Protein AF-A0A5C6AAR4-F1 (afdb_monomer_lite)

Foldseek 3Di:
DVVVVVVVLLVVVQCVVVVPVLVPVLPDDDSSVLLVVLLCLLCVLCVVSHDDDDPDFDFAAQPDDDPPDHHRDGDDDADPDDDGFPCVPDDGSVVSVVCQVLDPPPLCPLLLVLQVLVCVQQVHGLDPPSVDPPPDDGLHDPVVSVVSSVVCVVVVVPSVVSNVVVCPDPLAVDDADADDDPPPHRDHSNHRHDAADALLVVLLLLLVQLDPVLPCVVVPPPDDVSNLLSVQLSVVVVVCPDPVVSSVLSVVSSVLLVVLVVVLVVLVVVVVVCLVDLDLPVLVVSLVVLVVVLLVSLQSNCVSSRNHRQSLSSLVSPRVSNVSSLVVVVVSCVSVVVCCVVCVCSNDCPRCCVVVVVVVVVVVVVVLVVVLVVVVVVVPPVVNVLSVLLVVSCVVCVPRHRPVPADVVHPCPDSSNQCFRDNPPDPPRGDRDADPVLVCCLQPNPSLVSSLRCSGNNNVVLVVDDDLQVSLQSLCCSLVVHGDDPVRSVVLVVQPPPDSSSSNSVSNSCSSPDCSSPNDD

Sequence (521 aa):
MFSAARRRLRLAVKRFLENTEIKYACGSGLAARKRYRSFGRFIKAFRNSATAETDYPLRLPHDYQYSDADPKSVVQPATPFGDSVDLTVGPSRSAAYAAWMTSDSNPRFAKVIANRLWKRAMGIGLIEPVDDLDSGDAVGDKRLLQYLTQLMRDVNYDLIKFQKILYRTELFQRRAVNFEIGDGQRFLYPGPRHRRMSAEQIWDSMGILIRADFDGTIAKKRETLGSRYKKNTYNTLRQLNDGEAILQRTEAVAELVASATEKTYEYRREFDKLAASKDDAAASRWLDKLLAENDRDLSKFSELTGNGDDPGPAKMAQTGFHNQRQALVRIATTKFPKLKDRYIKHFFHDTPGKIAAQARNDKKNAAIQNELKRLKATGDAAAVKRFQRALAHQEKTAGIKRASELGNPSPETHLLREMGQSDRELINNSRRESSIPLHLEFRNGSIVSQLNDPETQLWSHLRELDSNTAIIRSLYQQMLTRPPRPEELELLRPEFQSTTNDGIETTVWILLNTAEFVFLP

Secondary structure (DSSP, 8-state):
-HHHHHHHHHHHHHHHHHHSTHHHHT-SSHHHHHHHHHHHHHTGGGTTT------SPPB--TT---TTS-TT-B-----SSSSPP-TTSSSSHHHHHHHHHT-TT-HHHHHHHHHHHHHHHHSS-SBSSTT-SSS--BSS-HHHHHHHHHHHHHTTT-HHHHHHHHHTSHHHHSPPB-PPPPTT-----SSPBP-PPPHHHHHHHHHHHH-TTSSHHHHHS---HHHHHHHHHHHHHHH--SHHHHHHHHHHHHHHHHHHHHHHHHHHHHHHHHTTS--HHHHHHHHHHHHHHHHHHHHHHHHHTT-TT--HHHHHTT-HHHHHHHHHHHHHHHHSGGGHHHHHHHHTT--HHHHHHHHHHHHHHHHHHHHHHHHHHTT-HHHHHHHHHHHHHHHHTTT---GGGS-SSPPTTSHHHHTT---SSSTT----S--HHHHHHHHHSHHHHHHT-TTSHHHHHHTT-S-HHHHHHHHHHHHTSSPPPHHHHHHHGGGGSS-HHHHHHHHHHHHHHSGGGT---

Organism: NCBI:txid2714738

Radius of gyration: 31.17 Å; chains: 1; bounding box: 62×84×67 Å

Structure (mmCIF, N/CA/C/O backbone):
data_AF-A0A5C6AAR4-F1
#
_entry.id   AF-A0A5C6AAR4-F1
#
loop_
_atom_site.group_PDB
_atom_site.id
_atom_site.type_symbol
_atom_site.label_atom_id
_atom_site.label_alt_id
_atom_site.label_comp_id
_atom_site.label_asym_id
_atom_site.label_entity_id
_atom_site.label_seq_id
_atom_site.pdbx_PDB_ins_code
_atom_site.Cartn_x
_atom_site.Cartn_y
_atom_site.Cartn_z
_atom_site.occupancy
_atom_site.B_iso_or_equiv
_atom_site.auth_seq_id
_atom_site.auth_comp_id
_atom_site.auth_asym_id
_atom_site.auth_atom_id
_atom_site.pdbx_PDB_model_num
ATOM 1 N N . MET A 1 1 ? -9.753 1.150 -11.831 1.00 30.84 1 MET A N 1
ATOM 2 C CA . MET A 1 1 ? -10.973 1.994 -11.933 1.00 30.84 1 MET A CA 1
ATOM 3 C C . MET A 1 1 ? -10.850 3.385 -11.290 1.00 30.84 1 MET A C 1
ATOM 5 O O . MET A 1 1 ? -11.072 4.359 -11.996 1.00 30.84 1 MET A O 1
ATOM 9 N N . PHE A 1 2 ? -10.455 3.551 -10.017 1.00 30.27 2 PHE A N 1
ATOM 10 C CA . PHE A 1 2 ? -10.405 4.889 -9.380 1.00 30.27 2 PHE A CA 1
ATOM 11 C C . PHE A 1 2 ? -9.270 5.820 -9.852 1.00 30.27 2 PHE A C 1
ATOM 13 O O . PHE A 1 2 ? -9.451 7.035 -9.823 1.00 30.27 2 PHE A O 1
ATOM 20 N N . SER A 1 3 ? -8.132 5.304 -10.344 1.00 34.62 3 SER A N 1
ATOM 21 C CA . SER A 1 3 ? -7.111 6.158 -10.984 1.00 34.62 3 SER A CA 1
ATOM 22 C C . SER A 1 3 ? -7.639 6.772 -12.282 1.00 34.62 3 SER A C 1
ATOM 24 O O . SER A 1 3 ? -7.401 7.947 -12.530 1.00 34.62 3 SER A O 1
ATOM 26 N N . ALA A 1 4 ? -8.444 6.026 -13.047 1.00 33.53 4 ALA A N 1
ATOM 27 C CA . ALA A 1 4 ? -9.126 6.519 -14.237 1.00 33.53 4 ALA A CA 1
ATOM 28 C C . ALA A 1 4 ? -10.203 7.552 -13.880 1.00 33.53 4 ALA A C 1
ATOM 30 O O . ALA A 1 4 ? -10.266 8.591 -14.524 1.00 33.53 4 ALA A O 1
ATOM 31 N N . ALA A 1 5 ? -10.981 7.332 -12.813 1.00 34.00 5 ALA A N 1
ATOM 32 C CA . ALA A 1 5 ? -11.948 8.315 -12.320 1.00 34.00 5 ALA A CA 1
ATOM 33 C C . ALA A 1 5 ? -11.261 9.602 -11.834 1.00 34.00 5 ALA A C 1
ATOM 35 O O . ALA A 1 5 ? -11.671 10.679 -12.235 1.00 34.00 5 ALA A O 1
ATOM 36 N N . ARG A 1 6 ? -10.169 9.506 -11.059 1.00 38.94 6 ARG A N 1
ATOM 37 C CA . ARG A 1 6 ? -9.356 10.645 -10.585 1.00 38.94 6 ARG A CA 1
ATOM 38 C C . ARG A 1 6 ? -8.622 11.361 -11.726 1.00 38.94 6 ARG A C 1
ATOM 40 O O . ARG A 1 6 ? -8.452 12.574 -11.671 1.00 38.94 6 ARG A O 1
ATOM 47 N N . ARG A 1 7 ? -8.200 10.632 -12.764 1.00 41.72 7 ARG A N 1
ATOM 48 C CA . ARG A 1 7 ? -7.579 11.180 -13.982 1.00 41.72 7 ARG A CA 1
ATOM 49 C C . ARG A 1 7 ? -8.617 11.885 -14.858 1.00 41.72 7 ARG A C 1
ATOM 51 O O . ARG A 1 7 ? -8.352 12.999 -15.283 1.00 41.72 7 ARG A O 1
ATOM 58 N N . ARG A 1 8 ? -9.814 11.310 -15.026 1.00 40.62 8 ARG A N 1
ATOM 59 C CA . ARG A 1 8 ? -10.980 11.953 -15.664 1.00 40.62 8 ARG A CA 1
ATOM 60 C C . ARG A 1 8 ? -11.450 13.182 -14.877 1.00 40.62 8 ARG A C 1
ATOM 62 O O . ARG A 1 8 ? -11.748 14.193 -15.490 1.00 40.62 8 ARG A O 1
ATOM 69 N N . LEU A 1 9 ? -11.414 13.126 -13.540 1.00 41.59 9 LEU A N 1
ATOM 70 C CA . LEU A 1 9 ? -11.646 14.247 -12.616 1.00 41.59 9 LEU A CA 1
ATOM 71 C C . LEU A 1 9 ? -10.714 15.415 -12.919 1.00 41.59 9 LEU A C 1
ATOM 73 O O . LEU A 1 9 ? -11.150 16.536 -13.141 1.00 41.59 9 LEU A O 1
ATOM 77 N N . ARG A 1 10 ? -9.409 15.117 -12.923 1.00 44.72 10 ARG A N 1
ATOM 78 C CA . ARG A 1 10 ? -8.342 16.085 -13.151 1.00 44.72 10 ARG A CA 1
ATOM 79 C C . ARG A 1 10 ? -8.421 16.663 -14.554 1.00 44.72 10 ARG A C 1
ATOM 81 O O . ARG A 1 10 ? -8.298 17.868 -14.685 1.00 44.72 10 ARG A O 1
ATOM 88 N N . LEU A 1 11 ? -8.667 15.833 -15.571 1.00 44.06 11 LEU A N 1
ATOM 89 C CA . LEU A 1 11 ? -8.855 16.298 -16.946 1.00 44.06 11 LEU A CA 1
ATOM 90 C C . LEU A 1 11 ? -10.107 17.164 -17.101 1.00 44.06 11 LEU A C 1
ATOM 92 O O . LEU A 1 11 ? -10.048 18.155 -17.811 1.00 44.06 11 LEU A O 1
ATOM 96 N N . ALA A 1 12 ? -11.218 16.815 -16.451 1.00 45.75 12 ALA A N 1
ATOM 97 C CA . ALA A 1 12 ? -12.450 17.595 -16.512 1.00 45.75 12 ALA A CA 1
ATOM 98 C C . ALA A 1 12 ? -12.304 18.945 -15.794 1.00 45.75 12 ALA A C 1
ATOM 100 O O . ALA A 1 12 ? -12.707 19.957 -16.344 1.00 45.75 12 ALA A O 1
ATOM 101 N N . VAL A 1 13 ? -11.658 18.980 -14.621 1.00 45.66 13 VAL A N 1
ATOM 102 C CA . VAL A 1 13 ? -11.331 20.233 -13.915 1.00 45.66 13 VAL A CA 1
ATOM 103 C C . VAL A 1 13 ? -10.323 21.064 -14.711 1.00 45.66 13 VAL A C 1
ATOM 105 O O . VAL A 1 13 ? -10.489 22.269 -14.806 1.00 45.66 13 VAL A O 1
ATOM 108 N N . LYS A 1 14 ? -9.304 20.441 -15.316 1.00 48.16 14 LYS A N 1
ATOM 109 C CA . LYS A 1 14 ? -8.329 21.125 -16.178 1.00 48.16 14 LYS A CA 1
ATOM 110 C C . LYS A 1 14 ? -9.013 21.737 -17.407 1.00 48.16 14 LYS A C 1
ATOM 112 O O . LYS A 1 14 ? -8.894 22.935 -17.601 1.00 48.16 14 LYS A O 1
ATOM 117 N N . ARG A 1 15 ? -9.821 20.959 -18.138 1.00 47.91 15 ARG A N 1
ATOM 118 C CA . ARG A 1 15 ? -10.628 21.451 -19.270 1.00 47.91 15 ARG A CA 1
ATOM 119 C C . ARG A 1 15 ? -11.611 22.538 -18.856 1.00 47.91 15 ARG A C 1
ATOM 121 O O . ARG A 1 15 ? -11.797 23.476 -19.607 1.00 47.91 15 ARG A O 1
ATOM 128 N N . PHE A 1 16 ? -12.216 22.431 -17.675 1.00 47.50 16 PHE A N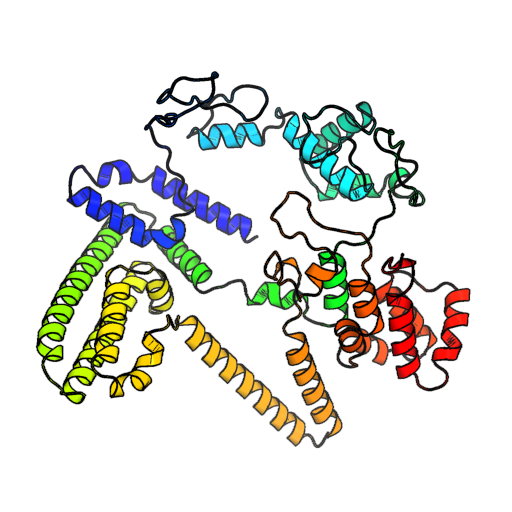 1
ATOM 129 C CA . PHE A 1 16 ? -13.079 23.476 -17.135 1.00 47.50 16 PHE A CA 1
ATOM 130 C C . PHE A 1 16 ? -12.293 24.775 -16.896 1.00 47.50 16 PHE A C 1
ATOM 132 O O . PHE A 1 16 ? -12.686 25.814 -17.402 1.00 47.50 16 PHE A O 1
ATOM 139 N N . LEU A 1 17 ? -11.146 24.704 -16.211 1.00 47.25 17 LEU A N 1
ATOM 140 C CA . LEU A 1 17 ? -10.270 25.853 -15.941 1.00 47.25 17 LEU A CA 1
ATOM 141 C C . LEU A 1 17 ? -9.657 26.478 -17.203 1.00 47.25 17 LEU A C 1
ATOM 143 O O . LEU A 1 17 ? -9.362 27.668 -17.190 1.00 47.25 17 LEU A O 1
ATOM 147 N N . GLU A 1 18 ? -9.432 25.678 -18.247 1.00 47.84 18 GLU A N 1
ATOM 148 C CA . GLU A 1 18 ? -8.905 26.112 -19.547 1.00 47.84 18 GLU A CA 1
ATOM 149 C C . GLU A 1 18 ? -9.999 26.691 -20.461 1.00 47.84 18 GLU A C 1
ATOM 151 O O . GLU A 1 18 ? -9.732 27.664 -21.155 1.00 47.84 18 GLU A O 1
ATOM 156 N N . ASN A 1 19 ? -11.220 26.134 -20.442 1.00 44.56 19 ASN A N 1
ATOM 157 C CA . ASN A 1 19 ? -12.352 26.606 -21.257 1.00 44.56 19 ASN A CA 1
ATOM 158 C C . ASN A 1 19 ? -13.077 27.801 -20.651 1.00 44.56 19 ASN A C 1
ATOM 160 O O . ASN A 1 19 ? -13.645 28.605 -21.383 1.00 44.56 19 ASN A O 1
ATOM 164 N N . THR A 1 20 ? -13.114 27.923 -19.326 1.00 42.97 20 THR A N 1
ATOM 165 C CA . THR A 1 20 ? -13.562 29.177 -18.745 1.00 42.97 20 THR A CA 1
ATOM 166 C C . THR A 1 20 ? -12.438 30.180 -18.899 1.00 42.97 20 THR A C 1
ATOM 168 O O . THR A 1 20 ? -11.353 29.994 -18.348 1.00 42.97 20 THR A O 1
ATOM 171 N N . GLU A 1 21 ? -12.722 31.288 -19.562 1.00 43.06 21 GLU A N 1
ATOM 172 C CA . GLU A 1 21 ? -11.932 32.510 -19.541 1.00 43.06 21 GLU A CA 1
ATOM 173 C C . GLU A 1 21 ? -11.776 33.089 -18.110 1.00 43.06 21 GLU A C 1
ATOM 175 O O . GLU A 1 21 ? -11.761 34.293 -17.936 1.00 43.06 21 GLU A O 1
ATOM 180 N N . ILE A 1 22 ? -11.646 32.307 -17.028 1.00 44.00 22 ILE A N 1
ATOM 181 C CA . ILE A 1 22 ? -11.472 32.806 -15.649 1.00 44.00 22 ILE A CA 1
ATOM 182 C C . ILE A 1 22 ? -10.158 33.589 -15.497 1.00 44.00 22 ILE A C 1
ATOM 184 O O . ILE A 1 22 ? -10.085 34.494 -14.660 1.00 44.00 22 ILE A O 1
ATOM 188 N N . LYS A 1 23 ? -9.146 33.319 -16.341 1.00 39.22 23 LYS A N 1
ATOM 189 C CA . LYS A 1 23 ? -7.960 34.190 -16.471 1.00 39.22 23 LYS A CA 1
ATOM 190 C C . LYS A 1 23 ? -8.339 35.619 -16.912 1.00 39.22 23 LYS A C 1
ATOM 192 O O . LYS A 1 23 ? -7.650 36.549 -16.507 1.00 39.22 23 LYS A O 1
ATOM 197 N N . TYR A 1 24 ? -9.441 35.795 -17.650 1.00 38.97 24 TYR A N 1
ATOM 198 C CA . TYR A 1 24 ? -9.935 37.077 -18.173 1.00 38.97 24 TYR A CA 1
ATOM 199 C C . TYR A 1 24 ? -11.176 37.622 -17.424 1.00 38.97 24 TYR A C 1
ATOM 201 O O . TYR A 1 24 ? -11.290 38.831 -17.239 1.00 38.97 24 TYR A O 1
ATOM 209 N N . ALA A 1 25 ? -12.042 36.770 -16.864 1.00 38.78 25 ALA A N 1
ATOM 210 C CA . ALA A 1 25 ? -13.272 37.145 -16.153 1.00 38.78 25 ALA A CA 1
ATOM 211 C C . ALA A 1 25 ? -13.029 37.717 -14.743 1.00 38.78 25 ALA A C 1
ATOM 213 O O . ALA A 1 25 ? -13.898 38.363 -14.154 1.00 38.78 25 ALA A O 1
ATOM 214 N N . CYS A 1 26 ? -11.836 37.513 -14.171 1.00 38.28 26 CYS A N 1
ATOM 215 C CA . CYS A 1 26 ? -11.479 38.171 -12.916 1.00 38.28 26 CYS A CA 1
ATOM 216 C C . CYS A 1 26 ? -11.146 39.662 -13.103 1.00 38.28 26 CYS A C 1
ATOM 218 O O . CYS A 1 26 ? -11.209 40.389 -12.116 1.00 38.28 26 CYS A O 1
ATOM 220 N N . GLY A 1 27 ? -10.856 40.139 -14.321 1.00 42.81 27 GLY A N 1
ATOM 221 C CA . GLY A 1 27 ? -10.425 41.519 -14.572 1.00 42.81 27 GLY A CA 1
ATOM 222 C C . GLY A 1 27 ? -9.052 41.850 -13.965 1.00 42.81 27 GLY A C 1
ATOM 223 O O . GLY A 1 27 ? -8.317 40.968 -13.517 1.00 42.81 27 GLY A O 1
ATOM 224 N N . SER A 1 28 ? -8.691 43.134 -13.926 1.00 41.47 28 SER A N 1
ATOM 225 C CA . SER A 1 28 ? -7.477 43.646 -13.271 1.00 41.47 28 SER A CA 1
ATOM 226 C C . SER A 1 28 ? -7.817 44.361 -11.948 1.00 41.47 28 SER A C 1
ATOM 228 O O . SER A 1 28 ? -8.936 44.820 -11.732 1.00 41.47 28 SER A O 1
ATOM 230 N N . GLY A 1 29 ? -6.868 44.420 -11.004 1.00 46.50 29 GLY A N 1
ATOM 231 C CA . GLY A 1 29 ? -7.032 45.150 -9.733 1.00 46.50 29 GLY A CA 1
ATOM 232 C C . GLY A 1 29 ? -7.401 44.308 -8.497 1.00 46.50 29 GLY A C 1
ATOM 233 O O . GLY A 1 29 ? -7.239 43.085 -8.452 1.00 46.50 29 GLY A O 1
ATOM 234 N N . LEU A 1 30 ? -7.827 44.978 -7.419 1.00 47.44 30 LEU A N 1
ATOM 235 C CA . LEU A 1 30 ? -8.008 44.364 -6.092 1.00 47.44 30 LEU A CA 1
ATOM 236 C C . LEU A 1 30 ? -9.185 43.368 -6.045 1.00 47.44 30 LEU A C 1
ATOM 238 O O . LEU A 1 30 ? -9.089 42.329 -5.383 1.00 47.44 30 LEU A O 1
ATOM 242 N N . ALA A 1 31 ? -10.266 43.662 -6.777 1.00 51.78 31 ALA A N 1
ATOM 243 C CA . ALA A 1 31 ? -11.457 42.818 -6.891 1.00 51.78 31 ALA A CA 1
ATOM 244 C C . ALA A 1 31 ? -11.148 41.487 -7.599 1.00 51.78 31 ALA A C 1
ATOM 246 O O . ALA A 1 31 ? -11.502 40.421 -7.091 1.00 51.78 31 ALA A O 1
ATOM 247 N N . ALA A 1 32 ? -10.358 41.535 -8.676 1.00 54.09 32 ALA A N 1
ATOM 248 C CA . ALA A 1 32 ? -9.836 40.369 -9.386 1.00 54.09 32 ALA A CA 1
ATOM 249 C C . ALA A 1 32 ? -9.052 39.428 -8.468 1.00 54.09 32 ALA A C 1
ATOM 251 O O . ALA A 1 32 ? -9.296 38.223 -8.396 1.00 54.09 32 ALA A O 1
ATOM 252 N N . ARG A 1 33 ? -8.139 40.003 -7.674 1.00 56.34 33 ARG A N 1
ATOM 253 C CA . ARG A 1 33 ? -7.335 39.260 -6.693 1.00 56.34 33 ARG A CA 1
ATOM 254 C C . ARG A 1 33 ? -8.185 38.663 -5.573 1.00 56.34 33 ARG A C 1
ATOM 256 O O . ARG A 1 33 ? -7.770 37.672 -4.967 1.00 56.34 33 ARG A O 1
ATOM 263 N N . LYS A 1 34 ? -9.327 39.271 -5.234 1.00 58.38 34 LYS A N 1
ATOM 264 C CA . LYS A 1 34 ? -10.274 38.743 -4.240 1.00 58.38 34 LYS A CA 1
ATOM 265 C C . LYS A 1 34 ? -11.052 37.562 -4.828 1.00 58.38 34 LYS A C 1
ATOM 267 O O . LYS A 1 34 ? -11.044 36.502 -4.206 1.00 58.38 34 LYS A O 1
ATOM 272 N N . ARG A 1 35 ? -11.596 37.693 -6.046 1.00 57.22 35 ARG A N 1
ATOM 273 C CA . ARG A 1 35 ? -12.264 36.604 -6.786 1.00 57.22 35 ARG A CA 1
ATOM 274 C C . ARG A 1 35 ? -11.342 35.408 -7.016 1.00 57.22 35 ARG A C 1
ATOM 276 O O . ARG A 1 35 ? -11.699 34.301 -6.637 1.00 57.22 35 ARG A O 1
ATOM 283 N N . TYR A 1 36 ? -10.115 35.627 -7.489 1.00 58.81 36 TYR A N 1
ATOM 284 C CA . TYR A 1 36 ? -9.128 34.560 -7.698 1.00 58.81 36 TYR A CA 1
ATOM 285 C C . TYR A 1 36 ? -8.756 33.825 -6.400 1.00 58.81 36 TYR A C 1
ATOM 287 O O . TYR A 1 36 ? -8.672 32.596 -6.361 1.00 58.81 36 TYR A O 1
ATOM 295 N N . ARG A 1 37 ? -8.573 34.559 -5.291 1.00 62.62 37 ARG A N 1
ATOM 296 C CA . ARG A 1 37 ? -8.317 33.949 -3.974 1.00 62.62 37 ARG A CA 1
ATOM 297 C C . ARG A 1 37 ? -9.515 33.148 -3.467 1.00 62.62 37 ARG A C 1
ATOM 299 O O . ARG A 1 37 ? -9.315 32.084 -2.884 1.00 62.62 37 ARG A O 1
ATOM 306 N N . SER A 1 38 ? -10.736 33.635 -3.672 1.00 63.53 38 SER A N 1
ATOM 307 C CA . SER A 1 38 ? -11.963 32.919 -3.305 1.00 63.53 38 SER A CA 1
ATOM 308 C C . SER A 1 38 ? -12.181 31.684 -4.169 1.00 63.53 38 SER A C 1
ATOM 310 O O . SER A 1 38 ? -12.476 30.619 -3.631 1.00 63.53 38 SER A O 1
ATOM 312 N N . PHE A 1 39 ? -11.895 31.779 -5.466 1.00 64.25 39 PHE A N 1
ATOM 313 C CA . PHE A 1 39 ? -11.896 30.648 -6.380 1.00 64.25 39 PHE A CA 1
ATOM 314 C C . PHE A 1 39 ? -10.889 29.588 -5.929 1.00 64.25 39 PHE A C 1
ATOM 316 O O . PHE A 1 39 ? -11.256 28.442 -5.697 1.00 64.25 39 PHE A O 1
ATOM 323 N N . GLY A 1 40 ? -9.643 29.979 -5.646 1.00 63.72 40 GLY A N 1
ATOM 324 C CA . GLY A 1 40 ? -8.619 29.085 -5.097 1.00 63.72 40 GLY A CA 1
ATOM 325 C C . GLY A 1 40 ? -8.995 28.435 -3.756 1.00 63.72 40 GLY A C 1
ATOM 326 O O . GLY A 1 40 ? -8.508 27.346 -3.450 1.00 63.72 40 GLY A O 1
ATOM 327 N N . ARG A 1 41 ? -9.869 29.063 -2.954 1.00 66.06 41 ARG A N 1
ATOM 328 C CA . ARG A 1 41 ? -10.446 28.475 -1.729 1.00 66.06 41 ARG A CA 1
ATOM 329 C C . ARG A 1 41 ? -11.560 27.477 -2.047 1.00 66.06 41 ARG A C 1
ATOM 331 O O . ARG A 1 41 ? -11.572 26.409 -1.443 1.00 66.06 41 ARG A O 1
ATOM 338 N N . PHE A 1 42 ? -12.428 27.791 -3.006 1.00 64.81 42 PHE A N 1
ATOM 339 C CA . PHE A 1 42 ? -13.464 26.893 -3.523 1.00 64.81 42 PHE A CA 1
ATOM 340 C C . PHE A 1 42 ? -12.851 25.618 -4.125 1.00 64.81 42 PHE A C 1
ATOM 342 O O . PHE A 1 42 ? -13.259 24.509 -3.786 1.00 64.81 42 PHE A O 1
ATOM 349 N N . ILE A 1 43 ? -11.773 25.754 -4.903 1.00 62.44 43 ILE A N 1
ATOM 350 C CA . ILE A 1 43 ? -11.041 24.626 -5.496 1.00 62.44 43 ILE A CA 1
ATOM 351 C C . ILE A 1 43 ? -9.836 24.164 -4.661 1.00 62.44 43 ILE A C 1
ATOM 353 O O . ILE A 1 43 ? -8.991 23.425 -5.170 1.00 62.44 43 ILE A O 1
ATOM 357 N N . LYS A 1 44 ? -9.722 24.544 -3.376 1.00 63.81 44 LYS A N 1
ATOM 358 C CA . LYS A 1 44 ? -8.544 24.232 -2.531 1.00 63.81 44 LYS A CA 1
ATOM 359 C C . LYS A 1 44 ? -8.249 22.732 -2.472 1.00 63.81 44 LYS A C 1
ATOM 361 O O . LYS A 1 44 ? -7.085 22.330 -2.461 1.00 63.81 44 LYS A O 1
ATOM 366 N N . ALA A 1 45 ? -9.293 21.901 -2.522 1.00 55.78 45 ALA A N 1
ATOM 367 C CA . ALA A 1 45 ? -9.201 20.442 -2.623 1.00 55.78 45 ALA A CA 1
ATOM 368 C C . ALA A 1 45 ? -8.367 19.962 -3.833 1.00 55.78 45 ALA A C 1
ATOM 370 O O . ALA A 1 45 ? -7.726 18.906 -3.781 1.00 55.78 45 ALA A O 1
ATOM 371 N N . PHE A 1 46 ? -8.366 20.752 -4.907 1.00 55.09 46 PHE A N 1
ATOM 372 C CA . PHE A 1 46 ? -7.724 20.501 -6.195 1.00 55.09 46 PHE A CA 1
ATOM 373 C C . PHE A 1 46 ? -6.510 21.387 -6.458 1.00 55.09 46 PHE A C 1
ATOM 375 O O . PHE A 1 46 ? -5.928 21.279 -7.533 1.00 55.09 46 PHE A O 1
ATOM 382 N N . ARG A 1 47 ? -6.076 22.214 -5.497 1.00 55.81 47 ARG A N 1
ATOM 383 C CA . ARG A 1 47 ? -4.928 23.119 -5.674 1.00 55.81 47 ARG A CA 1
ATOM 384 C C . ARG A 1 47 ? -3.683 22.396 -6.201 1.00 55.81 47 ARG A C 1
ATOM 386 O O . ARG A 1 47 ? -3.009 22.903 -7.080 1.00 55.81 47 ARG A O 1
ATOM 393 N N . ASN A 1 48 ? -3.436 21.170 -5.736 1.00 52.91 48 ASN A N 1
ATOM 394 C CA . ASN A 1 48 ? -2.306 20.334 -6.173 1.00 52.91 48 ASN A CA 1
ATOM 395 C C . ASN A 1 48 ? -2.652 19.460 -7.401 1.00 52.91 48 ASN A C 1
ATOM 397 O O . ASN A 1 48 ? -2.145 18.351 -7.568 1.00 52.91 48 ASN A O 1
ATOM 401 N N . SER A 1 49 ? -3.668 19.832 -8.167 1.00 50.34 49 SER A N 1
ATOM 402 C CA . SER A 1 49 ? -4.165 19.099 -9.338 1.00 50.34 49 SER A CA 1
ATOM 403 C C . SER A 1 49 ? -4.507 20.020 -10.505 1.00 50.34 49 SER A C 1
ATOM 405 O O . SER A 1 49 ? -4.729 19.512 -11.599 1.00 50.34 49 SER A O 1
ATOM 407 N N . ALA A 1 50 ? -4.507 21.334 -10.280 1.00 50.06 50 ALA A N 1
ATOM 408 C CA . ALA A 1 50 ? -4.431 22.329 -11.329 1.00 50.06 50 ALA A CA 1
ATOM 409 C C . ALA A 1 50 ? -2.955 22.564 -11.671 1.00 50.06 50 ALA A C 1
ATOM 411 O O . ALA A 1 50 ? -2.140 22.845 -10.794 1.00 50.06 50 ALA A O 1
ATOM 412 N N . THR A 1 51 ? -2.620 22.422 -12.946 1.00 53.72 51 THR A N 1
ATOM 413 C CA . THR A 1 51 ? -1.344 22.853 -13.517 1.00 53.72 51 THR A CA 1
ATOM 414 C C . THR A 1 51 ? -1.635 24.098 -14.333 1.00 53.72 51 THR A C 1
ATOM 416 O O . THR A 1 51 ? -2.469 24.031 -15.233 1.00 53.72 51 THR A O 1
ATOM 419 N N . ALA A 1 52 ? -0.992 25.214 -14.011 1.00 60.22 52 ALA A N 1
ATOM 420 C CA . ALA A 1 52 ? -1.075 26.426 -14.811 1.00 60.22 52 ALA A CA 1
ATOM 421 C C . ALA A 1 52 ? 0.228 26.583 -15.589 1.00 60.22 52 ALA A C 1
ATOM 423 O O . ALA A 1 52 ? 1.306 26.489 -15.003 1.00 60.22 52 ALA A O 1
ATOM 424 N N . GLU A 1 53 ? 0.125 26.825 -16.891 1.00 65.19 53 GLU A N 1
ATOM 425 C CA . GLU A 1 53 ? 1.267 27.292 -17.667 1.00 65.19 53 GLU A CA 1
ATOM 426 C C . GLU A 1 53 ? 1.422 28.800 -17.436 1.00 65.19 53 GLU A C 1
ATOM 428 O O . GLU A 1 53 ? 0.444 29.562 -17.452 1.00 65.19 53 GLU A O 1
ATOM 433 N N . THR A 1 54 ? 2.653 29.210 -17.141 1.00 66.56 54 THR A N 1
ATOM 434 C CA . THR A 1 54 ? 3.024 30.608 -16.936 1.00 66.56 54 THR A CA 1
ATOM 435 C C . THR A 1 54 ? 3.864 31.088 -18.107 1.00 66.56 54 THR A C 1
ATOM 437 O O . THR A 1 54 ? 4.764 30.375 -18.559 1.00 66.56 54 THR A O 1
ATOM 440 N N . ASP A 1 55 ? 3.618 32.323 -18.530 1.00 70.12 55 ASP A N 1
ATOM 441 C CA . ASP A 1 55 ? 4.429 33.002 -19.550 1.00 70.12 55 ASP A CA 1
ATOM 442 C C . ASP A 1 55 ? 5.654 33.691 -18.928 1.00 70.12 55 ASP A C 1
ATOM 444 O O . ASP A 1 55 ? 6.518 34.211 -19.625 1.00 70.12 55 ASP A O 1
ATOM 448 N N . TYR A 1 56 ? 5.752 33.666 -17.593 1.00 77.88 56 TYR A N 1
ATOM 449 C CA . TYR A 1 56 ? 6.930 34.122 -16.871 1.00 77.88 56 TYR A CA 1
ATOM 450 C C . TYR A 1 56 ? 8.113 33.187 -17.153 1.00 77.88 56 TYR A C 1
ATOM 452 O O . TYR A 1 56 ? 8.018 31.994 -16.842 1.00 77.88 56 TYR A O 1
ATOM 460 N N . PRO A 1 57 ? 9.224 33.703 -17.707 1.00 81.62 57 PRO A N 1
ATOM 461 C CA . PRO A 1 57 ? 10.406 32.896 -17.958 1.00 81.62 57 PRO A CA 1
ATOM 462 C C . PRO A 1 57 ? 11.024 32.449 -16.633 1.00 81.62 57 PRO A C 1
ATOM 464 O O . PRO A 1 57 ? 11.190 33.256 -15.712 1.00 81.62 57 PRO A O 1
ATOM 467 N N . LEU A 1 58 ? 11.395 31.170 -16.549 1.00 85.50 58 LEU A N 1
ATOM 468 C CA . LEU A 1 58 ? 12.214 30.678 -15.450 1.00 85.50 58 LEU A CA 1
ATOM 469 C C . LEU A 1 58 ? 13.618 31.262 -15.614 1.00 85.50 58 LEU A C 1
ATOM 471 O O . LEU A 1 58 ? 14.216 31.143 -16.682 1.00 85.50 58 LEU A O 1
ATOM 475 N N . ARG A 1 59 ? 14.126 31.917 -14.573 1.00 92.00 59 ARG A N 1
ATOM 476 C CA . ARG A 1 59 ? 15.465 32.507 -14.563 1.00 92.00 59 ARG A CA 1
ATOM 477 C C . ARG A 1 59 ? 16.323 31.826 -13.517 1.00 92.00 59 ARG A C 1
ATOM 479 O O . ARG A 1 59 ? 15.809 31.477 -12.453 1.00 92.00 59 ARG A O 1
ATOM 486 N N . LEU A 1 60 ? 17.609 31.674 -13.810 1.00 92.38 60 LEU A N 1
ATOM 487 C CA . LEU A 1 60 ? 18.566 31.193 -12.825 1.00 92.38 60 LEU A CA 1
ATOM 488 C C . LEU A 1 60 ? 18.652 32.156 -11.630 1.00 92.38 60 LEU A C 1
ATOM 490 O O . LEU A 1 60 ? 18.391 33.358 -11.783 1.00 92.38 60 LEU A O 1
ATOM 494 N N . PRO A 1 61 ? 19.008 31.653 -10.436 1.00 93.94 61 PRO A N 1
ATOM 495 C CA . PRO A 1 61 ? 19.263 32.495 -9.280 1.00 93.94 61 PRO A CA 1
ATOM 496 C C . PRO A 1 61 ? 20.296 33.591 -9.576 1.00 93.94 61 PRO A C 1
ATOM 498 O O . PRO A 1 61 ? 21.112 33.496 -10.493 1.00 93.94 61 PRO A O 1
ATOM 501 N N . HIS A 1 62 ? 20.244 34.662 -8.790 1.00 93.88 62 HIS A N 1
ATOM 502 C CA . HIS A 1 62 ? 21.199 35.768 -8.875 1.00 93.88 62 HIS A CA 1
ATOM 503 C C . HIS A 1 62 ? 22.618 35.376 -8.424 1.00 93.88 62 HIS A C 1
ATOM 505 O O . HIS A 1 62 ? 23.560 36.097 -8.725 1.00 93.88 62 HIS A O 1
ATOM 511 N N . ASP A 1 63 ? 22.740 34.248 -7.729 1.00 93.25 63 ASP A N 1
ATOM 512 C CA . ASP A 1 63 ? 23.939 33.659 -7.140 1.00 93.25 63 ASP A CA 1
ATOM 513 C C . ASP A 1 63 ? 24.319 32.316 -7.796 1.00 93.25 63 ASP A C 1
ATOM 515 O O . ASP A 1 63 ? 24.992 31.497 -7.180 1.00 93.25 63 ASP A O 1
ATOM 519 N N . TYR A 1 64 ? 23.876 32.061 -9.033 1.00 94.00 64 TYR A N 1
ATOM 520 C CA . TYR A 1 64 ? 24.225 30.842 -9.771 1.00 94.00 64 TYR A CA 1
ATOM 521 C C . TYR A 1 64 ? 25.752 30.725 -9.962 1.00 94.00 64 TYR A C 1
ATOM 523 O O . TYR A 1 64 ? 26.382 31.659 -10.450 1.00 94.00 64 TYR A O 1
ATOM 531 N N . GLN A 1 65 ? 26.342 29.597 -9.543 1.00 92.56 65 GLN A N 1
ATOM 532 C CA . GLN A 1 65 ? 27.801 29.443 -9.372 1.00 92.56 65 GLN A CA 1
ATOM 533 C C . GLN A 1 65 ? 28.493 28.624 -10.473 1.00 92.56 65 GLN A C 1
ATOM 535 O O . GLN A 1 65 ? 29.714 28.478 -10.446 1.00 92.56 65 GLN A O 1
ATOM 540 N N . TYR A 1 66 ? 27.737 28.046 -11.407 1.00 91.81 66 TYR A N 1
ATOM 541 C CA . TYR A 1 66 ? 28.280 27.153 -12.430 1.00 91.81 66 TYR A CA 1
ATOM 542 C C . TYR A 1 66 ? 28.623 27.921 -13.709 1.00 91.81 66 TYR A C 1
ATOM 544 O O . TYR A 1 66 ? 27.973 28.904 -14.051 1.00 91.81 66 TYR A O 1
ATOM 552 N N . SER A 1 67 ? 29.654 27.466 -14.422 1.00 90.56 67 SER A N 1
ATOM 553 C CA . SER A 1 67 ? 30.178 28.132 -15.622 1.00 90.56 67 SER A CA 1
ATOM 554 C C . SER A 1 67 ? 29.351 27.895 -16.890 1.00 90.56 67 SER A C 1
ATOM 556 O O . SER A 1 67 ? 29.709 28.401 -17.950 1.00 90.56 67 SER A O 1
ATOM 558 N N . ASP A 1 68 ? 28.278 27.108 -16.811 1.00 89.44 68 ASP A N 1
ATOM 559 C CA . ASP A 1 68 ? 27.424 26.750 -17.945 1.00 89.44 68 ASP A CA 1
ATOM 560 C C . ASP A 1 68 ? 26.354 27.807 -18.266 1.00 89.44 68 ASP A C 1
ATOM 562 O O . ASP A 1 68 ? 25.756 27.756 -19.342 1.00 89.44 68 ASP A O 1
ATOM 566 N N . ALA A 1 69 ? 26.124 28.777 -17.374 1.00 90.50 69 ALA A N 1
ATOM 567 C CA . ALA A 1 69 ? 25.199 29.882 -17.602 1.00 90.50 69 ALA A CA 1
ATOM 568 C C . ALA A 1 69 ? 25.443 31.072 -16.656 1.00 90.50 69 ALA A C 1
ATOM 570 O O . ALA A 1 69 ? 25.853 30.906 -15.511 1.00 90.50 69 ALA A O 1
ATOM 571 N N . ASP A 1 70 ? 25.093 32.282 -17.101 1.00 93.56 70 ASP A N 1
ATOM 572 C CA . ASP A 1 70 ? 25.153 33.482 -16.258 1.00 93.56 70 ASP A CA 1
ATOM 573 C C . ASP A 1 70 ? 23.987 33.548 -15.246 1.00 93.56 70 ASP A C 1
ATOM 575 O O . ASP A 1 70 ? 22.864 33.113 -15.554 1.00 93.56 70 ASP A O 1
ATOM 579 N N . PRO A 1 71 ? 24.172 34.178 -14.067 1.00 93.88 71 PRO A N 1
ATOM 580 C CA . PRO A 1 71 ? 23.077 34.478 -13.148 1.00 93.88 71 PRO A CA 1
ATOM 581 C C . PRO A 1 71 ? 21.923 35.237 -13.820 1.00 93.88 71 PRO A C 1
ATOM 583 O O . PRO A 1 71 ? 22.131 36.138 -14.632 1.00 93.88 71 PRO A O 1
ATOM 586 N N . LYS A 1 72 ? 20.674 34.916 -13.450 1.00 93.25 72 LYS A N 1
ATOM 587 C CA . LYS A 1 72 ? 19.427 35.472 -14.037 1.00 93.25 72 LYS A CA 1
ATOM 588 C C . LYS A 1 72 ? 19.173 35.158 -15.519 1.00 93.25 72 LYS A C 1
ATOM 590 O O . LYS A 1 72 ? 18.164 35.643 -16.064 1.00 93.25 72 LYS A O 1
ATOM 595 N N . SER A 1 73 ? 20.025 34.361 -16.162 1.00 93.50 73 SER A N 1
ATOM 596 C CA . SER A 1 73 ? 19.772 33.859 -17.514 1.00 93.50 73 SER A CA 1
ATOM 597 C C . SER A 1 73 ? 18.458 33.073 -17.567 1.00 93.50 73 SER A C 1
ATOM 599 O O . SER A 1 73 ? 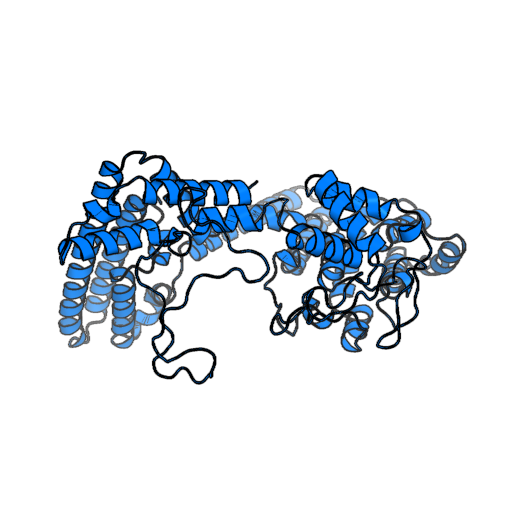17.994 32.515 -16.568 1.00 93.50 73 SER A O 1
ATOM 601 N N . VAL A 1 74 ? 17.796 33.112 -18.725 1.00 90.56 74 VAL A N 1
ATOM 602 C CA . VAL A 1 74 ? 16.520 32.419 -18.937 1.00 90.56 74 VAL A CA 1
ATOM 603 C C . VAL A 1 74 ? 16.796 30.950 -19.227 1.00 90.56 74 VAL A C 1
ATOM 605 O O . VAL A 1 74 ? 17.506 30.629 -20.176 1.00 90.56 74 VAL A O 1
ATOM 608 N N . VAL A 1 75 ? 16.183 30.068 -18.444 1.00 87.75 75 VAL A N 1
ATOM 609 C CA . VAL A 1 75 ? 16.269 28.620 -18.636 1.00 87.75 75 VAL A CA 1
ATOM 610 C C . VAL A 1 75 ? 15.334 28.221 -19.771 1.00 87.75 75 VAL A C 1
ATOM 612 O O . VAL A 1 75 ? 14.113 28.367 -19.661 1.00 87.75 75 VAL A O 1
ATOM 615 N N . GLN A 1 76 ? 15.907 27.713 -20.862 1.00 82.81 76 GLN A N 1
ATOM 616 C CA . GLN A 1 76 ? 15.129 27.179 -21.975 1.00 82.81 76 GLN A CA 1
ATOM 617 C C . GLN A 1 76 ? 14.617 25.771 -21.646 1.00 82.81 76 GLN A C 1
ATOM 619 O O . GLN A 1 76 ? 15.326 24.992 -21.005 1.00 82.81 76 GLN A O 1
ATOM 624 N N . PRO A 1 77 ? 13.385 25.420 -22.053 1.00 77.88 77 PRO A N 1
ATOM 625 C CA . PRO A 1 77 ? 12.872 24.075 -21.853 1.00 77.88 77 PRO A CA 1
ATOM 626 C C . PRO A 1 77 ? 13.672 23.076 -22.696 1.00 77.88 77 PRO A C 1
ATOM 628 O O . PRO A 1 77 ? 13.819 23.251 -23.903 1.00 77.88 77 PRO A O 1
ATOM 631 N N . ALA A 1 78 ? 14.135 22.003 -22.062 1.00 78.06 78 ALA A N 1
ATOM 632 C CA . ALA A 1 78 ? 14.821 20.895 -22.713 1.00 78.06 78 ALA A CA 1
ATOM 633 C C . ALA A 1 78 ? 14.234 19.557 -22.247 1.00 78.06 78 ALA A C 1
ATOM 635 O O . ALA A 1 78 ? 13.630 19.460 -21.172 1.00 78.06 78 ALA A O 1
ATOM 636 N N . THR A 1 79 ? 14.393 18.519 -23.063 1.00 78.38 79 THR A N 1
ATOM 637 C CA . THR A 1 79 ? 14.097 17.147 -22.651 1.00 78.38 79 THR A CA 1
ATOM 638 C C . THR A 1 79 ? 15.213 16.639 -21.736 1.00 78.38 79 THR A C 1
ATOM 640 O O . THR A 1 79 ? 16.372 17.002 -21.926 1.00 78.38 79 THR A O 1
ATOM 643 N N . PRO A 1 80 ? 14.915 15.772 -20.750 1.00 70.75 80 PRO A N 1
ATOM 644 C CA . PRO A 1 80 ? 15.963 15.164 -19.926 1.00 70.75 80 PRO A CA 1
ATOM 645 C C . PRO A 1 80 ? 16.917 14.263 -20.726 1.00 70.75 80 PRO A C 1
ATOM 647 O O . PRO A 1 80 ? 17.962 13.873 -20.219 1.00 70.75 80 PRO A O 1
ATOM 650 N N . PHE A 1 81 ? 16.520 13.872 -21.942 1.00 70.62 81 PHE A N 1
ATOM 651 C CA . PHE A 1 81 ? 17.283 13.032 -22.852 1.00 70.62 81 PHE A CA 1
ATOM 652 C C . PHE A 1 81 ? 16.708 13.085 -24.273 1.00 70.62 81 PHE A C 1
ATOM 654 O O . PHE A 1 81 ? 15.489 13.103 -24.448 1.00 70.62 81 PHE A O 1
ATOM 661 N N . GLY A 1 82 ? 17.585 12.974 -25.273 1.00 65.62 82 GLY A N 1
ATOM 662 C CA . GLY A 1 82 ? 17.204 12.802 -26.677 1.00 65.62 82 GLY A CA 1
ATOM 663 C C . GLY A 1 82 ? 16.720 14.081 -27.360 1.00 65.62 82 GLY A C 1
ATOM 664 O O . GLY A 1 82 ? 17.074 15.185 -26.954 1.00 65.62 82 GLY A O 1
ATOM 665 N N . ASP A 1 83 ? 15.929 13.900 -28.416 1.00 68.19 83 ASP A N 1
ATOM 666 C CA . ASP A 1 83 ? 15.504 14.973 -29.318 1.00 68.19 83 ASP A CA 1
ATOM 667 C C . ASP A 1 83 ? 14.598 16.005 -28.631 1.00 68.19 83 ASP A C 1
ATOM 669 O O . ASP A 1 83 ? 13.909 15.714 -27.645 1.00 68.19 83 ASP A O 1
ATOM 673 N N . SER A 1 84 ? 14.585 17.223 -29.174 1.00 75.75 84 SER A N 1
ATOM 674 C CA . SER A 1 84 ? 13.691 18.287 -28.730 1.00 75.75 84 SER A CA 1
ATOM 675 C C . SER A 1 84 ? 12.224 17.904 -28.957 1.00 75.75 84 SER A C 1
ATOM 677 O O . SER A 1 84 ? 11.862 17.249 -29.935 1.00 75.75 84 SER A O 1
ATOM 679 N N . VAL A 1 85 ? 11.351 18.312 -28.032 1.00 79.44 85 VAL A N 1
ATOM 680 C CA . VAL A 1 85 ? 9.901 18.162 -28.216 1.00 79.44 85 VAL A CA 1
ATOM 681 C C . VAL A 1 85 ? 9.393 19.320 -29.056 1.00 79.44 85 VAL A C 1
ATOM 683 O O . VAL A 1 85 ? 9.588 20.478 -28.686 1.00 79.44 85 VAL A O 1
ATOM 686 N N . ASP A 1 86 ? 8.668 19.012 -30.128 1.00 80.56 86 ASP A N 1
ATOM 687 C CA . ASP A 1 86 ? 7.865 20.011 -30.821 1.00 80.56 86 ASP A CA 1
ATOM 688 C C . ASP A 1 86 ? 6.699 20.455 -29.924 1.00 80.56 86 ASP A C 1
ATOM 690 O O . ASP A 1 86 ? 5.713 19.742 -29.722 1.00 8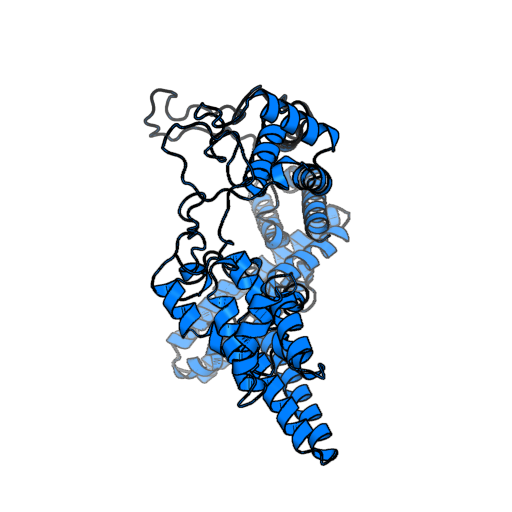0.56 86 ASP A O 1
ATOM 694 N N . LEU A 1 87 ? 6.835 21.652 -29.352 1.00 78.12 87 LEU A N 1
ATOM 695 C CA . LEU A 1 87 ? 5.856 22.235 -28.438 1.00 78.12 87 LEU A CA 1
ATOM 696 C C . LEU A 1 87 ? 4.588 22.735 -29.145 1.00 78.12 87 LEU A C 1
ATOM 698 O O . LEU A 1 87 ? 3.650 23.136 -28.456 1.00 78.12 87 LEU A O 1
ATOM 702 N N . THR A 1 88 ? 4.540 22.710 -30.481 1.00 76.81 88 THR A N 1
ATOM 703 C CA . THR A 1 88 ? 3.342 23.069 -31.256 1.00 76.81 88 THR A CA 1
ATOM 704 C C . THR A 1 88 ? 2.316 21.933 -31.312 1.00 76.81 88 THR A C 1
ATOM 706 O O . THR A 1 88 ? 1.145 22.160 -31.624 1.00 76.81 88 THR A O 1
ATOM 709 N N . VAL A 1 89 ? 2.718 20.708 -30.956 1.00 70.75 89 VAL A N 1
ATOM 710 C CA . VAL A 1 89 ? 1.846 19.533 -30.983 1.00 70.75 89 VAL A CA 1
ATOM 711 C C . VAL A 1 89 ? 0.954 19.491 -29.741 1.00 70.75 89 VAL A C 1
ATOM 713 O O . VAL A 1 89 ? 1.347 19.058 -28.658 1.00 70.75 89 VAL A O 1
ATOM 716 N N . GLY A 1 90 ? -0.307 19.881 -29.916 1.00 72.00 90 GLY A N 1
ATOM 717 C CA . GLY A 1 90 ? -1.345 19.798 -28.889 1.00 72.00 90 GLY A CA 1
ATOM 718 C C . GLY A 1 90 ? -1.650 21.137 -28.208 1.00 72.00 90 GLY A C 1
ATOM 719 O O . GLY A 1 90 ? -1.067 22.164 -28.531 1.00 72.00 90 GLY A O 1
ATOM 720 N N . PRO A 1 91 ? -2.601 21.158 -27.259 1.00 72.19 91 PRO A N 1
ATOM 721 C CA . PRO A 1 91 ? -3.164 22.405 -26.735 1.00 72.19 91 PRO A CA 1
ATOM 722 C C . PRO A 1 91 ? -2.254 23.147 -25.742 1.00 72.19 91 PRO A C 1
ATOM 724 O O . PRO A 1 91 ? -2.632 24.208 -25.254 1.00 72.19 91 PRO A O 1
ATOM 727 N N . SER A 1 92 ? -1.118 22.565 -25.342 1.00 76.69 92 SER A N 1
ATOM 728 C CA . SER A 1 92 ? -0.267 23.113 -24.281 1.00 76.69 92 SER A CA 1
ATOM 729 C C . SER A 1 92 ? 1.132 22.487 -24.302 1.00 76.69 92 SER A C 1
ATOM 731 O O . SER A 1 92 ? 1.289 21.339 -24.731 1.00 76.69 92 SER A O 1
ATOM 733 N N . ARG A 1 93 ? 2.143 23.179 -23.753 1.00 78.19 93 ARG A N 1
ATOM 734 C CA . ARG A 1 93 ? 3.523 22.652 -23.663 1.00 78.19 93 ARG A CA 1
ATOM 735 C C . ARG A 1 93 ? 3.583 21.354 -22.857 1.00 78.19 93 ARG A C 1
ATOM 737 O O . ARG A 1 93 ? 4.281 20.409 -23.219 1.00 78.19 93 ARG A O 1
ATOM 744 N N . SER A 1 94 ? 2.804 21.278 -21.776 1.00 78.38 94 SER A N 1
ATOM 745 C CA . SER A 1 94 ? 2.658 20.055 -20.979 1.00 78.38 94 SER A CA 1
ATOM 746 C C . SER A 1 94 ? 2.040 18.902 -21.774 1.00 78.38 94 SER A C 1
ATOM 748 O O . SER A 1 94 ? 2.405 17.751 -21.529 1.00 78.38 94 SER A O 1
ATOM 750 N N . ALA A 1 95 ? 1.083 19.180 -22.664 1.00 80.81 95 ALA A N 1
ATOM 751 C CA . ALA A 1 95 ? 0.447 18.158 -23.487 1.00 80.81 95 ALA A CA 1
ATOM 752 C C . ALA A 1 95 ? 1.413 17.627 -24.556 1.00 80.81 95 ALA A C 1
ATOM 754 O O . ALA A 1 95 ? 1.529 16.409 -24.689 1.00 80.81 95 ALA A O 1
ATOM 755 N N . ALA A 1 96 ? 2.154 18.521 -25.218 1.00 84.50 96 ALA A N 1
ATOM 756 C CA . ALA A 1 96 ? 3.198 18.174 -26.180 1.00 84.50 96 ALA A CA 1
ATOM 757 C C . ALA A 1 96 ? 4.262 17.261 -25.551 1.00 84.50 96 ALA A C 1
ATOM 759 O O . ALA A 1 96 ? 4.535 16.165 -26.043 1.00 84.50 96 ALA A O 1
ATOM 760 N N . TYR A 1 97 ? 4.792 17.653 -24.387 1.00 84.19 97 TYR A N 1
ATOM 761 C CA . TYR A 1 97 ? 5.785 16.855 -23.666 1.00 84.19 97 TYR A CA 1
ATOM 762 C C . TYR A 1 97 ? 5.245 15.494 -23.216 1.00 84.19 97 TYR A C 1
ATOM 764 O O . TYR A 1 97 ? 5.935 14.483 -23.333 1.00 84.19 97 TYR A O 1
ATOM 772 N N . ALA A 1 98 ? 4.004 15.440 -22.720 1.00 83.19 98 ALA A N 1
ATOM 773 C CA . ALA A 1 98 ? 3.383 14.179 -22.326 1.00 83.19 98 ALA A CA 1
ATOM 774 C C . ALA A 1 98 ? 3.201 13.231 -23.521 1.00 83.19 98 ALA A C 1
ATOM 776 O O . ALA A 1 98 ? 3.456 12.039 -23.374 1.00 83.19 98 ALA A O 1
ATOM 777 N N . ALA A 1 99 ? 2.798 13.757 -24.683 1.00 82.94 99 ALA A N 1
ATOM 778 C CA . ALA A 1 99 ? 2.666 12.981 -25.912 1.00 82.94 99 ALA A CA 1
ATOM 779 C C . ALA A 1 99 ? 4.021 12.425 -26.371 1.00 82.94 99 ALA A C 1
ATOM 781 O O . ALA A 1 99 ? 4.127 11.227 -26.620 1.00 82.94 99 ALA A O 1
ATOM 782 N N . TRP A 1 100 ? 5.066 13.258 -26.385 1.00 84.56 100 TRP A N 1
ATOM 783 C CA . TRP A 1 100 ? 6.431 12.836 -26.711 1.00 84.56 100 TRP A CA 1
ATOM 784 C C . TRP A 1 100 ? 6.974 11.779 -25.737 1.00 84.56 100 TRP A C 1
ATOM 786 O O . TRP A 1 100 ? 7.529 10.765 -26.157 1.00 84.56 100 TRP A O 1
ATOM 796 N N . MET A 1 101 ? 6.774 11.968 -24.429 1.00 81.88 101 MET A N 1
ATOM 797 C CA . MET A 1 101 ? 7.264 11.045 -23.397 1.00 81.88 101 MET A CA 1
ATOM 798 C C . MET A 1 101 ? 6.669 9.639 -23.536 1.00 81.88 101 MET A C 1
ATOM 800 O O . MET A 1 101 ? 7.333 8.657 -23.207 1.00 81.88 101 MET A O 1
ATOM 804 N N . THR A 1 102 ? 5.420 9.541 -23.997 1.00 79.44 102 THR A N 1
ATOM 805 C CA . THR A 1 102 ? 4.717 8.265 -24.200 1.00 79.44 102 THR A CA 1
ATOM 806 C C . THR A 1 102 ? 4.682 7.812 -25.658 1.00 79.44 102 THR A C 1
ATOM 808 O O . THR A 1 102 ? 3.969 6.863 -25.964 1.00 79.44 102 THR A O 1
ATOM 811 N N . SER A 1 103 ? 5.388 8.504 -26.555 1.00 79.75 103 SER A N 1
ATOM 812 C CA . SER A 1 103 ? 5.433 8.165 -27.977 1.00 79.75 103 SER A CA 1
ATOM 813 C C . SER A 1 103 ? 6.194 6.862 -28.206 1.00 79.75 103 SER A C 1
ATOM 815 O O . SER A 1 103 ? 7.213 6.613 -27.561 1.00 79.75 103 SER A O 1
ATOM 817 N N . ASP A 1 104 ? 5.770 6.076 -29.195 1.00 74.94 104 ASP A N 1
ATOM 818 C CA . ASP A 1 104 ? 6.495 4.882 -29.648 1.00 74.94 104 ASP A CA 1
ATOM 819 C C . ASP A 1 104 ? 7.860 5.204 -30.259 1.00 74.94 104 ASP A C 1
ATOM 821 O O . ASP A 1 104 ? 8.762 4.360 -30.254 1.00 74.94 104 ASP A O 1
ATOM 825 N N . SER A 1 105 ? 8.035 6.442 -30.733 1.00 75.69 105 SER A N 1
ATOM 826 C CA . SER A 1 105 ? 9.326 6.955 -31.189 1.00 75.69 105 SER A CA 1
ATOM 827 C C . SER A 1 105 ? 10.298 7.236 -30.042 1.00 75.69 105 SER A C 1
ATOM 829 O O . SER A 1 105 ? 11.483 7.405 -30.304 1.00 75.69 105 SER A O 1
ATOM 831 N N . ASN A 1 106 ? 9.845 7.261 -28.779 1.00 78.94 106 ASN A N 1
ATOM 832 C CA . ASN A 1 106 ? 10.724 7.465 -27.634 1.00 78.94 106 ASN A CA 1
ATOM 833 C C . ASN A 1 106 ? 11.505 6.169 -27.333 1.00 78.94 106 ASN A C 1
ATOM 835 O O . ASN A 1 106 ? 10.940 5.209 -26.793 1.00 78.94 106 ASN A O 1
ATOM 839 N N . PRO A 1 107 ? 12.822 6.112 -27.611 1.00 69.56 107 PRO A N 1
ATOM 840 C CA . PRO A 1 107 ? 13.580 4.870 -27.496 1.00 69.56 107 PRO A CA 1
ATOM 841 C C . PRO A 1 107 ? 13.804 4.452 -26.038 1.00 69.56 107 PRO A C 1
ATOM 843 O O . PRO A 1 107 ? 14.159 3.301 -25.770 1.00 69.56 107 PRO A O 1
ATOM 846 N N . ARG A 1 108 ? 13.616 5.366 -25.076 1.00 81.38 108 ARG A N 1
ATOM 847 C CA . ARG A 1 108 ? 13.894 5.096 -23.665 1.00 81.38 108 ARG A CA 1
ATOM 848 C C . ARG A 1 108 ? 12.743 4.397 -22.978 1.00 81.38 108 ARG A C 1
ATOM 850 O O . ARG A 1 108 ? 12.998 3.456 -22.237 1.00 81.38 108 ARG A O 1
ATOM 857 N N . PHE A 1 109 ? 11.501 4.818 -23.205 1.00 84.44 109 PHE A N 1
ATOM 858 C CA . PHE A 1 109 ? 10.374 4.323 -22.412 1.00 84.44 109 PHE A CA 1
ATOM 859 C C . PHE A 1 109 ? 10.242 2.792 -22.477 1.00 84.44 109 PHE A C 1
ATOM 861 O O . PHE A 1 109 ? 10.281 2.129 -21.437 1.00 84.44 109 PHE A O 1
ATOM 868 N N . ALA A 1 110 ? 10.195 2.229 -23.690 1.00 88.50 110 ALA A N 1
ATOM 869 C CA . ALA A 1 110 ? 10.141 0.784 -23.910 1.00 88.50 110 ALA A CA 1
ATOM 870 C C . ALA A 1 110 ? 11.374 0.057 -23.337 1.00 88.50 110 ALA A C 1
ATOM 872 O O . ALA A 1 110 ? 11.230 -0.957 -22.651 1.00 88.50 110 ALA A O 1
ATOM 873 N N . LYS A 1 111 ? 12.579 0.609 -23.544 1.00 89.00 111 LYS A N 1
ATOM 874 C CA . LYS A 1 111 ? 13.847 0.043 -23.053 1.00 89.00 111 LYS A CA 1
ATOM 875 C C . LYS A 1 111 ? 13.893 -0.013 -21.521 1.00 89.00 111 LYS A C 1
ATOM 877 O O . LYS A 1 111 ? 14.245 -1.046 -20.953 1.00 89.00 111 LYS A O 1
ATOM 882 N N . VAL A 1 112 ? 13.491 1.071 -20.848 1.00 89.31 112 VAL A N 1
ATOM 883 C CA . VAL A 1 112 ? 13.435 1.185 -19.380 1.00 89.31 112 VAL A CA 1
ATOM 884 C C . VAL A 1 112 ? 12.519 0.111 -18.805 1.00 89.31 112 VAL A C 1
ATOM 886 O O . VAL A 1 112 ? 12.918 -0.637 -17.910 1.00 89.31 112 VAL A O 1
ATOM 889 N N . ILE A 1 113 ? 11.273 0.040 -19.286 1.00 91.19 113 ILE A N 1
ATOM 890 C CA . ILE A 1 113 ? 10.286 -0.873 -18.708 1.00 91.19 113 ILE A CA 1
ATOM 891 C C . ILE A 1 113 ? 10.623 -2.333 -19.021 1.00 91.19 113 ILE A C 1
ATOM 893 O O . ILE A 1 113 ? 10.502 -3.175 -18.131 1.00 91.19 113 ILE A O 1
ATOM 897 N N . ALA A 1 114 ? 11.129 -2.628 -20.224 1.00 93.19 114 ALA A N 1
ATOM 898 C CA . ALA A 1 114 ? 11.603 -3.959 -20.585 1.00 93.19 114 ALA A CA 1
ATOM 899 C C . ALA A 1 114 ? 12.756 -4.408 -19.672 1.00 93.19 114 ALA A C 1
ATOM 901 O O . ALA A 1 114 ? 12.672 -5.486 -19.085 1.00 93.19 114 ALA A O 1
ATOM 902 N N . ASN A 1 115 ? 13.775 -3.563 -19.460 1.00 93.12 115 ASN A N 1
ATOM 903 C CA . ASN A 1 115 ? 14.903 -3.876 -18.574 1.00 93.12 115 ASN A CA 1
ATOM 904 C C . ASN A 1 115 ? 14.459 -4.076 -17.111 1.00 93.12 115 ASN A C 1
ATOM 906 O O . ASN A 1 115 ? 14.899 -5.009 -16.442 1.00 93.12 115 ASN A O 1
ATOM 910 N N . ARG A 1 116 ? 13.527 -3.250 -16.612 1.00 92.75 116 ARG A N 1
ATOM 911 C CA . ARG A 1 116 ? 12.980 -3.383 -15.248 1.00 92.75 116 ARG A CA 1
ATOM 912 C C . ARG A 1 116 ? 12.184 -4.670 -15.055 1.00 92.75 116 ARG A C 1
ATOM 914 O O . ARG A 1 116 ? 12.328 -5.325 -14.023 1.00 92.75 116 ARG A O 1
ATOM 921 N N . LEU A 1 117 ? 11.345 -5.042 -16.023 1.00 94.62 117 LEU A N 1
ATOM 922 C CA . LEU A 1 117 ? 10.594 -6.299 -15.968 1.00 94.62 117 LEU A CA 1
ATOM 923 C C . LEU A 1 117 ? 11.508 -7.512 -16.136 1.00 94.62 117 LEU A C 1
ATOM 925 O O . LEU A 1 117 ? 11.309 -8.508 -15.446 1.00 94.62 117 LEU A O 1
ATOM 929 N N . TRP A 1 118 ? 12.541 -7.407 -16.972 1.00 93.56 118 TRP A N 1
ATOM 930 C CA . TRP A 1 118 ? 13.579 -8.422 -17.091 1.00 93.56 118 TRP A CA 1
ATOM 931 C C . TRP A 1 118 ? 14.314 -8.635 -15.767 1.00 93.56 118 TRP A C 1
ATOM 933 O O . TRP A 1 118 ? 14.312 -9.751 -15.259 1.00 93.56 118 TRP A O 1
ATOM 943 N N . LYS A 1 119 ? 14.836 -7.572 -15.135 1.00 90.31 119 LYS A N 1
ATOM 944 C CA . LYS A 1 119 ? 15.436 -7.654 -13.791 1.00 90.31 119 LYS A CA 1
ATOM 945 C C . LYS A 1 119 ? 14.464 -8.254 -12.781 1.00 90.31 119 LYS A C 1
ATOM 947 O O . LYS A 1 119 ? 14.840 -9.065 -11.939 1.00 90.31 119 LYS A O 1
ATOM 952 N N . ARG A 1 120 ? 13.182 -7.888 -12.862 1.00 89.12 120 ARG A N 1
ATOM 953 C CA . ARG A 1 120 ? 12.150 -8.467 -11.998 1.00 89.12 120 ARG A CA 1
ATOM 954 C C . ARG A 1 120 ? 11.924 -9.956 -12.267 1.00 89.12 120 ARG A C 1
ATOM 956 O O . ARG A 1 120 ? 11.572 -10.645 -11.318 1.00 89.12 120 ARG A O 1
ATOM 963 N N . ALA A 1 121 ? 12.112 -10.466 -13.476 1.00 90.62 121 ALA A N 1
ATOM 964 C CA . ALA A 1 121 ? 11.974 -11.890 -13.772 1.00 90.62 121 ALA A CA 1
ATOM 965 C C . ALA A 1 121 ? 13.263 -12.668 -13.459 1.00 90.62 121 ALA A C 1
ATOM 967 O O . ALA A 1 121 ? 13.232 -13.611 -12.677 1.00 90.62 121 ALA A O 1
ATOM 968 N N . MET A 1 122 ? 14.393 -12.226 -14.012 1.00 89.81 122 MET A N 1
ATOM 969 C CA . MET A 1 122 ? 15.677 -12.934 -13.987 1.00 89.81 122 MET A CA 1
ATOM 970 C C . MET A 1 122 ? 16.561 -12.576 -12.788 1.00 89.81 122 MET A C 1
ATOM 972 O O . MET A 1 122 ? 17.571 -13.227 -12.554 1.00 89.81 122 MET A O 1
ATOM 976 N N . GLY A 1 123 ? 16.209 -11.541 -12.024 1.00 85.00 123 GLY A N 1
ATOM 977 C CA . GLY A 1 123 ? 16.926 -11.080 -10.832 1.00 85.00 123 GLY A CA 1
ATOM 978 C C . GLY A 1 123 ? 18.012 -10.032 -11.094 1.00 85.00 123 GLY A C 1
ATOM 979 O O . GLY A 1 123 ? 18.310 -9.261 -10.185 1.00 85.00 123 GLY A O 1
ATOM 980 N N . ILE A 1 124 ? 18.542 -9.952 -12.318 1.00 86.25 124 ILE A N 1
ATOM 981 C CA . ILE A 1 124 ? 19.556 -8.975 -12.754 1.00 86.25 124 ILE A CA 1
ATOM 982 C C . ILE A 1 124 ? 19.100 -8.326 -14.064 1.00 86.25 124 ILE A C 1
ATOM 984 O O . ILE A 1 124 ? 18.501 -8.993 -14.911 1.00 86.25 124 ILE A O 1
ATOM 988 N N . GLY A 1 125 ? 19.317 -7.018 -14.199 1.00 88.56 125 GLY A N 1
ATOM 989 C CA . GLY A 1 125 ? 19.034 -6.256 -15.413 1.00 88.56 125 GLY A CA 1
ATOM 990 C C . GLY A 1 125 ? 20.033 -6.532 -16.538 1.00 88.56 125 GLY A C 1
ATOM 991 O O . GLY A 1 125 ? 21.189 -6.866 -16.307 1.00 88.56 125 GLY A O 1
ATOM 992 N N . LEU A 1 126 ? 19.601 -6.341 -17.786 1.00 88.12 126 LEU A N 1
ATOM 993 C CA . LEU A 1 126 ? 20.514 -6.321 -18.939 1.00 88.12 126 LEU A CA 1
ATOM 994 C C . LEU A 1 126 ? 21.394 -5.065 -18.935 1.00 88.12 126 LEU A C 1
ATOM 996 O O . LEU A 1 126 ? 22.490 -5.077 -19.491 1.00 88.12 126 LEU A O 1
ATOM 1000 N N . ILE A 1 127 ? 20.903 -4.001 -18.298 1.00 86.81 127 ILE A N 1
ATOM 1001 C CA . ILE A 1 127 ? 21.660 -2.815 -17.899 1.00 86.81 127 ILE A CA 1
ATOM 1002 C C . ILE A 1 127 ? 21.479 -2.655 -16.390 1.00 86.81 127 ILE A C 1
ATOM 1004 O O . ILE A 1 127 ? 20.340 -2.700 -15.908 1.00 86.81 127 ILE A O 1
ATOM 1008 N N . GLU A 1 128 ? 22.583 -2.468 -15.676 1.00 82.62 128 GLU A N 1
ATOM 1009 C CA . GLU A 1 128 ? 22.613 -2.130 -14.255 1.00 82.62 128 GLU A CA 1
ATOM 1010 C C . GLU A 1 128 ? 23.498 -0.890 -14.054 1.00 82.62 128 GLU A C 1
ATOM 1012 O O . GLU A 1 128 ? 24.527 -0.796 -14.720 1.00 82.62 128 GLU A O 1
ATOM 1017 N N . PRO A 1 129 ? 23.119 0.023 -13.145 1.00 81.25 129 PRO A N 1
ATOM 1018 C CA . PRO A 1 129 ? 21.892 -0.000 -12.349 1.00 81.25 129 PRO A CA 1
ATOM 1019 C C . PRO A 1 129 ? 20.642 0.365 -13.185 1.00 81.25 129 PRO A C 1
ATOM 1021 O O . PRO A 1 129 ? 20.694 1.125 -14.145 1.00 81.25 129 PRO A O 1
ATOM 1024 N N . VAL A 1 130 ? 19.470 -0.193 -12.853 1.00 81.88 130 VAL A N 1
ATOM 1025 C CA . VAL A 1 130 ? 18.214 0.030 -13.623 1.00 81.88 130 VAL A CA 1
ATOM 1026 C C . VAL A 1 130 ? 17.672 1.466 -13.602 1.00 81.88 130 VAL A C 1
ATOM 1028 O O . VAL A 1 130 ? 16.698 1.774 -14.304 1.00 81.88 130 VAL A O 1
ATOM 1031 N N . ASP A 1 131 ? 18.219 2.310 -12.739 1.00 78.31 131 ASP A N 1
ATOM 1032 C CA . ASP A 1 131 ? 17.928 3.734 -12.602 1.00 78.31 131 ASP A CA 1
ATOM 1033 C C . ASP A 1 131 ? 18.853 4.627 -13.436 1.00 78.31 131 ASP A C 1
ATOM 1035 O O . ASP A 1 131 ? 18.417 5.718 -13.801 1.00 78.31 131 ASP A O 1
ATOM 1039 N N . ASP A 1 132 ? 20.024 4.136 -13.849 1.00 78.06 132 ASP A N 1
ATOM 1040 C CA . ASP A 1 132 ? 20.943 4.859 -14.725 1.00 78.06 132 ASP A CA 1
ATOM 1041 C C . ASP A 1 132 ? 21.208 4.079 -16.021 1.00 78.06 132 ASP A C 1
ATOM 1043 O O . ASP A 1 132 ? 22.087 3.226 -16.117 1.00 78.06 132 ASP A O 1
ATOM 1047 N N . LEU A 1 133 ? 20.430 4.394 -17.057 1.00 75.69 133 LEU A N 1
ATOM 1048 C CA . LEU A 1 133 ? 20.591 3.782 -18.380 1.00 75.69 133 LEU A CA 1
ATOM 1049 C C . LEU A 1 133 ? 21.742 4.378 -19.200 1.00 75.69 133 LEU A C 1
ATOM 1051 O O . LEU A 1 133 ? 22.042 3.821 -20.262 1.00 75.69 133 LEU A O 1
ATOM 1055 N N . ASP A 1 134 ? 22.321 5.489 -18.738 1.00 69.31 134 ASP A N 1
ATOM 1056 C CA . ASP A 1 134 ? 23.338 6.274 -19.440 1.00 69.31 134 ASP A CA 1
ATOM 1057 C C . ASP A 1 134 ? 24.749 6.016 -18.897 1.00 69.31 134 ASP A C 1
ATOM 1059 O O . ASP A 1 134 ? 25.709 6.209 -19.638 1.00 69.31 134 ASP A O 1
ATOM 1063 N N . SER A 1 135 ? 24.869 5.487 -17.671 1.00 60.41 135 SER A N 1
ATOM 1064 C CA . SER A 1 135 ? 26.129 5.101 -17.004 1.00 60.41 135 SER A CA 1
ATOM 1065 C C . SER A 1 135 ? 27.028 4.131 -17.776 1.00 60.41 135 SER A C 1
ATOM 1067 O O . SER A 1 135 ? 28.185 3.968 -17.408 1.00 60.41 135 SER A O 1
ATOM 1069 N N . GLY A 1 136 ? 26.540 3.532 -18.866 1.00 53.84 136 GLY A N 1
ATOM 1070 C CA . GLY A 1 136 ? 27.395 2.885 -19.854 1.00 53.84 136 GLY A CA 1
ATOM 1071 C C . GLY A 1 136 ? 28.075 1.607 -19.365 1.00 53.84 136 GLY A C 1
ATOM 1072 O O . GLY A 1 136 ? 29.262 1.600 -19.103 1.00 53.84 136 GLY A O 1
ATOM 1073 N N . ASP A 1 137 ? 27.339 0.497 -19.338 1.00 57.47 137 ASP A N 1
ATOM 1074 C CA . ASP A 1 137 ? 27.664 -0.716 -20.098 1.00 57.47 137 ASP A CA 1
ATOM 1075 C C . ASP A 1 137 ? 26.547 -1.752 -19.919 1.00 57.47 137 ASP A C 1
ATOM 1077 O O . ASP A 1 137 ? 25.947 -1.902 -18.855 1.00 57.47 137 ASP A O 1
ATOM 1081 N N . ALA A 1 138 ? 26.204 -2.467 -20.992 1.00 60.56 138 ALA A N 1
ATOM 1082 C CA . ALA A 1 138 ? 25.251 -3.564 -20.874 1.00 60.56 138 ALA A CA 1
ATOM 1083 C C . ALA A 1 138 ? 25.937 -4.727 -20.143 1.00 60.56 138 ALA A C 1
ATOM 1085 O O . ALA A 1 138 ? 26.849 -5.349 -20.687 1.00 60.56 138 ALA A O 1
ATOM 1086 N N . VAL A 1 139 ? 25.472 -5.040 -18.932 1.00 62.97 139 VAL A N 1
ATOM 1087 C CA . VAL A 1 139 ? 25.890 -6.239 -18.184 1.00 62.97 139 VAL A CA 1
ATOM 1088 C C . VAL A 1 139 ? 25.441 -7.516 -18.914 1.00 62.97 139 VAL A C 1
ATOM 1090 O O . VAL A 1 139 ? 26.050 -8.576 -18.762 1.00 62.97 139 VAL A O 1
ATOM 1093 N N . GLY A 1 140 ? 24.388 -7.410 -19.737 1.00 70.31 140 GLY A N 1
ATOM 1094 C CA . GLY A 1 140 ? 23.865 -8.477 -20.592 1.00 70.31 140 GLY A CA 1
ATOM 1095 C C . GLY A 1 140 ? 23.991 -8.222 -22.102 1.00 70.31 140 GLY A C 1
ATOM 1096 O O . GLY A 1 140 ? 24.662 -7.302 -22.567 1.00 70.31 140 GLY A O 1
ATOM 1097 N N . ASP A 1 141 ? 23.315 -9.057 -22.895 1.00 82.94 141 ASP A N 1
ATOM 1098 C CA . ASP A 1 141 ? 23.346 -8.991 -24.361 1.00 82.94 141 ASP A CA 1
ATOM 1099 C C . ASP A 1 141 ? 22.521 -7.807 -24.916 1.00 82.94 141 ASP A C 1
ATOM 1101 O O . ASP A 1 141 ? 21.314 -7.679 -24.680 1.00 82.94 141 ASP A O 1
ATOM 1105 N N . LYS A 1 142 ? 23.173 -6.950 -25.716 1.00 85.12 142 LYS A N 1
ATOM 1106 C CA . LYS A 1 142 ? 22.557 -5.794 -26.387 1.00 85.12 142 LYS A CA 1
ATOM 1107 C C . LYS A 1 142 ? 21.480 -6.204 -27.403 1.00 85.12 142 LYS A C 1
ATOM 1109 O O . LYS A 1 142 ? 20.476 -5.501 -27.515 1.00 85.12 142 LYS A O 1
ATOM 1114 N N . ARG A 1 143 ? 21.650 -7.328 -28.113 1.00 89.12 143 ARG A N 1
ATOM 1115 C CA . ARG A 1 143 ? 20.664 -7.848 -29.083 1.00 89.12 143 ARG A CA 1
ATOM 1116 C C . ARG A 1 143 ? 19.394 -8.297 -28.377 1.00 89.12 143 ARG A C 1
ATOM 1118 O O . ARG A 1 143 ? 18.293 -7.970 -28.812 1.00 89.12 143 ARG A O 1
ATOM 1125 N N . LEU A 1 144 ? 19.547 -8.976 -27.243 1.00 91.38 144 LEU A N 1
ATOM 1126 C CA . LEU A 1 144 ? 18.421 -9.368 -26.403 1.00 91.38 144 LEU A CA 1
ATOM 1127 C C . LEU A 1 144 ? 17.664 -8.142 -25.881 1.00 91.38 144 LEU A C 1
ATOM 1129 O O . LEU A 1 144 ? 16.439 -8.103 -25.947 1.00 91.38 144 LEU A O 1
ATOM 1133 N N . LEU A 1 145 ? 18.372 -7.108 -25.419 1.00 90.19 145 LEU A N 1
ATOM 1134 C CA . LEU A 1 145 ? 17.721 -5.877 -24.971 1.00 90.19 145 LEU A CA 1
ATOM 1135 C C . LEU A 1 145 ? 16.932 -5.194 -26.099 1.00 90.19 145 LEU A C 1
ATOM 1137 O O . LEU A 1 145 ? 15.814 -4.730 -25.864 1.00 90.19 145 LEU A O 1
ATOM 1141 N N . GLN A 1 146 ? 17.484 -5.143 -27.314 1.00 90.81 146 GLN A N 1
ATOM 1142 C CA . GLN A 1 146 ? 16.780 -4.624 -28.491 1.00 90.81 146 GLN A CA 1
ATOM 1143 C C . GLN A 1 146 ? 15.519 -5.442 -28.790 1.00 90.81 146 GLN A C 1
ATOM 1145 O O . GLN A 1 146 ? 14.448 -4.858 -28.958 1.00 90.81 146 GLN A O 1
ATOM 1150 N N . TYR A 1 147 ? 15.616 -6.775 -28.763 1.00 94.06 147 TYR A N 1
ATOM 1151 C CA . TYR A 1 147 ? 14.473 -7.667 -28.957 1.00 94.06 147 TYR A CA 1
ATOM 1152 C C . TYR A 1 147 ? 13.383 -7.444 -27.903 1.00 94.06 147 TYR A C 1
ATOM 1154 O O . TYR A 1 147 ? 12.224 -7.251 -28.250 1.00 94.06 147 TYR A O 1
ATOM 1162 N N . LEU A 1 148 ? 13.738 -7.390 -26.616 1.00 94.31 148 LEU A N 1
ATOM 1163 C CA . LEU A 1 148 ? 12.775 -7.147 -25.536 1.00 94.31 148 LEU A CA 1
ATOM 1164 C C . LEU A 1 148 ? 12.144 -5.752 -25.613 1.00 94.31 148 LEU A C 1
ATOM 1166 O O . LEU A 1 148 ? 10.975 -5.581 -25.272 1.00 94.31 148 LEU A O 1
ATOM 1170 N N . THR A 1 149 ? 12.906 -4.757 -26.071 1.00 92.31 149 THR A N 1
ATOM 1171 C CA . THR A 1 149 ? 12.400 -3.400 -26.310 1.00 92.31 149 THR A CA 1
ATOM 1172 C C . THR A 1 149 ? 11.367 -3.401 -27.435 1.00 92.31 149 THR A C 1
ATOM 1174 O O . THR A 1 149 ? 10.308 -2.795 -27.282 1.00 92.31 149 THR A O 1
ATOM 1177 N N . GLN A 1 150 ? 11.640 -4.109 -28.536 1.00 93.00 150 GLN A N 1
ATOM 1178 C CA . GLN A 1 150 ? 10.683 -4.269 -29.628 1.00 93.00 150 GLN A CA 1
ATOM 1179 C C . GLN A 1 150 ? 9.453 -5.059 -29.176 1.00 93.00 150 GLN A C 1
ATOM 1181 O O . GLN A 1 150 ? 8.339 -4.585 -29.355 1.00 93.00 150 GLN A O 1
ATOM 1186 N N . LEU A 1 151 ? 9.645 -6.176 -28.472 1.00 95.31 151 LEU A N 1
ATOM 1187 C CA . LEU A 1 151 ? 8.560 -6.994 -27.939 1.00 95.31 151 LEU A CA 1
ATOM 1188 C C . LEU A 1 151 ? 7.613 -6.186 -27.041 1.00 95.31 151 LEU A C 1
ATOM 1190 O O . LEU A 1 151 ? 6.402 -6.369 -27.104 1.00 95.31 151 LEU A O 1
ATOM 1194 N N . MET A 1 152 ? 8.144 -5.282 -26.210 1.00 93.62 152 MET A N 1
ATOM 1195 C CA . MET A 1 152 ? 7.330 -4.389 -25.378 1.00 93.62 152 MET A CA 1
ATOM 1196 C C . MET A 1 152 ? 6.422 -3.475 -26.219 1.00 93.62 152 MET A C 1
ATOM 1198 O O . MET A 1 152 ? 5.269 -3.251 -25.841 1.00 93.62 152 MET A O 1
ATOM 1202 N N . ARG A 1 153 ? 6.922 -2.976 -27.357 1.00 91.62 153 ARG A N 1
ATOM 1203 C CA . ARG A 1 153 ? 6.127 -2.201 -28.323 1.00 91.62 153 ARG A CA 1
ATOM 1204 C C . ARG A 1 153 ? 5.102 -3.079 -29.036 1.00 91.62 153 ARG A C 1
ATOM 1206 O O . ARG A 1 153 ? 3.941 -2.698 -29.109 1.00 91.62 153 ARG A O 1
ATOM 1213 N N . ASP A 1 154 ? 5.495 -4.275 -29.469 1.00 94.06 154 ASP A N 1
ATOM 1214 C CA . ASP A 1 154 ? 4.621 -5.211 -30.192 1.00 94.06 154 ASP A CA 1
ATOM 1215 C C . ASP A 1 154 ? 3.417 -5.650 -29.345 1.00 94.06 154 ASP A C 1
ATOM 1217 O O . ASP A 1 154 ? 2.301 -5.786 -29.847 1.00 94.06 154 ASP A O 1
ATOM 1221 N N . VAL A 1 155 ? 3.604 -5.820 -28.028 1.00 95.19 155 VAL A N 1
ATOM 1222 C CA . VAL A 1 155 ? 2.496 -6.095 -27.092 1.00 95.19 155 VAL A CA 1
ATOM 1223 C C . VAL A 1 155 ? 1.753 -4.833 -26.636 1.00 95.19 155 VAL A C 1
ATOM 1225 O O . VAL A 1 155 ? 0.905 -4.922 -25.745 1.00 95.19 155 VAL A O 1
ATOM 1228 N N . ASN A 1 156 ? 2.053 -3.672 -27.225 1.00 91.88 156 ASN A N 1
ATOM 1229 C CA . ASN A 1 156 ? 1.475 -2.364 -26.915 1.00 91.88 156 ASN A CA 1
ATOM 1230 C C . ASN A 1 156 ? 1.527 -2.026 -25.413 1.00 91.88 156 ASN A C 1
ATOM 1232 O O . ASN A 1 156 ? 0.521 -1.678 -24.790 1.00 91.88 156 ASN A O 1
ATOM 1236 N N . TYR A 1 157 ? 2.702 -2.206 -24.803 1.00 90.56 157 TYR A N 1
ATOM 1237 C CA . TYR A 1 157 ? 2.964 -1.952 -23.380 1.00 90.56 157 TYR A CA 1
ATOM 1238 C C . TYR A 1 157 ? 2.067 -2.730 -22.397 1.00 90.56 157 TYR A C 1
ATOM 1240 O O . TYR A 1 157 ? 1.955 -2.369 -21.219 1.00 90.56 157 TYR A O 1
ATOM 1248 N N . ASP A 1 158 ? 1.446 -3.830 -22.840 1.00 94.75 158 ASP A N 1
ATOM 1249 C CA . ASP A 1 158 ? 0.716 -4.750 -21.971 1.00 94.75 158 ASP A CA 1
ATOM 1250 C C . ASP A 1 158 ? 1.701 -5.552 -21.106 1.00 94.75 158 ASP A C 1
ATOM 1252 O O . ASP A 1 158 ? 2.253 -6.586 -21.499 1.00 94.75 158 ASP A O 1
ATOM 1256 N N . LEU A 1 159 ? 1.901 -5.066 -19.878 1.00 95.44 159 LEU A N 1
ATOM 1257 C CA . LEU A 1 159 ? 2.817 -5.668 -18.910 1.00 95.44 159 LEU A CA 1
ATOM 1258 C C . LEU A 1 159 ? 2.451 -7.121 -18.577 1.00 95.44 159 LEU A C 1
ATOM 1260 O O . LEU A 1 159 ? 3.333 -7.890 -18.195 1.00 95.44 159 LEU A O 1
ATOM 1264 N N . ILE A 1 160 ? 1.172 -7.504 -18.674 1.00 96.31 160 ILE A N 1
ATOM 1265 C CA . ILE A 1 160 ? 0.721 -8.868 -18.377 1.00 96.31 160 ILE A CA 1
ATOM 1266 C C . ILE A 1 160 ? 1.140 -9.791 -19.518 1.00 96.31 160 ILE A C 1
ATOM 1268 O O . ILE A 1 160 ? 1.710 -10.850 -19.256 1.00 96.31 160 ILE A O 1
ATOM 1272 N N . LYS A 1 161 ? 0.897 -9.398 -20.775 1.00 97.69 161 LYS A N 1
ATOM 1273 C CA . LYS A 1 161 ? 1.336 -10.176 -21.945 1.00 97.69 161 LYS A CA 1
ATOM 1274 C C . LYS A 1 161 ? 2.853 -10.327 -21.975 1.00 97.69 161 LYS A C 1
ATOM 1276 O O . LYS A 1 161 ? 3.333 -11.450 -22.091 1.00 97.69 161 LYS A O 1
ATOM 1281 N N . PHE A 1 162 ? 3.593 -9.236 -21.779 1.00 97.12 162 PHE A N 1
ATOM 1282 C CA . PHE A 1 162 ? 5.056 -9.268 -21.754 1.00 97.12 162 PHE A CA 1
ATOM 1283 C C . PHE A 1 162 ? 5.597 -10.233 -20.688 1.00 97.12 162 PHE A C 1
ATOM 1285 O O . PHE A 1 162 ? 6.414 -11.101 -20.984 1.00 97.12 162 PHE A O 1
ATOM 1292 N N . GLN A 1 163 ? 5.098 -10.139 -19.450 1.00 96.62 163 GLN A N 1
ATOM 1293 C CA . GLN A 1 163 ? 5.513 -11.033 -18.365 1.00 96.62 163 GLN A CA 1
ATOM 1294 C C . GLN A 1 163 ? 5.114 -12.491 -18.615 1.00 96.62 163 GLN A C 1
ATOM 1296 O O . GLN A 1 163 ? 5.905 -13.383 -18.332 1.00 96.62 163 GLN A O 1
ATOM 1301 N N . LYS A 1 164 ? 3.925 -12.755 -19.177 1.00 96.88 164 LYS A N 1
ATOM 1302 C CA . LYS A 1 164 ? 3.520 -14.118 -19.565 1.00 96.88 164 LYS A CA 1
ATOM 1303 C C . LYS A 1 164 ? 4.496 -14.734 -20.564 1.00 96.88 164 LYS A C 1
ATOM 1305 O O . LYS A 1 164 ? 4.791 -15.916 -20.440 1.00 96.88 164 LYS A O 1
ATOM 1310 N N . ILE A 1 165 ? 4.980 -13.948 -21.527 1.00 97.19 165 ILE A N 1
ATOM 1311 C CA . ILE A 1 165 ? 5.998 -14.398 -22.482 1.00 97.19 165 ILE A CA 1
ATOM 1312 C C . ILE A 1 165 ? 7.303 -14.689 -21.738 1.00 97.19 165 ILE A C 1
ATOM 1314 O O . ILE A 1 165 ? 7.796 -15.809 -21.823 1.00 97.19 165 ILE A O 1
ATOM 1318 N N . LEU A 1 166 ? 7.809 -13.739 -20.939 1.00 95.50 166 LEU A N 1
ATOM 1319 C CA . LEU A 1 166 ? 9.048 -13.918 -20.172 1.00 95.50 166 LEU A CA 1
ATOM 1320 C C . LEU A 1 166 ? 9.025 -15.174 -19.290 1.00 95.50 166 LEU A C 1
ATOM 1322 O O . LEU A 1 166 ? 9.959 -15.972 -19.339 1.00 95.50 166 LEU A O 1
ATOM 1326 N N . TYR A 1 167 ? 7.955 -15.383 -18.523 1.00 94.75 167 TYR A N 1
ATOM 1327 C CA . TYR A 1 167 ? 7.841 -16.520 -17.607 1.00 94.75 167 TYR A CA 1
ATOM 1328 C C . TYR A 1 167 ? 7.620 -17.862 -18.310 1.00 94.75 167 TYR A C 1
ATOM 1330 O O . TYR A 1 167 ? 7.729 -18.901 -17.672 1.00 94.75 167 TYR A O 1
ATOM 1338 N N . ARG A 1 168 ? 7.319 -17.869 -19.611 1.00 96.19 168 ARG A N 1
ATOM 1339 C CA . ARG A 1 168 ? 7.213 -19.091 -20.423 1.00 96.19 168 ARG A CA 1
ATOM 1340 C C . ARG A 1 168 ? 8.478 -19.391 -21.223 1.00 96.19 168 ARG A C 1
ATOM 1342 O O . ARG A 1 168 ? 8.509 -20.387 -21.934 1.00 96.19 168 ARG A O 1
ATOM 1349 N N . THR A 1 169 ? 9.505 -18.547 -21.128 1.00 95.75 169 THR A N 1
ATOM 1350 C CA . THR A 1 169 ? 10.796 -18.836 -21.759 1.00 95.75 169 THR A CA 1
ATOM 1351 C C . THR A 1 169 ? 11.463 -20.030 -21.087 1.00 95.75 169 THR A C 1
ATOM 1353 O O . THR A 1 169 ? 11.405 -20.168 -19.864 1.00 95.75 169 THR A O 1
ATOM 1356 N N . GLU A 1 170 ? 12.159 -20.853 -21.875 1.00 95.69 170 GLU A N 1
ATOM 1357 C CA . GLU A 1 170 ? 13.003 -21.924 -21.331 1.00 95.69 170 GLU A CA 1
ATOM 1358 C C . GLU A 1 170 ? 13.997 -21.368 -20.313 1.00 95.69 170 GLU A C 1
ATOM 1360 O O . GLU A 1 170 ? 14.184 -21.953 -19.255 1.00 95.69 170 GLU A O 1
ATOM 1365 N N . LEU A 1 171 ? 14.574 -20.194 -20.594 1.00 92.25 171 LEU A N 1
ATOM 1366 C CA . LEU A 1 171 ? 15.511 -19.523 -19.701 1.00 92.25 171 LEU A CA 1
ATOM 1367 C C . LEU A 1 171 ? 14.935 -19.304 -18.295 1.00 92.25 171 LEU A C 1
ATOM 1369 O O . LEU A 1 171 ? 15.608 -19.618 -17.318 1.00 92.25 171 LEU A O 1
ATOM 1373 N N . PHE A 1 172 ? 13.711 -18.780 -18.177 1.00 92.00 172 PHE A N 1
ATOM 1374 C CA . PHE A 1 172 ? 13.088 -18.564 -16.868 1.00 92.00 172 PHE A CA 1
ATOM 1375 C C . PHE A 1 172 ? 12.746 -19.882 -16.160 1.00 92.00 172 PHE A C 1
ATOM 1377 O O . PHE A 1 172 ? 12.805 -19.950 -14.938 1.00 92.00 172 PHE A O 1
ATOM 1384 N N . GLN A 1 173 ? 12.400 -20.923 -16.920 1.00 91.38 173 GLN A N 1
ATOM 1385 C CA . GLN A 1 173 ? 12.031 -22.242 -16.394 1.00 91.38 173 GLN A CA 1
ATOM 1386 C C . GLN A 1 173 ? 13.243 -23.110 -16.010 1.00 91.38 173 GLN A C 1
ATOM 1388 O O . GLN A 1 173 ? 13.077 -24.185 -15.435 1.00 91.38 173 GLN A O 1
ATOM 1393 N N . ARG A 1 174 ? 14.473 -22.667 -16.306 1.00 92.12 174 ARG A N 1
ATOM 1394 C CA . ARG A 1 174 ? 15.696 -23.334 -15.841 1.00 92.12 174 ARG A CA 1
ATOM 1395 C C . ARG A 1 174 ? 15.859 -23.210 -14.328 1.00 92.12 174 ARG A C 1
ATOM 1397 O O . ARG A 1 174 ? 15.315 -22.317 -13.682 1.00 92.12 174 ARG A O 1
ATOM 1404 N N . ARG A 1 175 ? 16.684 -24.101 -13.768 1.00 86.06 175 ARG A N 1
ATOM 1405 C CA . ARG A 1 175 ? 17.072 -24.065 -12.354 1.00 86.06 175 ARG A CA 1
ATOM 1406 C C . ARG A 1 175 ? 17.663 -22.697 -12.004 1.00 86.06 175 ARG A C 1
ATOM 1408 O O . ARG A 1 175 ? 18.529 -22.189 -12.717 1.00 86.06 175 ARG A O 1
ATOM 1415 N N . ALA A 1 176 ? 17.206 -22.135 -10.889 1.00 85.06 176 ALA A N 1
ATOM 1416 C CA . ALA A 1 176 ? 17.739 -20.879 -10.394 1.00 85.06 176 ALA A CA 1
ATOM 1417 C C . ALA A 1 176 ? 19.209 -21.027 -9.969 1.00 85.06 176 ALA A C 1
ATOM 1419 O O . ALA A 1 176 ? 19.611 -22.071 -9.448 1.00 85.06 176 ALA A O 1
ATOM 1420 N N . VAL A 1 177 ? 20.001 -19.979 -10.192 1.00 83.81 177 VAL A N 1
ATOM 1421 C CA . VAL A 1 177 ? 21.423 -19.952 -9.824 1.00 83.81 177 VAL A CA 1
ATOM 1422 C C . VAL A 1 177 ? 21.666 -19.197 -8.522 1.00 83.81 177 VAL A C 1
ATOM 1424 O O . VAL A 1 177 ? 21.058 -18.150 -8.288 1.00 83.81 177 VAL A O 1
ATOM 1427 N N . ASN A 1 178 ? 22.579 -19.731 -7.702 1.00 76.12 178 ASN A N 1
ATOM 1428 C CA . ASN A 1 178 ? 22.849 -19.275 -6.331 1.00 76.12 178 ASN A CA 1
ATOM 1429 C C . ASN A 1 178 ? 24.255 -18.673 -6.132 1.00 76.12 178 ASN A C 1
ATOM 1431 O O . ASN A 1 178 ? 24.654 -18.471 -4.993 1.00 76.12 178 ASN A O 1
ATOM 1435 N N . PHE A 1 179 ? 25.021 -18.402 -7.193 1.00 71.94 179 PHE A N 1
ATOM 1436 C CA . PHE A 1 179 ? 26.353 -17.797 -7.062 1.00 71.94 179 PHE A CA 1
ATOM 1437 C C . PHE A 1 179 ? 26.310 -16.269 -7.198 1.00 71.94 179 PHE A C 1
ATOM 1439 O O . PHE A 1 179 ? 25.437 -15.711 -7.872 1.00 71.94 179 PHE A O 1
ATOM 1446 N N . GLU A 1 180 ? 27.267 -15.600 -6.558 1.00 66.56 180 GLU A N 1
ATOM 1447 C CA . GLU A 1 180 ? 27.491 -14.162 -6.700 1.00 66.56 180 GLU A CA 1
ATOM 1448 C C . GLU A 1 180 ? 28.282 -13.856 -7.972 1.00 66.56 180 GLU A C 1
ATOM 1450 O O . GLU A 1 180 ? 29.129 -14.635 -8.405 1.00 66.56 180 GLU A O 1
ATOM 1455 N N . ILE A 1 181 ? 27.984 -12.717 -8.588 1.00 66.75 181 ILE A N 1
ATOM 1456 C CA . ILE A 1 181 ? 28.700 -12.237 -9.768 1.00 66.75 181 ILE A CA 1
ATOM 1457 C C . ILE A 1 181 ? 29.747 -11.263 -9.260 1.00 66.75 181 ILE A C 1
ATOM 1459 O O . ILE A 1 181 ? 29.391 -10.330 -8.543 1.00 66.75 181 ILE A O 1
ATOM 1463 N N . GLY A 1 182 ? 31.010 -11.481 -9.623 1.00 65.81 182 GLY A N 1
ATOM 1464 C CA . GLY A 1 182 ? 32.070 -10.532 -9.297 1.00 65.81 182 GLY A CA 1
ATOM 1465 C C . GLY A 1 182 ? 31.857 -9.192 -10.003 1.00 65.81 182 GLY A C 1
ATOM 1466 O O . GLY A 1 182 ? 31.275 -9.140 -11.091 1.00 65.81 182 GLY A O 1
ATOM 1467 N N . ASP A 1 183 ? 32.352 -8.112 -9.405 1.00 63.16 183 ASP A N 1
ATOM 1468 C CA . ASP A 1 183 ? 32.246 -6.768 -9.976 1.00 63.16 183 ASP A CA 1
ATOM 1469 C C . ASP A 1 183 ? 32.781 -6.723 -11.418 1.00 63.16 183 ASP A C 1
ATOM 1471 O O . ASP A 1 183 ? 33.849 -7.252 -11.734 1.00 63.16 183 ASP A O 1
ATOM 1475 N N . GLY A 1 184 ? 32.003 -6.122 -12.323 1.00 64.56 184 GLY A N 1
ATOM 1476 C CA . GLY A 1 184 ? 32.352 -5.989 -13.742 1.00 64.56 184 GLY A CA 1
ATOM 1477 C C . GLY A 1 184 ? 32.203 -7.261 -14.591 1.00 64.56 184 GLY A C 1
ATOM 1478 O O . GLY A 1 184 ? 32.449 -7.214 -15.798 1.00 64.56 184 GLY A O 1
ATOM 1479 N N . GLN A 1 185 ? 31.779 -8.396 -14.023 1.00 70.81 185 GLN A N 1
ATOM 1480 C CA . GLN A 1 185 ? 31.553 -9.618 -14.800 1.00 70.81 185 GLN A CA 1
ATOM 1481 C C . GLN A 1 185 ? 30.194 -9.615 -15.512 1.00 70.81 185 GLN A C 1
ATOM 1483 O O . GLN A 1 185 ? 29.168 -9.190 -14.978 1.00 70.81 185 GLN A O 1
ATOM 1488 N N . ARG A 1 186 ? 30.167 -10.153 -16.739 1.00 72.31 186 ARG A N 1
ATOM 1489 C CA . ARG A 1 186 ? 28.920 -10.339 -17.494 1.00 72.31 186 ARG A CA 1
ATOM 1490 C C . ARG A 1 186 ? 28.104 -11.485 -16.916 1.00 72.31 186 ARG A C 1
ATOM 1492 O O . ARG A 1 186 ? 28.606 -12.597 -16.761 1.00 72.31 186 ARG A O 1
ATOM 1499 N N . PHE A 1 187 ? 26.812 -11.251 -16.710 1.00 78.81 187 PHE A N 1
ATOM 1500 C CA . PHE A 1 187 ? 25.885 -12.325 -16.377 1.00 78.81 187 PHE A CA 1
ATOM 1501 C C . PHE A 1 187 ? 25.365 -12.982 -17.654 1.00 78.81 187 PHE A C 1
ATOM 1503 O O . PHE A 1 187 ? 24.635 -12.366 -18.427 1.00 78.81 187 PHE A O 1
ATOM 1510 N N . LEU A 1 188 ? 25.723 -14.247 -17.876 1.00 83.00 188 LEU A N 1
ATOM 1511 C CA . LEU A 1 188 ? 25.344 -14.989 -19.086 1.00 83.00 188 LEU A CA 1
ATOM 1512 C C . LEU A 1 188 ? 23.962 -15.654 -19.005 1.00 83.00 188 LEU A C 1
ATOM 1514 O O . LEU A 1 188 ? 23.601 -16.409 -19.900 1.00 83.00 188 LEU A O 1
ATOM 1518 N N . TYR A 1 189 ? 23.189 -15.380 -17.949 1.00 86.44 189 TYR A N 1
ATOM 1519 C CA . TYR A 1 189 ? 21.842 -15.921 -17.742 1.00 86.44 189 TYR A CA 1
ATOM 1520 C C . TYR A 1 189 ? 21.756 -17.449 -17.958 1.00 86.44 189 TYR A C 1
ATOM 1522 O O . TYR A 1 189 ? 21.025 -17.913 -18.829 1.00 86.44 189 TYR A O 1
ATOM 1530 N N . PRO A 1 190 ? 22.471 -18.277 -17.171 1.00 87.44 190 PRO A N 1
ATOM 1531 C CA . PRO A 1 190 ? 22.252 -19.730 -17.179 1.00 87.44 190 PRO A CA 1
ATOM 1532 C C . PRO A 1 190 ? 20.821 -20.107 -16.746 1.00 87.44 190 PRO A C 1
ATOM 1534 O O . PRO A 1 190 ? 20.290 -21.122 -17.190 1.00 87.44 190 PRO A O 1
ATOM 1537 N N . GLY A 1 191 ? 20.200 -19.263 -15.920 1.00 88.88 191 GLY A N 1
ATOM 1538 C CA . GLY A 1 191 ? 18.837 -19.348 -15.403 1.00 88.88 191 GLY A CA 1
ATOM 1539 C C . GLY A 1 191 ? 18.505 -18.074 -14.612 1.00 88.88 191 GLY A C 1
ATOM 1540 O O . GLY A 1 191 ? 19.352 -17.172 -14.527 1.00 88.88 191 GLY A O 1
ATOM 1541 N N . PRO A 1 192 ? 17.303 -17.964 -14.022 1.00 88.56 192 PRO A N 1
ATOM 1542 C CA . PRO A 1 192 ? 16.979 -16.849 -13.142 1.00 88.56 192 PRO A CA 1
ATOM 1543 C C . PRO A 1 192 ? 17.869 -16.875 -11.892 1.00 88.56 192 PRO A C 1
ATOM 1545 O O . PRO A 1 192 ? 18.202 -17.934 -11.359 1.00 88.56 192 PRO A O 1
ATOM 1548 N N . ARG A 1 193 ? 18.247 -15.704 -11.383 1.00 84.88 193 ARG A N 1
ATOM 1549 C CA . ARG A 1 193 ? 18.957 -15.603 -10.109 1.00 84.88 193 ARG A CA 1
ATOM 1550 C C . ARG A 1 193 ? 18.007 -15.947 -8.968 1.00 84.88 193 ARG A C 1
ATOM 1552 O O . ARG A 1 193 ? 16.908 -15.394 -8.861 1.00 84.88 193 ARG A O 1
ATOM 1559 N N . HIS A 1 194 ? 18.463 -16.826 -8.090 1.00 79.38 194 HIS A N 1
ATOM 1560 C CA . HIS A 1 194 ? 17.774 -17.108 -6.849 1.00 79.38 194 HIS A CA 1
ATOM 1561 C C . HIS A 1 194 ? 17.790 -15.874 -5.947 1.00 79.38 194 HIS A C 1
ATOM 1563 O O . HIS A 1 194 ? 18.804 -15.188 -5.805 1.00 79.38 194 HIS A O 1
ATOM 1569 N N . ARG A 1 195 ? 16.632 -15.541 -5.381 1.00 77.06 195 ARG A N 1
ATOM 1570 C CA . ARG A 1 195 ? 16.441 -14.304 -4.628 1.00 77.06 195 ARG A CA 1
ATOM 1571 C C . ARG A 1 195 ? 15.475 -14.522 -3.484 1.00 77.06 195 ARG A C 1
ATOM 1573 O O . ARG A 1 195 ? 14.474 -15.218 -3.632 1.00 77.06 195 ARG A O 1
ATOM 1580 N N . ARG A 1 196 ? 15.741 -13.816 -2.394 1.00 78.00 196 ARG A N 1
ATOM 1581 C CA . ARG A 1 196 ? 14.810 -13.680 -1.282 1.00 78.00 196 ARG A CA 1
ATOM 1582 C C . ARG A 1 196 ? 13.621 -12.814 -1.690 1.00 78.00 196 ARG A C 1
ATOM 1584 O O . ARG A 1 196 ? 13.739 -11.925 -2.547 1.00 78.00 196 ARG A O 1
ATOM 1591 N N . MET A 1 197 ? 12.478 -13.095 -1.078 1.00 81.75 197 MET A N 1
ATOM 1592 C CA . MET A 1 197 ? 11.300 -12.241 -1.173 1.00 81.75 197 MET A CA 1
ATOM 1593 C C . MET A 1 197 ? 11.591 -10.864 -0.566 1.00 81.75 197 MET A C 1
ATOM 1595 O O . MET A 1 197 ? 12.406 -10.742 0.345 1.00 81.75 197 MET A O 1
ATOM 1599 N N . SER A 1 198 ? 10.946 -9.813 -1.078 1.00 85.31 198 SER A N 1
ATOM 1600 C CA . SER A 1 198 ? 11.027 -8.501 -0.428 1.00 85.31 198 SER A CA 1
ATOM 1601 C C . SER A 1 198 ? 10.290 -8.517 0.911 1.00 85.31 198 SER A C 1
ATOM 1603 O O . SER A 1 198 ? 9.368 -9.314 1.103 1.00 85.31 198 SER A O 1
ATOM 1605 N N . ALA A 1 199 ? 10.638 -7.584 1.799 1.00 88.62 199 ALA A N 1
ATOM 1606 C CA . ALA A 1 199 ? 9.940 -7.377 3.066 1.00 88.62 199 ALA A CA 1
ATOM 1607 C C . ALA A 1 199 ? 8.414 -7.335 2.895 1.00 88.62 199 ALA A C 1
ATOM 1609 O O . ALA A 1 199 ? 7.673 -7.995 3.616 1.00 88.62 199 ALA A O 1
ATOM 1610 N N . GLU A 1 200 ? 7.930 -6.601 1.893 1.00 90.69 200 GLU A N 1
ATOM 1611 C CA . GLU A 1 200 ? 6.503 -6.482 1.599 1.00 90.69 200 GLU A CA 1
ATOM 1612 C C . GLU A 1 200 ? 5.876 -7.807 1.165 1.00 90.69 200 GLU A C 1
ATOM 1614 O O . GLU A 1 200 ? 4.753 -8.095 1.564 1.00 90.69 200 GLU A O 1
ATOM 1619 N N . GLN A 1 201 ? 6.583 -8.612 0.365 1.00 88.50 201 GLN A N 1
ATOM 1620 C CA . GLN A 1 201 ? 6.091 -9.921 -0.069 1.00 88.50 201 GLN A CA 1
ATOM 1621 C C . GLN A 1 201 ? 5.981 -10.889 1.110 1.00 88.50 201 GLN A C 1
ATOM 1623 O O . GLN A 1 201 ? 4.978 -11.590 1.225 1.00 88.50 201 GLN A O 1
ATOM 1628 N N . ILE A 1 202 ? 6.982 -10.900 1.991 1.00 86.19 202 ILE A N 1
ATOM 1629 C CA . ILE A 1 202 ? 6.988 -11.727 3.200 1.00 86.19 202 ILE A CA 1
ATOM 1630 C C . ILE A 1 202 ? 5.831 -11.328 4.117 1.00 86.19 202 ILE A C 1
ATOM 1632 O O . ILE A 1 202 ? 5.004 -12.162 4.484 1.00 86.19 202 ILE A O 1
ATOM 1636 N N . TRP A 1 203 ? 5.741 -10.034 4.427 1.00 89.75 203 TRP A N 1
ATOM 1637 C CA . TRP A 1 203 ? 4.692 -9.473 5.269 1.00 89.75 203 TRP A CA 1
ATOM 1638 C C . TRP A 1 203 ? 3.293 -9.767 4.725 1.00 89.75 203 TRP A C 1
ATOM 1640 O O . TRP A 1 203 ? 2.424 -10.216 5.470 1.00 89.75 203 TRP A O 1
ATOM 1650 N N . ASP A 1 204 ? 3.069 -9.539 3.427 1.00 91.19 204 ASP A N 1
ATOM 1651 C CA . ASP A 1 204 ? 1.771 -9.792 2.804 1.00 91.19 204 ASP A CA 1
ATOM 1652 C C . ASP A 1 204 ? 1.434 -11.291 2.796 1.00 91.19 204 ASP A C 1
ATOM 1654 O O . ASP A 1 204 ? 0.279 -11.644 3.027 1.00 91.19 204 ASP A O 1
ATOM 1658 N N . SER A 1 205 ? 2.424 -12.172 2.603 1.00 88.75 205 SER A N 1
ATOM 1659 C CA . SER A 1 205 ? 2.223 -13.628 2.666 1.00 88.75 205 SER A CA 1
ATOM 1660 C C . SER A 1 205 ? 1.795 -14.070 4.067 1.00 88.75 205 SER A C 1
ATOM 1662 O O . SER A 1 205 ? 0.818 -14.798 4.212 1.00 88.75 205 SER A O 1
ATOM 1664 N N . MET A 1 206 ? 2.452 -13.561 5.112 1.00 88.75 206 MET A N 1
ATOM 1665 C CA . MET A 1 206 ? 2.075 -13.841 6.504 1.00 88.75 206 MET A CA 1
ATOM 1666 C C . MET A 1 206 ? 0.710 -13.248 6.853 1.00 88.75 206 MET A C 1
ATOM 1668 O O . MET A 1 206 ? -0.110 -13.901 7.492 1.00 88.75 206 MET A O 1
ATOM 1672 N N . GLY A 1 207 ? 0.425 -12.033 6.386 1.00 90.50 207 GLY A N 1
ATOM 1673 C CA . GLY A 1 207 ? -0.859 -11.376 6.605 1.00 90.50 207 GLY A CA 1
ATOM 1674 C C . GLY A 1 207 ? -2.049 -12.155 6.036 1.00 90.50 207 GLY A C 1
ATOM 1675 O O . GLY A 1 207 ? -3.097 -12.194 6.683 1.00 90.50 207 GLY A O 1
ATOM 1676 N N . ILE A 1 208 ? -1.877 -12.814 4.882 1.00 90.19 208 ILE A N 1
ATOM 1677 C CA . ILE A 1 208 ? -2.886 -13.705 4.280 1.00 90.19 208 ILE A CA 1
ATOM 1678 C C . ILE A 1 208 ? -3.123 -14.944 5.151 1.00 90.19 208 ILE A C 1
ATOM 1680 O O . ILE A 1 208 ? -4.273 -15.318 5.369 1.00 90.19 208 ILE A O 1
ATOM 1684 N N . LEU A 1 209 ? -2.058 -15.558 5.675 1.00 90.69 209 LEU A N 1
ATOM 1685 C CA . LEU A 1 209 ? -2.169 -16.728 6.555 1.00 90.69 209 LEU A CA 1
ATOM 1686 C C . LEU A 1 209 ? -2.823 -16.377 7.899 1.00 90.69 209 LEU A C 1
ATOM 1688 O O . LEU A 1 209 ? -3.529 -17.194 8.482 1.00 90.69 209 LEU A O 1
ATOM 1692 N N . ILE A 1 210 ? -2.629 -15.152 8.387 1.00 90.38 210 ILE A N 1
ATOM 1693 C CA . ILE A 1 210 ? -3.193 -14.709 9.664 1.00 90.38 210 ILE A CA 1
ATOM 1694 C C . ILE A 1 210 ? -4.660 -14.286 9.507 1.00 90.38 210 ILE A C 1
ATOM 1696 O O . ILE A 1 210 ? -5.495 -14.674 10.319 1.00 90.38 210 ILE A O 1
ATOM 1700 N N . ARG A 1 211 ? -5.011 -13.505 8.474 1.00 86.69 211 ARG A N 1
ATOM 1701 C CA . ARG A 1 211 ? -6.334 -12.863 8.357 1.00 86.69 211 ARG A CA 1
ATOM 1702 C C . ARG A 1 211 ? -7.133 -13.338 7.145 1.00 86.69 211 ARG A C 1
ATOM 1704 O O . ARG A 1 211 ? -6.745 -13.091 6.010 1.00 86.69 211 ARG A O 1
ATOM 1711 N N . ALA A 1 212 ? -8.359 -13.802 7.394 1.00 78.50 212 ALA A N 1
ATOM 1712 C CA . ALA A 1 212 ? -9.334 -14.124 6.345 1.00 78.50 212 ALA A CA 1
ATOM 1713 C C . ALA A 1 212 ? -9.671 -12.916 5.442 1.00 78.50 212 ALA A C 1
ATOM 1715 O O . ALA A 1 212 ? -9.680 -13.013 4.219 1.00 78.50 212 ALA A O 1
ATOM 1716 N N . ASP A 1 213 ? -9.918 -11.746 6.049 1.00 75.94 213 ASP A N 1
ATOM 1717 C CA . ASP A 1 213 ? -10.222 -10.485 5.352 1.00 75.94 213 ASP A CA 1
ATOM 1718 C C . ASP A 1 213 ? -8.977 -9.582 5.277 1.00 75.94 213 ASP A C 1
ATOM 1720 O O . ASP A 1 213 ? -8.990 -8.428 5.724 1.00 75.94 213 ASP A O 1
ATOM 1724 N N . PHE A 1 214 ? -7.855 -10.130 4.796 1.00 79.94 214 PHE A N 1
ATOM 1725 C CA . PHE A 1 214 ? -6.623 -9.357 4.582 1.00 79.94 214 PHE A CA 1
ATOM 1726 C C . PHE A 1 214 ? -6.798 -8.289 3.488 1.00 79.94 214 PHE A C 1
ATOM 1728 O O . PHE A 1 214 ? -6.218 -7.206 3.546 1.00 79.94 214 PHE A O 1
ATOM 1735 N N . ASP A 1 215 ? -7.668 -8.574 2.522 1.00 74.50 215 ASP A N 1
ATOM 1736 C CA . ASP A 1 215 ? -8.017 -7.715 1.397 1.00 74.50 215 ASP A CA 1
ATOM 1737 C C . ASP A 1 215 ? -9.059 -6.629 1.730 1.00 74.50 215 ASP A C 1
ATOM 1739 O O . ASP A 1 215 ? -9.044 -5.551 1.127 1.00 74.50 215 ASP A O 1
ATOM 1743 N N . GLY A 1 216 ? -9.995 -6.870 2.653 1.00 64.31 216 GLY A N 1
ATOM 1744 C CA . GLY A 1 216 ? -11.160 -5.995 2.851 1.00 64.31 216 GLY A CA 1
ATOM 1745 C C . GLY A 1 216 ? -10.855 -4.631 3.457 1.00 64.31 216 GLY A C 1
ATOM 1746 O O . GLY A 1 216 ? -11.673 -3.706 3.345 1.00 64.31 216 GLY A O 1
ATOM 1747 N N . THR A 1 217 ? -9.662 -4.438 4.028 1.00 54.22 217 THR A N 1
ATOM 1748 C CA . THR A 1 217 ? -9.169 -3.112 4.435 1.00 54.22 217 THR A CA 1
ATOM 1749 C C . THR A 1 217 ? -8.985 -2.181 3.235 1.00 54.22 217 THR A C 1
ATOM 1751 O O . THR A 1 217 ? -9.340 -0.997 3.329 1.00 54.22 217 THR A O 1
ATOM 1754 N N . ILE A 1 218 ? -8.599 -2.724 2.071 1.00 51.84 218 ILE A N 1
ATOM 1755 C CA . ILE A 1 218 ? -8.462 -1.985 0.808 1.00 51.84 218 ILE A CA 1
ATOM 1756 C C . ILE A 1 218 ? -9.798 -1.378 0.364 1.00 51.84 218 ILE A C 1
ATOM 1758 O O . ILE A 1 218 ? -9.824 -0.275 -0.197 1.00 51.84 218 ILE A O 1
ATOM 1762 N N . ALA A 1 219 ? -10.911 -2.075 0.601 1.00 47.00 219 ALA A N 1
ATOM 1763 C CA . ALA A 1 219 ? -12.240 -1.634 0.185 1.00 47.00 219 ALA A CA 1
ATOM 1764 C C . ALA A 1 219 ? -12.834 -0.578 1.135 1.00 47.00 219 ALA A C 1
ATOM 1766 O O . ALA A 1 219 ? -13.433 0.396 0.675 1.00 47.00 219 ALA A O 1
ATOM 1767 N N . LYS A 1 220 ? -12.639 -0.725 2.454 1.00 50.56 220 LYS A N 1
ATOM 1768 C CA . LYS A 1 220 ? -13.356 0.069 3.474 1.00 50.56 220 LYS A CA 1
ATOM 1769 C C . LYS A 1 220 ? -12.693 1.405 3.846 1.00 50.56 220 LYS A C 1
ATOM 1771 O O . LYS A 1 220 ? -13.388 2.315 4.292 1.00 50.56 220 LYS A O 1
ATOM 1776 N N . LYS A 1 221 ? -11.376 1.574 3.656 1.00 49.16 221 LYS A N 1
ATOM 1777 C CA . LYS A 1 221 ? -10.637 2.791 4.081 1.00 49.16 221 LYS A CA 1
ATOM 1778 C C . LYS A 1 221 ? -10.435 3.869 3.013 1.00 49.16 221 LYS A C 1
ATOM 1780 O O . LYS A 1 221 ? -9.878 4.926 3.310 1.00 49.16 221 LYS A O 1
ATOM 1785 N N . ARG A 1 222 ? -10.884 3.651 1.776 1.00 49.97 222 ARG A N 1
ATOM 1786 C CA . ARG A 1 222 ? -10.554 4.550 0.653 1.00 49.97 222 ARG A CA 1
ATOM 1787 C C . ARG A 1 222 ? -11.315 5.877 0.616 1.00 49.97 222 ARG A C 1
ATOM 1789 O O . ARG A 1 222 ? -10.949 6.743 -0.174 1.00 49.97 222 ARG A O 1
ATOM 1796 N N . GLU A 1 223 ? -12.299 6.091 1.486 1.00 53.12 223 GLU A N 1
ATOM 1797 C CA . GLU A 1 223 ? -12.953 7.395 1.634 1.00 53.12 223 GLU A CA 1
ATOM 1798 C C . GLU A 1 223 ? -12.503 8.075 2.934 1.00 53.12 223 GLU A C 1
ATOM 1800 O O . GLU A 1 223 ? -13.213 8.129 3.936 1.00 53.12 223 GLU A O 1
ATOM 1805 N N . THR A 1 224 ? -11.273 8.598 2.930 1.00 56.94 224 THR A N 1
ATOM 1806 C CA . THR A 1 224 ? -10.860 9.569 3.953 1.00 56.94 224 THR A CA 1
ATOM 1807 C C . THR A 1 224 ? -11.732 10.818 3.840 1.00 56.94 224 THR A C 1
ATOM 1809 O O . THR A 1 224 ? -12.182 11.152 2.744 1.00 56.94 224 THR A O 1
ATOM 1812 N N . LEU A 1 225 ? -11.927 11.569 4.928 1.00 54.31 225 LEU A N 1
ATOM 1813 C CA . LEU A 1 225 ? -12.626 12.864 4.875 1.00 54.31 225 LEU A CA 1
ATOM 1814 C C . LEU A 1 225 ? -12.095 13.775 3.752 1.00 54.31 225 LEU A C 1
ATOM 1816 O O . LEU A 1 225 ? -12.869 14.416 3.052 1.00 54.31 225 LEU A O 1
ATOM 1820 N N . GLY A 1 226 ? -10.773 13.798 3.543 1.00 57.00 226 GLY A N 1
ATOM 1821 C CA . GLY A 1 226 ? -10.149 14.571 2.467 1.00 57.00 226 GLY A CA 1
ATOM 1822 C C . GLY A 1 226 ? -10.446 14.026 1.064 1.00 57.00 226 GLY A C 1
ATOM 1823 O O . GLY A 1 226 ? -10.467 14.791 0.102 1.00 57.00 226 GLY A O 1
ATOM 1824 N N . SER A 1 227 ? -10.697 12.721 0.929 1.00 60.09 227 SER A N 1
ATOM 1825 C CA . SER A 1 227 ? -11.151 12.101 -0.323 1.00 60.09 227 SER A CA 1
ATOM 1826 C C . SER A 1 227 ? -12.641 12.350 -0.566 1.00 60.09 227 SER A C 1
ATOM 1828 O O . SER A 1 227 ? -13.007 12.657 -1.699 1.00 60.09 227 SER A O 1
ATOM 1830 N N . ARG A 1 228 ? -13.472 12.317 0.489 1.00 63.97 228 ARG A N 1
ATOM 1831 C CA . ARG A 1 228 ? -14.891 12.712 0.448 1.00 63.97 228 ARG A CA 1
ATOM 1832 C C . ARG A 1 228 ? -15.040 14.166 0.009 1.00 63.97 228 ARG A C 1
ATOM 1834 O O . ARG A 1 228 ? -15.764 14.426 -0.943 1.00 63.97 228 ARG A O 1
ATOM 1841 N N . TYR A 1 229 ? -14.258 15.070 0.607 1.00 61.59 229 TYR A N 1
ATOM 1842 C CA . TYR A 1 229 ? -14.199 16.484 0.223 1.00 61.59 229 TYR A CA 1
ATOM 1843 C C . TYR A 1 229 ? -13.930 16.662 -1.276 1.00 61.59 229 TYR A C 1
ATOM 1845 O O . TYR A 1 229 ? -14.699 17.292 -1.993 1.00 61.59 229 TYR A O 1
ATOM 1853 N N . LYS A 1 230 ? -12.863 16.028 -1.783 1.00 64.56 230 LYS A N 1
ATOM 1854 C CA . LYS A 1 230 ? -12.486 16.100 -3.205 1.00 64.56 230 LYS A CA 1
ATOM 1855 C C . LYS A 1 230 ? -13.555 15.512 -4.126 1.00 64.56 230 LYS A C 1
ATOM 1857 O O . LYS A 1 230 ? -13.775 16.036 -5.210 1.00 64.56 230 LYS A O 1
ATOM 1862 N N . LYS A 1 231 ? -14.198 14.415 -3.731 1.00 68.12 231 LYS A N 1
ATOM 1863 C CA . LYS A 1 231 ? -15.237 13.752 -4.529 1.00 68.12 231 LYS A CA 1
ATOM 1864 C C . LYS A 1 231 ? -16.504 14.606 -4.620 1.00 68.12 231 LYS A C 1
ATOM 1866 O O . LYS A 1 231 ? -17.017 14.809 -5.716 1.00 68.12 231 LYS A O 1
ATOM 1871 N N . ASN A 1 232 ? -16.960 15.141 -3.493 1.00 70.00 232 ASN A N 1
ATOM 1872 C CA . ASN A 1 232 ? -18.171 15.949 -3.388 1.00 70.00 232 ASN A CA 1
ATOM 1873 C C . ASN A 1 232 ? -18.025 17.299 -4.107 1.00 70.00 232 ASN A C 1
ATOM 1875 O O . ASN A 1 232 ? -18.848 17.636 -4.961 1.00 70.00 232 ASN A O 1
ATOM 1879 N N . THR A 1 233 ? -16.917 18.013 -3.871 1.00 66.88 233 THR A N 1
ATOM 1880 C CA . THR A 1 233 ? -16.617 19.253 -4.600 1.00 66.88 233 THR A CA 1
ATOM 1881 C C . THR A 1 233 ? -16.476 18.998 -6.105 1.00 66.88 233 THR A C 1
ATOM 1883 O O . THR A 1 233 ? -16.961 19.803 -6.892 1.00 66.88 233 THR A O 1
ATOM 1886 N N . TYR A 1 234 ? -15.904 17.867 -6.545 1.00 66.88 234 TYR A N 1
ATOM 1887 C CA . TYR A 1 234 ? -15.894 17.537 -7.976 1.00 66.88 234 TYR A CA 1
ATOM 1888 C C . TYR A 1 234 ? -17.292 17.309 -8.543 1.00 66.88 234 TYR A C 1
ATOM 1890 O O . TYR A 1 234 ? -17.599 17.837 -9.604 1.00 66.88 234 TYR A O 1
ATOM 1898 N N . ASN A 1 235 ? -18.117 16.496 -7.880 1.00 70.31 235 ASN A N 1
ATOM 1899 C CA . ASN A 1 235 ? -19.465 16.207 -8.367 1.00 70.31 235 ASN A CA 1
ATOM 1900 C C . ASN A 1 235 ? -20.269 17.500 -8.518 1.00 70.31 235 ASN A C 1
ATOM 1902 O O . ASN A 1 235 ? -20.958 17.677 -9.515 1.00 70.31 235 ASN A O 1
ATOM 1906 N N . THR A 1 236 ? -20.091 18.424 -7.575 1.00 68.56 236 THR A N 1
ATOM 1907 C CA . THR A 1 236 ? -20.685 19.760 -7.618 1.00 68.56 236 THR A CA 1
ATOM 1908 C C . THR A 1 236 ? -20.159 20.576 -8.798 1.00 68.56 236 THR A C 1
ATOM 1910 O O . THR A 1 236 ? -20.951 21.084 -9.580 1.00 68.56 236 THR A O 1
ATOM 1913 N N . LEU A 1 237 ? -18.838 20.647 -8.991 1.00 65.06 237 LEU A N 1
ATOM 1914 C CA . LEU A 1 237 ? -18.232 21.314 -10.152 1.00 65.06 237 LEU A CA 1
ATOM 1915 C C . LEU A 1 237 ? -18.699 20.719 -11.487 1.00 65.06 237 LEU A C 1
ATOM 1917 O O . LEU A 1 237 ? -18.891 21.448 -12.444 1.00 65.06 237 LEU A O 1
ATOM 1921 N N . ARG A 1 238 ? -18.892 19.400 -11.554 1.00 64.88 238 ARG A N 1
ATOM 1922 C CA . ARG A 1 238 ? -19.385 18.706 -12.750 1.00 64.88 238 ARG A CA 1
ATOM 1923 C C . ARG A 1 238 ? -20.871 18.963 -13.016 1.00 64.88 238 ARG A C 1
ATOM 1925 O O . ARG A 1 238 ? -21.304 18.837 -14.151 1.00 64.88 238 ARG A O 1
ATOM 1932 N N . GLN A 1 239 ? -21.667 19.231 -11.987 1.00 67.69 239 GLN A N 1
ATOM 1933 C CA . GLN A 1 239 ? -23.073 19.611 -12.158 1.00 67.69 239 GLN A CA 1
ATOM 1934 C C . GLN A 1 239 ? -23.201 21.067 -12.610 1.00 67.69 239 GLN A C 1
ATOM 1936 O O . GLN A 1 239 ? -24.089 21.391 -13.393 1.00 67.69 239 GLN A O 1
ATOM 1941 N N . LEU A 1 240 ? -22.286 21.927 -12.159 1.00 65.06 240 LEU A N 1
ATOM 1942 C CA . LEU A 1 240 ? -22.150 23.304 -12.615 1.00 65.06 240 LEU A CA 1
ATOM 1943 C C . LEU A 1 240 ? -21.443 23.320 -13.986 1.00 65.06 240 LEU A C 1
ATOM 1945 O O . LEU A 1 240 ? -20.270 23.657 -14.095 1.00 65.06 240 LEU A O 1
ATOM 1949 N N . ASN A 1 241 ? -22.147 22.897 -15.037 1.00 55.50 241 ASN A N 1
ATOM 1950 C CA . ASN A 1 241 ? -21.624 22.839 -16.412 1.00 55.50 241 ASN A CA 1
ATOM 1951 C C . ASN A 1 241 ? -21.490 24.216 -17.096 1.00 55.50 241 ASN A C 1
ATOM 1953 O O . ASN A 1 241 ? -21.191 24.270 -18.286 1.00 55.50 241 ASN A O 1
ATOM 1957 N N . ASP A 1 242 ? -21.698 25.309 -16.363 1.00 63.41 242 ASP A N 1
ATOM 1958 C CA . ASP A 1 242 ? -21.654 26.682 -16.858 1.00 63.41 242 ASP A CA 1
ATOM 1959 C C . ASP A 1 242 ? -20.686 27.528 -16.011 1.00 63.41 242 ASP A C 1
ATOM 1961 O O . ASP A 1 242 ? -20.665 27.450 -14.775 1.00 63.41 242 ASP A O 1
ATOM 1965 N N . GLY A 1 243 ? -19.855 28.320 -16.691 1.00 55.28 243 GLY A N 1
ATOM 1966 C CA . GLY A 1 243 ? -18.881 29.215 -16.075 1.00 55.28 243 GLY A CA 1
ATOM 1967 C C . GLY A 1 243 ? -19.536 30.297 -15.217 1.00 55.28 243 GLY A C 1
ATOM 1968 O O . GLY A 1 243 ? -18.984 30.647 -14.172 1.00 55.28 243 GLY A O 1
ATOM 1969 N N . GLU A 1 244 ? -20.731 30.765 -15.590 1.00 61.84 244 GLU A N 1
ATOM 1970 C CA . GLU A 1 244 ? -21.465 31.785 -14.834 1.00 61.84 244 GLU A CA 1
ATOM 1971 C C . GLU A 1 244 ? -21.909 31.261 -13.460 1.00 61.84 244 GLU A C 1
ATOM 1973 O O . GLU A 1 244 ? -21.652 31.891 -12.431 1.00 61.84 244 GLU A O 1
ATOM 1978 N N . ALA A 1 245 ? -22.453 30.044 -13.407 1.00 65.38 245 ALA A N 1
ATOM 1979 C CA . ALA A 1 245 ? -22.855 29.401 -12.156 1.00 65.38 245 ALA A CA 1
ATOM 1980 C C . ALA A 1 245 ? -21.669 29.188 -11.191 1.00 65.38 245 ALA A C 1
ATOM 1982 O O . ALA A 1 245 ? -21.814 29.265 -9.966 1.00 65.38 245 ALA A O 1
ATOM 1983 N N . ILE A 1 246 ? -20.467 28.945 -11.722 1.00 65.25 246 ILE A N 1
ATOM 1984 C CA . ILE A 1 246 ? -19.247 28.812 -10.913 1.00 65.25 246 ILE A CA 1
ATOM 1985 C C . ILE A 1 246 ? -18.740 30.166 -10.424 1.00 65.25 246 ILE A C 1
ATOM 1987 O O . ILE A 1 246 ? -18.268 30.253 -9.285 1.00 65.25 246 ILE A O 1
ATOM 1991 N N . LEU A 1 247 ? -18.872 31.223 -11.224 1.00 64.31 247 LEU A N 1
ATOM 1992 C CA . LEU A 1 247 ? -18.565 32.587 -10.799 1.00 64.31 247 LEU A CA 1
ATOM 1993 C C . LEU A 1 247 ? -19.505 33.043 -9.679 1.00 64.31 247 LEU A C 1
ATOM 1995 O O . LEU A 1 247 ? -19.009 33.428 -8.622 1.00 64.31 247 LEU A O 1
ATOM 1999 N N . GLN A 1 248 ? -20.820 32.879 -9.836 1.00 73.31 248 GLN A N 1
ATOM 2000 C CA . GLN A 1 248 ? -21.809 33.213 -8.801 1.00 73.31 248 GLN A CA 1
ATOM 2001 C C . GLN A 1 248 ? -21.516 32.483 -7.483 1.00 73.31 248 GLN A C 1
ATOM 2003 O O . GLN A 1 248 ? -21.476 33.078 -6.405 1.00 73.31 248 GLN A O 1
ATOM 2008 N N . ARG A 1 249 ? -21.210 31.181 -7.555 1.00 75.12 249 ARG A N 1
ATOM 2009 C CA . ARG A 1 249 ? -20.865 30.389 -6.366 1.00 75.12 249 ARG A CA 1
ATOM 2010 C C . ARG A 1 249 ? -19.538 30.825 -5.741 1.00 75.12 249 ARG A C 1
ATOM 2012 O O . ARG A 1 249 ? -19.392 30.816 -4.519 1.00 75.12 249 ARG A O 1
ATOM 2019 N N . THR A 1 250 ? -18.575 31.241 -6.559 1.00 70.56 250 THR A N 1
ATOM 2020 C CA . THR A 1 250 ? -17.295 31.798 -6.101 1.00 70.56 250 THR A CA 1
ATOM 2021 C C . THR A 1 250 ? -17.480 33.139 -5.396 1.00 70.56 250 THR A C 1
ATOM 2023 O O . THR A 1 250 ? -16.818 33.391 -4.384 1.00 70.56 250 THR A O 1
ATOM 2026 N N . GLU A 1 251 ? -18.374 33.987 -5.899 1.00 72.88 251 GLU A N 1
ATOM 2027 C CA . GLU A 1 251 ? -18.734 35.261 -5.279 1.00 72.88 251 GLU A CA 1
ATOM 2028 C C . GLU A 1 251 ? -19.447 35.040 -3.943 1.00 72.88 251 GLU A C 1
ATOM 2030 O O . GLU A 1 251 ? -18.998 35.588 -2.937 1.00 72.88 251 GLU A O 1
ATOM 2035 N N . ALA A 1 252 ? -20.402 34.110 -3.870 1.00 82.69 252 ALA A N 1
ATOM 2036 C CA . ALA A 1 252 ? -21.042 33.724 -2.609 1.00 82.69 252 ALA A CA 1
ATOM 2037 C C . ALA A 1 252 ? -20.029 33.214 -1.561 1.00 82.69 252 ALA A C 1
ATOM 2039 O O . ALA A 1 252 ? -20.102 33.559 -0.378 1.00 82.69 252 ALA A O 1
ATOM 2040 N N . VAL A 1 253 ? -19.025 32.428 -1.979 1.00 79.44 253 VAL A N 1
ATOM 2041 C CA . VAL A 1 253 ? -17.915 32.021 -1.097 1.00 79.44 253 VAL A CA 1
ATOM 2042 C C . VAL A 1 253 ? -17.083 33.232 -0.663 1.00 79.44 253 VAL A C 1
ATOM 2044 O O . VAL A 1 253 ? -16.652 33.305 0.490 1.00 79.44 253 VAL A O 1
ATOM 2047 N N . ALA A 1 254 ? -16.829 34.184 -1.564 1.00 74.44 254 ALA A N 1
ATOM 2048 C CA . ALA A 1 254 ? -16.064 35.390 -1.260 1.00 74.44 254 ALA A CA 1
ATOM 2049 C C . ALA A 1 254 ? -16.772 36.280 -0.230 1.00 74.44 254 ALA A C 1
ATOM 2051 O O . ALA A 1 254 ? -16.114 36.777 0.688 1.00 74.44 254 ALA A O 1
ATOM 2052 N N . GLU A 1 255 ? -18.082 36.458 -0.375 1.00 83.50 255 GLU A N 1
ATOM 2053 C CA . GLU A 1 255 ? -18.941 37.218 0.533 1.00 83.50 255 GLU A CA 1
ATOM 2054 C C . GLU A 1 255 ? -19.023 36.563 1.905 1.00 83.50 255 GLU A C 1
ATOM 2056 O O . GLU A 1 255 ? -18.747 37.219 2.910 1.00 83.50 255 GLU A O 1
ATOM 2061 N N . LEU A 1 256 ? -19.296 35.253 1.951 1.00 86.56 256 LEU A N 1
ATOM 2062 C CA . LEU A 1 256 ? -19.327 34.500 3.202 1.00 86.56 256 LEU A CA 1
ATOM 2063 C C . LEU A 1 256 ? -18.010 34.644 3.963 1.00 86.56 256 LEU A C 1
ATOM 2065 O O . LEU A 1 256 ? -18.010 34.922 5.158 1.00 86.56 256 LEU A O 1
ATOM 2069 N N . VAL A 1 257 ? -16.873 34.476 3.280 1.00 81.62 257 VAL A N 1
ATOM 2070 C CA . VAL A 1 257 ? -15.567 34.594 3.935 1.00 81.62 257 VAL A CA 1
ATOM 2071 C C . VAL A 1 257 ? -15.303 36.027 4.391 1.00 81.62 257 VAL A C 1
ATOM 2073 O O . VAL A 1 257 ? -14.748 36.205 5.471 1.00 81.62 257 VAL A O 1
ATOM 2076 N N . ALA A 1 258 ? -15.686 37.038 3.608 1.00 80.69 258 ALA A N 1
ATOM 2077 C CA . ALA A 1 258 ? -15.534 38.433 4.011 1.00 80.69 258 ALA A CA 1
ATOM 2078 C C . ALA A 1 258 ? -16.339 38.733 5.286 1.00 80.69 258 ALA A C 1
ATOM 2080 O O . ALA A 1 258 ? -15.753 39.183 6.270 1.00 80.69 258 ALA A O 1
ATOM 2081 N N . SER A 1 259 ? -17.627 38.377 5.299 1.00 88.31 259 SER A N 1
ATOM 2082 C CA . SER A 1 259 ? -18.510 38.544 6.459 1.00 88.31 259 SER A CA 1
ATOM 2083 C C . SER A 1 259 ? -18.013 37.754 7.675 1.00 88.31 259 SER A C 1
ATOM 2085 O O . SER A 1 259 ? -17.909 38.289 8.778 1.00 88.31 259 SER A O 1
ATOM 2087 N N . ALA A 1 260 ? -17.612 36.493 7.488 1.00 86.75 260 ALA A N 1
ATOM 2088 C CA . ALA A 1 260 ? -17.094 35.667 8.573 1.00 86.75 260 ALA A CA 1
ATOM 2089 C C . ALA A 1 260 ? -15.789 36.232 9.161 1.00 86.75 260 ALA A C 1
ATOM 2091 O O . ALA A 1 260 ? -15.568 36.158 10.375 1.00 86.75 260 ALA A O 1
ATOM 2092 N N . THR A 1 261 ? -14.915 36.798 8.328 1.00 83.94 261 THR A N 1
ATOM 2093 C CA . THR A 1 261 ? -13.688 37.466 8.774 1.00 83.94 261 THR A CA 1
ATOM 2094 C C . THR A 1 261 ? -13.998 38.745 9.552 1.00 83.94 261 THR A C 1
ATOM 2096 O O . THR A 1 261 ? -13.421 38.938 10.618 1.00 83.94 261 THR A O 1
ATOM 2099 N N . GLU A 1 262 ? -14.938 39.568 9.090 1.00 87.50 262 GLU A N 1
ATOM 2100 C CA . GLU A 1 262 ? -15.375 40.777 9.797 1.00 87.50 262 GLU A CA 1
ATOM 2101 C C . GLU A 1 262 ? -15.936 40.461 11.189 1.00 87.50 262 GLU A C 1
ATOM 2103 O O . GLU A 1 262 ? -15.415 40.962 12.187 1.00 87.50 262 GLU A O 1
ATOM 2108 N N . LYS A 1 263 ? -16.866 39.502 11.279 1.00 89.50 263 LYS A N 1
ATOM 2109 C CA . LYS A 1 263 ? -17.372 38.985 12.562 1.00 89.50 263 LYS A CA 1
ATOM 2110 C C . LYS A 1 263 ? -16.254 38.473 13.470 1.00 89.50 263 LYS A C 1
ATOM 2112 O O . LYS A 1 263 ? -16.303 38.616 14.684 1.00 89.50 263 LYS A O 1
ATOM 2117 N N . THR A 1 264 ? -15.207 37.871 12.905 1.00 87.00 264 THR A N 1
ATOM 2118 C CA . THR A 1 264 ? -14.061 37.397 13.702 1.00 87.00 264 THR A CA 1
ATO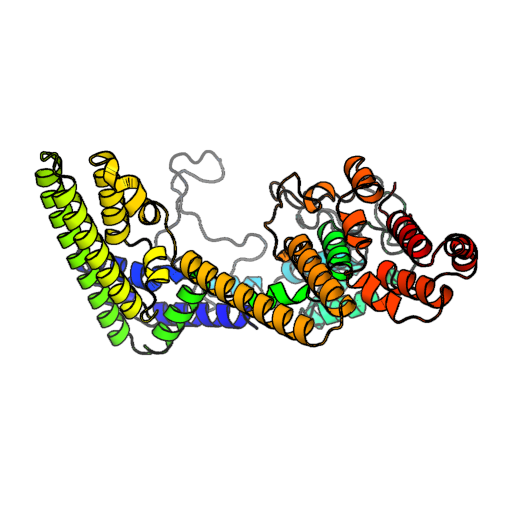M 2119 C C . THR A 1 264 ? -13.281 38.559 14.322 1.00 87.00 264 THR A C 1
ATOM 2121 O O . THR A 1 264 ? -12.821 38.446 15.459 1.00 87.00 264 THR A O 1
ATOM 2124 N N . TYR A 1 265 ? -13.159 39.687 13.617 1.00 89.12 265 TYR A N 1
ATOM 2125 C CA . TYR A 1 265 ? -12.586 40.907 14.187 1.00 89.12 265 TYR A CA 1
ATOM 2126 C C . TYR A 1 265 ? -13.487 41.518 15.264 1.00 89.12 265 TYR A C 1
ATOM 2128 O O . TYR A 1 265 ? -12.970 41.992 16.274 1.00 89.12 265 TYR A O 1
ATOM 2136 N N . GLU A 1 266 ? -14.811 41.470 15.101 1.00 91.75 266 GLU A N 1
ATOM 2137 C CA . GLU A 1 266 ? -15.762 41.875 16.147 1.00 91.75 266 GLU A CA 1
ATOM 2138 C C . GLU A 1 266 ? -15.602 41.035 17.410 1.00 91.75 266 GLU A C 1
ATOM 2140 O O . GLU A 1 266 ? -15.367 41.594 18.478 1.00 91.75 266 GLU A O 1
ATOM 2145 N N . TYR A 1 267 ? -15.617 39.706 17.282 1.00 92.31 267 TYR A N 1
ATOM 2146 C CA . TYR A 1 267 ? -15.388 38.797 18.403 1.00 92.31 267 TYR A CA 1
ATOM 2147 C C . TYR A 1 267 ? -14.050 39.061 19.089 1.00 92.31 267 TYR A C 1
ATOM 2149 O O . TYR A 1 267 ? -13.967 39.003 20.311 1.00 92.31 267 TYR A O 1
ATOM 2157 N N . ARG A 1 268 ? -13.001 39.399 18.332 1.00 90.75 268 ARG A N 1
ATOM 2158 C CA . ARG A 1 268 ? -11.718 39.776 18.928 1.00 90.75 268 ARG A CA 1
ATOM 2159 C C . ARG A 1 268 ? -11.826 41.048 19.773 1.00 90.75 268 ARG A C 1
ATOM 2161 O O . ARG A 1 268 ? -11.349 41.045 20.899 1.00 90.75 268 ARG A O 1
ATOM 2168 N N . ARG A 1 269 ? -12.509 42.088 19.282 1.00 91.50 269 ARG A N 1
ATOM 2169 C CA . ARG A 1 269 ? -12.761 43.317 20.059 1.00 91.50 269 ARG A CA 1
ATOM 2170 C C . ARG A 1 269 ? -13.629 43.060 21.292 1.00 91.50 269 ARG A C 1
ATOM 2172 O O . ARG A 1 269 ? -13.384 43.650 22.340 1.00 91.50 269 ARG A O 1
ATOM 2179 N N . GLU A 1 270 ? -14.646 42.207 21.176 1.00 92.06 270 GLU A N 1
ATOM 2180 C CA . GLU A 1 270 ? -15.462 41.772 22.317 1.00 92.06 270 GLU A CA 1
ATOM 2181 C C . GLU A 1 270 ? -14.597 41.047 23.356 1.00 92.06 270 GLU A C 1
ATOM 2183 O O . GLU A 1 270 ? -14.679 41.351 24.545 1.00 92.06 270 GLU A O 1
ATOM 2188 N N . PHE A 1 271 ? -13.725 40.141 22.905 1.00 91.75 271 PHE A N 1
ATOM 2189 C CA . PHE A 1 271 ? -12.806 39.415 23.771 1.00 91.75 271 PHE A CA 1
ATOM 2190 C C . PHE A 1 271 ? -11.824 40.343 24.483 1.00 91.75 271 PHE A C 1
ATOM 2192 O O . PHE A 1 271 ? -11.608 40.169 25.675 1.00 91.75 271 PHE A O 1
ATOM 2199 N N . ASP A 1 272 ? -11.262 41.340 23.800 1.00 89.00 272 ASP A N 1
ATOM 2200 C CA . ASP A 1 272 ? -10.319 42.281 24.416 1.00 89.00 272 ASP A CA 1
ATOM 2201 C C . ASP A 1 272 ? -10.971 43.047 25.586 1.00 89.00 272 ASP A C 1
ATOM 2203 O O . ASP A 1 272 ? -10.335 43.259 26.619 1.00 89.00 272 ASP A O 1
ATOM 2207 N N . LYS A 1 273 ? -12.267 43.382 25.477 1.00 88.75 273 LYS A N 1
ATOM 2208 C CA . LYS A 1 273 ? -13.055 43.965 26.581 1.00 88.75 273 LYS A CA 1
ATOM 2209 C C . LYS A 1 273 ? -13.336 42.944 27.685 1.00 88.75 273 LYS A C 1
ATOM 2211 O O . LYS A 1 273 ? -13.235 43.257 28.868 1.00 88.75 273 LYS A O 1
ATOM 2216 N N . LEU A 1 274 ? -13.680 41.717 27.300 1.00 89.38 274 LEU A N 1
ATOM 2217 C CA . LEU A 1 274 ? -14.033 40.630 28.213 1.00 89.38 274 LEU A CA 1
ATOM 2218 C C . LEU A 1 274 ? -12.831 40.115 29.014 1.00 89.38 274 LEU A C 1
ATOM 2220 O O . LEU A 1 274 ? -12.978 39.775 30.181 1.00 89.38 274 LEU A O 1
ATOM 2224 N N . ALA A 1 275 ? -11.640 40.093 28.419 1.00 85.88 275 ALA A N 1
ATOM 2225 C CA . ALA A 1 275 ? -10.407 39.595 29.021 1.00 85.88 275 ALA A CA 1
ATOM 2226 C C . ALA A 1 275 ? -9.917 40.447 30.203 1.00 85.88 275 ALA A C 1
ATOM 2228 O O . ALA A 1 275 ? -9.108 39.973 31.001 1.00 85.88 275 ALA A O 1
ATOM 2229 N N . ALA A 1 276 ? -10.396 41.691 30.315 1.00 82.06 276 ALA A N 1
ATOM 2230 C CA . ALA A 1 276 ? -10.184 42.536 31.487 1.00 82.06 276 ALA A CA 1
ATOM 2231 C C . ALA A 1 276 ? -11.091 42.136 32.668 1.00 82.06 276 ALA A C 1
ATOM 2233 O O . ALA A 1 276 ? -10.759 42.404 33.822 1.00 82.06 276 ALA A O 1
ATOM 2234 N N . SER A 1 277 ? -12.215 41.467 32.396 1.00 76.31 277 SER A N 1
ATOM 2235 C CA . SER A 1 277 ? -13.106 40.919 33.419 1.00 76.31 277 SER A CA 1
ATOM 2236 C C . SER A 1 277 ? -12.623 39.537 33.876 1.00 76.31 277 SER A C 1
ATOM 2238 O O . SER A 1 277 ? -12.120 38.747 33.081 1.00 76.31 277 SER A O 1
ATOM 2240 N N . LYS A 1 278 ? -12.795 39.211 35.161 1.00 79.44 278 LYS A N 1
ATOM 2241 C CA . LYS A 1 278 ? -12.563 37.855 35.701 1.00 79.44 278 LYS A CA 1
ATOM 2242 C C . LYS A 1 278 ? -13.846 37.008 35.700 1.00 79.44 278 LYS A C 1
ATOM 2244 O O . LYS A 1 278 ? -14.000 36.119 36.532 1.00 79.44 278 LYS A O 1
ATOM 2249 N N . ASP A 1 279 ? -14.787 37.314 34.807 1.00 91.44 279 ASP A N 1
ATOM 2250 C CA . ASP A 1 279 ? -16.096 36.660 34.751 1.00 91.44 279 ASP A CA 1
ATOM 2251 C C . ASP A 1 279 ? -16.059 35.419 33.841 1.00 91.44 279 ASP A C 1
ATOM 2253 O O . ASP A 1 279 ? -16.231 35.493 32.620 1.00 91.44 279 ASP A O 1
ATOM 2257 N N . ASP A 1 280 ? -15.858 34.254 34.465 1.00 88.62 280 ASP A N 1
ATOM 2258 C CA . ASP A 1 280 ? -15.870 32.946 33.798 1.00 88.62 280 ASP A CA 1
ATOM 2259 C C . ASP A 1 280 ? -17.220 32.652 33.098 1.00 88.62 280 ASP A C 1
ATOM 2261 O O . ASP A 1 280 ? -17.260 31.986 32.059 1.00 88.62 280 ASP A O 1
ATOM 2265 N N . ALA A 1 281 ? -18.346 33.144 33.631 1.00 91.31 281 ALA A N 1
ATOM 2266 C CA . ALA A 1 281 ? -19.677 32.873 33.087 1.00 91.31 281 ALA A CA 1
ATOM 2267 C C . ALA A 1 281 ? -19.968 33.717 31.838 1.00 91.31 281 ALA A C 1
ATOM 2269 O O . ALA A 1 281 ? -20.600 33.233 30.891 1.00 91.31 281 ALA A O 1
ATOM 2270 N N . ALA A 1 282 ? -19.504 34.967 31.812 1.00 91.94 282 ALA A N 1
ATOM 2271 C CA . ALA A 1 282 ? -19.541 35.806 30.618 1.00 91.94 282 ALA A CA 1
ATOM 2272 C C . ALA A 1 282 ? -18.589 35.275 29.531 1.00 91.94 282 ALA A C 1
ATOM 2274 O O . ALA A 1 282 ? -18.995 35.154 28.373 1.00 91.94 282 ALA A O 1
ATOM 2275 N N . ALA A 1 283 ? -17.374 34.854 29.908 1.00 91.12 283 ALA A N 1
ATOM 2276 C CA . ALA A 1 283 ? -16.418 34.202 29.009 1.00 91.12 283 ALA A CA 1
ATOM 2277 C C . ALA A 1 283 ? -16.980 32.924 28.371 1.00 91.12 283 ALA A C 1
ATOM 2279 O O . ALA A 1 283 ? -16.851 32.724 27.162 1.00 91.12 283 ALA A O 1
ATOM 2280 N N . SER A 1 284 ? -17.662 32.087 29.156 1.00 92.25 284 SER A N 1
ATOM 2281 C CA . SER A 1 284 ? -18.286 30.862 28.651 1.00 92.25 284 SER A CA 1
ATOM 2282 C C . SER A 1 284 ? -19.412 31.149 27.649 1.00 92.25 284 SER A C 1
ATOM 2284 O O . SER A 1 284 ? -19.417 30.579 26.561 1.00 92.25 284 SER A O 1
ATOM 2286 N N . ARG A 1 285 ? -20.317 32.093 27.953 1.00 94.00 285 ARG A N 1
ATOM 2287 C CA . ARG A 1 285 ? -21.399 32.495 27.030 1.00 94.00 285 ARG A CA 1
ATOM 2288 C C . ARG A 1 285 ? -20.861 33.066 25.717 1.00 94.00 285 ARG A C 1
ATOM 2290 O O . ARG A 1 285 ? -21.395 32.777 24.647 1.00 94.00 285 ARG A O 1
ATOM 2297 N N . TRP A 1 286 ? -19.793 33.857 25.793 1.00 94.62 286 TRP A N 1
ATOM 2298 C CA . TRP A 1 286 ? -19.119 34.395 24.615 1.00 94.62 286 TRP A CA 1
ATOM 2299 C C . TRP A 1 286 ? -18.476 33.287 23.763 1.00 94.62 286 TRP A C 1
ATOM 2301 O O . TRP A 1 286 ? -18.638 33.286 22.541 1.00 94.62 286 TRP A O 1
ATOM 2311 N N . LEU A 1 287 ? -17.818 32.304 24.392 1.00 91.31 287 LEU A N 1
ATOM 2312 C CA . LEU A 1 287 ? -17.248 31.140 23.703 1.00 91.31 287 LEU A CA 1
ATOM 2313 C C . LEU A 1 287 ? -18.322 30.293 23.008 1.00 91.31 287 LEU A C 1
ATOM 2315 O O . LEU A 1 287 ? -18.141 29.930 21.846 1.00 91.31 287 LEU A O 1
ATOM 2319 N N . ASP A 1 288 ? -19.445 30.021 23.679 1.00 90.44 288 ASP A N 1
ATOM 2320 C CA . ASP A 1 288 ? -20.575 29.292 23.091 1.00 90.44 288 ASP A CA 1
ATOM 2321 C C . ASP A 1 288 ? -21.120 30.027 21.847 1.00 90.44 288 ASP A C 1
ATOM 2323 O O . ASP A 1 288 ? -21.323 29.410 20.797 1.00 90.44 288 ASP A O 1
ATOM 2327 N N . LYS A 1 289 ? -21.280 31.358 21.923 1.00 93.44 289 LYS A N 1
ATOM 2328 C CA . LYS A 1 289 ? -21.711 32.205 20.793 1.00 93.44 289 LYS A CA 1
ATOM 2329 C C . LYS A 1 289 ? -20.718 32.146 19.624 1.00 93.44 289 LYS A C 1
ATOM 2331 O O . LYS A 1 289 ? -21.125 31.911 18.485 1.00 93.44 289 LYS A O 1
ATOM 2336 N N . LEU A 1 290 ? -19.422 32.318 19.899 1.00 91.06 290 LEU A N 1
ATOM 2337 C CA . LEU A 1 290 ? -18.350 32.252 18.898 1.00 91.06 290 LEU A CA 1
ATOM 2338 C C . LEU A 1 290 ? -18.340 30.903 18.164 1.00 91.06 290 LEU A C 1
ATOM 2340 O O . LEU A 1 290 ? -18.202 30.859 16.938 1.00 91.06 290 LEU A O 1
ATOM 2344 N N . LEU A 1 291 ? -18.467 29.805 18.914 1.00 87.19 291 LEU A N 1
ATOM 2345 C CA . LEU A 1 291 ? -18.436 28.446 18.378 1.00 87.19 291 LEU A CA 1
ATOM 2346 C C . LEU A 1 291 ? -19.683 28.127 17.553 1.00 87.19 291 LEU A C 1
ATOM 2348 O O . LEU A 1 291 ? -19.541 27.599 16.450 1.00 87.19 291 LEU A O 1
ATOM 2352 N N . ALA A 1 292 ? -20.871 28.509 18.029 1.00 85.69 292 ALA A N 1
ATOM 2353 C CA . ALA A 1 292 ? -22.115 28.341 17.282 1.00 85.69 292 ALA A CA 1
ATOM 2354 C C . ALA A 1 292 ? -22.068 29.082 15.935 1.00 85.69 292 ALA A C 1
ATOM 2356 O O . ALA A 1 292 ? -22.425 28.522 14.898 1.00 85.69 292 ALA A O 1
ATOM 2357 N N . GLU A 1 293 ? -21.559 30.315 15.927 1.00 88.38 293 GLU A N 1
ATOM 2358 C CA . GLU A 1 293 ? -21.416 31.096 14.698 1.00 88.38 293 GLU A CA 1
ATOM 2359 C C . GLU A 1 293 ? -20.335 30.519 13.771 1.00 88.38 293 GLU A C 1
ATOM 2361 O O . GLU A 1 293 ? -20.493 30.492 12.552 1.00 88.38 293 GLU A O 1
ATOM 2366 N N . ASN A 1 294 ? -19.236 30.004 14.332 1.00 86.38 294 ASN A N 1
ATOM 2367 C CA . ASN A 1 294 ? -18.227 29.275 13.566 1.00 86.38 294 ASN A CA 1
ATOM 2368 C C . ASN A 1 294 ? -18.795 28.017 12.899 1.00 86.38 294 ASN A C 1
ATOM 2370 O O . ASN A 1 294 ? -18.492 27.781 11.733 1.00 86.38 294 ASN A O 1
ATOM 2374 N N . ASP A 1 295 ? -19.603 27.221 13.599 1.00 81.56 295 ASP A N 1
ATOM 2375 C CA . ASP A 1 295 ? -20.210 26.029 13.007 1.00 81.56 295 ASP A CA 1
ATOM 2376 C C . ASP A 1 295 ? -21.237 26.395 11.919 1.00 81.56 295 ASP A C 1
ATOM 2378 O O . ASP A 1 295 ? -21.218 25.772 10.860 1.00 81.56 295 ASP A O 1
ATOM 2382 N N . ARG A 1 296 ? -22.037 27.458 12.095 1.00 84.88 296 ARG A N 1
ATOM 2383 C CA . ARG A 1 296 ? -22.942 27.973 11.044 1.00 84.88 296 ARG A CA 1
ATOM 2384 C C . ARG A 1 296 ? -22.198 28.405 9.781 1.00 84.88 296 ARG A C 1
ATOM 2386 O O . ARG A 1 296 ? -22.539 27.960 8.685 1.00 84.88 296 ARG A O 1
ATOM 2393 N N . ASP A 1 297 ? -21.167 29.239 9.930 1.00 85.81 297 ASP A N 1
ATOM 2394 C CA . ASP A 1 297 ? -20.371 29.725 8.796 1.00 85.81 297 ASP A CA 1
ATOM 2395 C C . ASP A 1 297 ? -19.644 28.571 8.086 1.00 85.81 297 ASP A C 1
ATOM 2397 O O . ASP A 1 297 ? -19.515 28.565 6.861 1.00 85.81 297 ASP A O 1
ATOM 2401 N N . LEU A 1 298 ? -19.189 27.561 8.838 1.00 80.12 298 LEU A N 1
ATOM 2402 C CA . LEU A 1 298 ? -18.586 26.355 8.273 1.00 80.12 298 LEU A CA 1
ATOM 2403 C C . LEU A 1 298 ? -19.588 25.495 7.508 1.00 80.12 298 LEU A C 1
ATOM 2405 O O . LEU A 1 298 ? -19.233 25.006 6.437 1.00 80.12 298 LEU A O 1
ATOM 2409 N N . SER A 1 299 ? -20.807 25.311 8.019 1.00 80.06 299 SER A N 1
ATOM 2410 C CA . SER A 1 299 ? -21.859 24.575 7.309 1.00 80.06 299 SER A CA 1
ATOM 2411 C C . SER A 1 299 ? -22.219 25.270 6.000 1.00 80.06 299 SER A C 1
ATOM 2413 O O . SER A 1 299 ? -22.179 24.636 4.948 1.00 80.06 299 SER A O 1
ATOM 2415 N N . LYS A 1 300 ? -22.416 26.595 6.025 1.00 83.94 300 LYS A N 1
ATOM 2416 C CA . LYS A 1 300 ? -22.683 27.383 4.812 1.00 83.94 300 LYS A CA 1
ATOM 2417 C C . LYS A 1 300 ? -21.514 27.337 3.822 1.00 83.94 300 LYS A C 1
ATOM 2419 O O . LYS A 1 300 ? -21.710 27.211 2.617 1.00 83.94 300 LYS A O 1
ATOM 2424 N N . PHE A 1 301 ? -20.272 27.373 4.310 1.00 81.25 301 PHE A N 1
ATOM 2425 C CA . PHE A 1 301 ? -19.096 27.179 3.456 1.00 81.25 301 PHE A CA 1
ATOM 2426 C C . PHE A 1 301 ? -19.067 25.767 2.847 1.00 81.25 301 PHE A C 1
ATOM 2428 O O . PHE A 1 301 ? -18.701 25.593 1.683 1.00 81.25 301 PHE A O 1
ATOM 2435 N N . SER A 1 302 ? -19.451 24.746 3.613 1.00 76.31 302 SER A N 1
ATOM 2436 C CA . SER A 1 302 ? -19.510 23.360 3.147 1.00 76.31 302 SER A CA 1
ATOM 2437 C C . SER A 1 302 ? -20.540 23.182 2.030 1.00 76.31 302 SER A C 1
ATOM 2439 O O . SER A 1 302 ? -20.213 22.644 0.971 1.00 76.31 302 SER A O 1
ATOM 2441 N N . GLU A 1 303 ? -21.734 23.740 2.209 1.00 79.75 303 GLU A N 1
ATOM 2442 C CA . GLU A 1 303 ? -22.807 23.779 1.216 1.00 79.75 303 GLU A CA 1
ATOM 2443 C C . GLU A 1 303 ? -22.355 24.473 -0.081 1.00 79.75 303 GLU A C 1
ATOM 2445 O O . GLU A 1 303 ? -22.439 23.910 -1.182 1.00 79.75 303 GLU A O 1
ATOM 2450 N N . LEU A 1 304 ? -21.766 25.667 0.040 1.00 78.50 304 LEU A N 1
ATOM 2451 C CA . LEU A 1 304 ? -21.252 26.418 -1.105 1.00 78.50 304 LEU A CA 1
ATOM 2452 C C . LEU A 1 304 ? -20.109 25.690 -1.817 1.00 78.50 304 LEU A C 1
ATOM 2454 O O . LEU A 1 304 ? -19.987 25.808 -3.031 1.00 78.50 304 LEU A O 1
ATOM 2458 N N . THR A 1 305 ? -19.305 24.896 -1.106 1.00 72.75 305 THR A N 1
ATOM 2459 C CA . THR A 1 305 ? -18.223 24.087 -1.698 1.00 72.75 305 THR A CA 1
ATOM 2460 C C . THR A 1 305 ? -18.647 22.673 -2.111 1.00 72.75 305 THR A C 1
ATOM 2462 O O . THR A 1 305 ? -17.796 21.867 -2.506 1.00 72.75 305 THR A O 1
ATOM 2465 N N . GLY A 1 306 ? -19.948 22.366 -2.061 1.00 69.75 306 GLY A N 1
ATOM 2466 C CA . GLY A 1 306 ? -20.499 21.128 -2.606 1.00 69.75 306 GLY A CA 1
ATOM 2467 C C . GLY A 1 306 ? -20.453 19.923 -1.674 1.00 69.75 306 GLY A C 1
ATOM 2468 O O . GLY A 1 306 ? -20.479 18.793 -2.146 1.00 69.75 306 GLY A O 1
ATOM 2469 N N . ASN A 1 307 ? -20.332 20.142 -0.366 1.00 65.75 307 ASN A N 1
ATOM 2470 C CA . ASN A 1 307 ? -20.165 19.097 0.646 1.00 65.75 307 ASN A CA 1
ATOM 2471 C C . ASN A 1 307 ? -21.408 18.858 1.518 1.00 65.75 307 ASN A C 1
ATOM 2473 O O . ASN A 1 307 ? -21.344 18.033 2.431 1.00 65.75 307 ASN A O 1
ATOM 2477 N N . GLY A 1 308 ? -22.530 19.511 1.195 1.00 67.12 308 GLY A N 1
ATOM 2478 C CA . GLY A 1 308 ? -23.787 19.410 1.942 1.00 67.12 308 GLY A CA 1
ATOM 2479 C C . GLY A 1 308 ? -23.654 19.921 3.379 1.00 67.12 308 GLY A C 1
ATOM 2480 O O . GLY A 1 308 ? -22.811 20.772 3.657 1.00 67.12 308 GLY A O 1
ATOM 2481 N N . ASP A 1 309 ? -24.446 19.350 4.288 1.00 57.81 309 ASP A N 1
ATOM 2482 C CA . ASP A 1 309 ? -24.525 19.770 5.697 1.00 57.81 309 ASP A CA 1
ATOM 2483 C C . ASP A 1 309 ? -23.358 19.296 6.571 1.00 57.81 309 ASP A C 1
ATOM 2485 O O . ASP A 1 309 ? -23.304 19.619 7.754 1.00 57.81 309 ASP A O 1
ATOM 2489 N N . ASP A 1 310 ? -22.421 18.504 6.041 1.00 57.31 310 ASP A N 1
ATOM 2490 C CA . ASP A 1 310 ? -21.272 18.032 6.811 1.00 57.31 310 ASP A CA 1
ATOM 2491 C C . ASP A 1 310 ? -20.205 19.135 6.886 1.00 57.31 310 ASP A C 1
ATOM 2493 O O . ASP A 1 310 ? -19.549 19.401 5.879 1.00 57.31 310 ASP A O 1
ATOM 2497 N N . PRO A 1 311 ? -19.944 19.762 8.049 1.00 57.47 311 PRO A N 1
ATOM 2498 C CA . PRO A 1 311 ? -18.952 20.828 8.162 1.00 57.47 311 PRO A CA 1
ATOM 2499 C C . PRO A 1 311 ? -17.514 20.289 8.224 1.00 57.47 311 PRO A C 1
ATOM 2501 O O . PRO A 1 311 ? -16.556 21.063 8.245 1.00 57.47 311 PRO A O 1
ATOM 2504 N N . GLY A 1 312 ? -17.305 18.970 8.293 1.00 60.44 312 GLY A N 1
ATOM 2505 C CA . GLY A 1 312 ? -15.974 18.383 8.467 1.00 60.44 312 GLY A CA 1
ATOM 2506 C C . GLY A 1 312 ? -14.971 18.678 7.358 1.00 60.44 312 GLY A C 1
ATOM 2507 O O . GLY A 1 312 ? -13.815 18.992 7.659 1.00 60.44 312 GLY A O 1
ATOM 2508 N N . PRO A 1 313 ? -15.383 18.643 6.088 1.00 54.94 313 PRO A N 1
ATOM 2509 C CA . PRO A 1 313 ? -14.560 19.086 4.983 1.00 54.94 313 PRO A CA 1
ATOM 2510 C C . PRO A 1 313 ? -14.224 20.586 5.035 1.00 54.94 313 PRO A C 1
ATOM 2512 O O . PRO A 1 313 ? -13.075 20.952 4.785 1.00 54.94 313 PRO A O 1
ATOM 2515 N N . ALA A 1 314 ? -15.160 21.446 5.457 1.00 60.47 314 ALA A N 1
ATOM 2516 C CA . ALA A 1 314 ? -14.919 22.879 5.663 1.00 60.47 314 ALA A CA 1
ATOM 2517 C C . ALA A 1 314 ? -13.915 23.151 6.804 1.00 60.47 314 ALA A C 1
ATOM 2519 O O . ALA A 1 314 ? -13.021 23.986 6.655 1.00 60.47 314 ALA A O 1
ATOM 2520 N N . LYS A 1 315 ? -13.981 22.378 7.900 1.00 61.91 315 LYS A N 1
ATOM 2521 C CA . LYS A 1 315 ? -12.993 22.404 9.002 1.00 61.91 315 LYS A CA 1
ATOM 2522 C C . LYS A 1 315 ? -11.583 22.048 8.506 1.00 61.91 315 LYS A C 1
ATOM 2524 O O . LYS A 1 315 ? -10.604 22.670 8.910 1.00 61.91 315 LYS A O 1
ATOM 2529 N N . MET A 1 316 ? -11.469 21.108 7.563 1.00 57.19 316 MET A N 1
ATOM 2530 C CA . MET A 1 316 ? -10.195 20.747 6.917 1.00 57.19 316 MET A CA 1
ATOM 2531 C C . MET A 1 316 ? -9.729 21.729 5.842 1.00 57.19 316 MET A C 1
ATOM 2533 O O . MET A 1 316 ? -8.533 21.800 5.551 1.00 57.19 316 MET A O 1
ATOM 2537 N N . ALA A 1 317 ? -10.636 22.521 5.272 1.00 57.28 317 ALA A N 1
ATOM 2538 C CA . ALA A 1 317 ? -10.280 23.561 4.320 1.00 57.28 317 ALA A CA 1
ATOM 2539 C C . ALA A 1 317 ? -9.452 24.688 4.961 1.00 57.28 317 ALA A C 1
ATOM 2541 O O . ALA A 1 317 ? -8.955 25.534 4.216 1.00 57.28 317 ALA A O 1
ATOM 2542 N N . GLN A 1 318 ? -9.237 24.688 6.291 1.00 61.50 318 GLN A N 1
ATOM 2543 C CA . GLN A 1 318 ? -8.426 25.671 7.024 1.00 61.50 318 GLN A CA 1
ATOM 2544 C C . GLN A 1 318 ? -8.755 27.090 6.554 1.00 61.50 318 GLN A C 1
ATOM 2546 O O . GLN A 1 318 ? -7.897 27.812 6.029 1.00 61.50 318 GLN A O 1
ATOM 2551 N N . THR A 1 319 ? -10.040 27.440 6.604 1.00 69.19 319 THR A N 1
ATOM 2552 C CA . THR A 1 319 ? -10.466 28.783 6.228 1.00 69.19 319 THR A CA 1
ATOM 2553 C C . THR A 1 319 ? -9.832 29.780 7.198 1.00 69.19 319 THR A C 1
ATOM 2555 O O . THR A 1 319 ? -9.616 29.481 8.375 1.00 69.19 319 THR A O 1
ATOM 2558 N N . GLY A 1 320 ? -9.489 30.972 6.699 1.00 71.00 320 GLY A N 1
ATOM 2559 C CA . GLY A 1 320 ? -8.834 31.992 7.523 1.00 71.00 320 GLY A CA 1
ATOM 2560 C C . GLY A 1 320 ? -9.653 32.333 8.770 1.00 71.00 320 GLY A C 1
ATOM 2561 O O . GLY A 1 320 ? -9.096 32.374 9.862 1.00 71.00 320 GLY A O 1
ATOM 2562 N N . PHE A 1 321 ? -10.977 32.471 8.615 1.00 79.50 321 PHE A N 1
ATOM 2563 C CA . PHE A 1 321 ? -11.888 32.748 9.727 1.00 79.50 321 PHE A CA 1
ATOM 2564 C C . PHE A 1 321 ? -11.929 31.600 10.748 1.00 79.50 321 PHE A C 1
ATOM 2566 O O . PHE A 1 321 ? -11.834 31.859 11.942 1.00 79.50 321 PHE A O 1
ATOM 2573 N N . HIS A 1 322 ? -11.990 30.334 10.312 1.00 81.69 322 HIS A N 1
ATOM 2574 C CA . HIS A 1 322 ? -12.049 29.193 11.230 1.00 81.69 322 HIS A CA 1
ATOM 2575 C C . HIS A 1 322 ? -10.802 29.116 12.112 1.00 81.69 322 HIS A C 1
ATOM 2577 O O . HIS A 1 322 ? -10.899 29.010 13.333 1.00 81.69 322 HIS A O 1
ATOM 2583 N N . ASN A 1 323 ? -9.623 29.235 11.497 1.00 79.00 323 ASN A N 1
ATOM 2584 C CA . ASN A 1 323 ? -8.356 29.180 12.222 1.00 79.00 323 ASN A CA 1
ATOM 2585 C C . ASN A 1 323 ? -8.221 30.343 13.213 1.00 79.00 323 ASN A C 1
ATOM 2587 O O . ASN A 1 323 ? -7.747 30.152 14.331 1.00 79.00 323 ASN A O 1
ATOM 2591 N N . GLN A 1 324 ? -8.658 31.542 12.822 1.00 82.75 324 GLN A N 1
ATOM 2592 C CA . GLN A 1 324 ? -8.645 32.712 13.697 1.00 82.75 324 GLN A CA 1
ATOM 2593 C C . GLN A 1 324 ? -9.596 32.548 14.889 1.00 82.75 324 GLN A C 1
ATOM 2595 O O . GLN A 1 324 ? -9.205 32.845 16.015 1.00 82.75 324 GLN A O 1
ATOM 2600 N N . ARG A 1 325 ? -10.809 32.021 14.682 1.00 87.38 325 ARG A N 1
ATOM 2601 C CA . ARG A 1 325 ? -11.758 31.754 15.776 1.00 87.38 325 ARG A CA 1
ATOM 2602 C C . ARG A 1 325 ? -11.256 30.658 16.717 1.00 87.38 325 ARG A C 1
ATOM 2604 O O . ARG A 1 325 ? -11.346 30.825 17.926 1.00 87.38 325 ARG A O 1
ATOM 2611 N N . GLN A 1 326 ? -10.634 29.598 16.200 1.00 83.94 326 GLN A N 1
ATOM 2612 C CA . GLN A 1 326 ? -9.989 28.584 17.047 1.00 83.94 326 GLN A CA 1
ATOM 2613 C C . GLN A 1 326 ? -8.824 29.152 17.865 1.00 83.94 326 GLN A C 1
ATOM 2615 O O . GLN A 1 326 ? -8.660 28.829 19.042 1.00 83.94 326 GLN A O 1
ATOM 2620 N N . ALA A 1 327 ? -8.032 30.049 17.272 1.00 84.06 327 ALA A N 1
ATOM 2621 C CA . ALA A 1 327 ? -6.990 30.754 18.005 1.00 84.06 327 ALA A CA 1
ATOM 2622 C C . ALA A 1 327 ? -7.577 31.615 19.136 1.00 84.06 327 ALA A C 1
ATOM 2624 O O . ALA A 1 327 ? -7.022 31.615 20.233 1.00 84.06 327 ALA A O 1
ATOM 2625 N N . LEU A 1 328 ? -8.707 32.292 18.903 1.00 88.19 328 LEU A N 1
ATOM 2626 C CA . LEU A 1 328 ? -9.423 33.041 19.940 1.00 88.19 328 LEU A CA 1
ATOM 2627 C C . LEU A 1 328 ? -9.923 32.135 21.071 1.00 88.19 328 LEU A C 1
ATOM 2629 O O . LEU A 1 328 ? -9.724 32.481 22.231 1.00 88.19 328 LEU A O 1
ATOM 2633 N N . VAL A 1 329 ? -10.481 30.957 20.762 1.00 88.56 329 VAL A N 1
ATOM 2634 C CA . VAL A 1 329 ? -10.866 29.958 21.781 1.00 88.56 329 VAL A CA 1
ATOM 2635 C C . VAL A 1 329 ? -9.655 29.585 22.639 1.00 88.56 329 VAL A C 1
ATOM 2637 O O . VAL A 1 329 ? -9.725 29.629 23.866 1.00 88.56 329 VAL A O 1
ATOM 2640 N N . ARG A 1 330 ? -8.506 29.308 22.006 1.00 85.94 330 ARG A N 1
ATOM 2641 C CA . ARG A 1 330 ? -7.254 29.009 22.717 1.00 85.94 330 ARG A CA 1
ATOM 2642 C C . ARG A 1 330 ? -6.837 30.149 23.642 1.00 85.94 330 ARG A C 1
ATOM 2644 O O . ARG A 1 330 ? -6.586 29.908 24.818 1.00 85.94 330 ARG A O 1
ATOM 2651 N N . ILE A 1 331 ? -6.801 31.381 23.138 1.00 88.75 331 ILE A N 1
ATOM 2652 C CA . ILE A 1 331 ? -6.429 32.564 23.929 1.00 88.75 331 ILE A CA 1
ATOM 2653 C C . ILE A 1 331 ? -7.386 32.748 25.114 1.00 88.75 331 ILE A C 1
ATOM 2655 O O . ILE A 1 331 ? -6.930 32.947 26.241 1.00 88.75 331 ILE A O 1
ATOM 2659 N N . ALA A 1 332 ? -8.693 32.627 24.881 1.00 88.81 332 ALA A N 1
ATOM 2660 C CA . ALA A 1 332 ? -9.709 32.779 25.912 1.00 88.81 332 ALA A CA 1
ATOM 2661 C C . ALA A 1 332 ? -9.541 31.754 27.033 1.00 88.81 332 ALA A C 1
ATOM 2663 O O . ALA A 1 332 ? -9.479 32.122 28.197 1.00 88.81 332 ALA A O 1
ATOM 2664 N N . THR A 1 333 ? -9.371 30.477 26.709 1.00 87.81 333 THR A N 1
ATOM 2665 C CA . THR A 1 333 ? -9.201 29.435 27.737 1.00 87.81 333 THR A CA 1
ATOM 2666 C C . THR A 1 333 ? -7.863 29.479 28.475 1.00 87.81 333 THR A C 1
ATOM 2668 O O . THR A 1 333 ? -7.771 28.978 29.591 1.00 87.81 333 THR A O 1
ATOM 2671 N N . THR A 1 334 ? -6.835 30.118 27.905 1.00 88.56 334 THR A N 1
ATOM 2672 C CA . THR A 1 334 ? -5.612 30.450 28.651 1.00 88.56 334 THR A CA 1
ATOM 2673 C C . THR A 1 334 ? -5.882 31.548 29.680 1.00 88.56 334 THR A C 1
ATOM 2675 O O . THR A 1 334 ? -5.339 31.505 30.780 1.00 88.56 334 THR A O 1
ATOM 2678 N N . LYS A 1 335 ? -6.727 32.532 29.342 1.00 89.62 335 LYS A N 1
ATOM 2679 C CA . LYS A 1 335 ? -7.140 33.610 30.256 1.00 89.62 335 LYS A CA 1
ATOM 2680 C C . LYS A 1 335 ? -8.174 33.168 31.295 1.00 89.62 335 LYS A C 1
ATOM 2682 O O . LYS A 1 335 ? -8.154 33.698 32.400 1.00 89.62 335 LYS A O 1
ATOM 2687 N N . PHE A 1 336 ? -9.005 32.179 30.968 1.00 90.88 336 PHE A N 1
ATOM 2688 C CA . PHE A 1 336 ? -10.039 31.597 31.830 1.00 90.88 336 PHE A CA 1
ATOM 2689 C C . PHE A 1 336 ? -9.811 30.080 32.003 1.00 90.88 336 PHE A C 1
ATOM 2691 O O . PHE A 1 336 ? -10.489 29.272 31.358 1.00 90.88 336 PHE A O 1
ATOM 2698 N N . PRO A 1 337 ? -8.856 29.655 32.858 1.00 88.31 337 PRO A N 1
ATOM 2699 C CA . PRO A 1 337 ? -8.417 28.258 32.934 1.00 88.31 337 PRO A CA 1
ATOM 2700 C C . PRO A 1 337 ? -9.514 27.265 33.325 1.00 88.31 337 PRO A C 1
ATOM 2702 O O . PRO A 1 337 ? -9.487 26.125 32.869 1.00 88.31 337 PRO A O 1
ATOM 2705 N N . LYS A 1 338 ? -10.516 27.691 34.108 1.00 89.81 338 LYS A N 1
ATOM 2706 C CA . LYS A 1 338 ? -11.654 26.841 34.504 1.00 89.81 338 LYS A CA 1
ATOM 2707 C C . LYS A 1 338 ? -12.491 26.365 33.315 1.00 89.81 338 LYS A C 1
ATOM 2709 O O . LYS A 1 338 ? -13.188 25.362 33.411 1.00 89.81 338 LYS A O 1
ATOM 2714 N N . LEU A 1 339 ? -12.432 27.076 32.189 1.00 86.81 339 LEU A N 1
ATOM 2715 C CA . LEU A 1 339 ? -13.162 26.721 30.973 1.00 86.81 339 LEU A CA 1
ATOM 2716 C C . LEU A 1 339 ? -12.380 25.750 30.077 1.00 86.81 339 LEU A C 1
ATOM 2718 O O . LEU A 1 339 ? -12.949 25.206 29.130 1.00 86.81 339 LEU A O 1
ATOM 2722 N N . LYS A 1 340 ? -11.092 25.511 30.356 1.00 83.50 340 LYS A N 1
ATOM 2723 C CA . LYS A 1 340 ? -10.200 24.731 29.489 1.00 83.50 340 LYS A CA 1
ATOM 2724 C C . LYS A 1 340 ? -10.746 23.335 29.197 1.00 83.50 340 LYS A C 1
ATOM 2726 O O . LYS A 1 340 ? -10.817 22.971 28.028 1.00 83.50 340 LYS A O 1
ATOM 2731 N N . ASP A 1 341 ? -11.188 22.600 30.215 1.00 79.50 341 ASP A N 1
ATOM 2732 C CA . ASP A 1 341 ? -11.659 21.217 30.053 1.00 79.50 341 ASP A CA 1
ATOM 2733 C C . ASP A 1 341 ? -12.961 21.138 29.249 1.00 79.50 341 ASP A C 1
ATOM 2735 O O . ASP A 1 341 ? -13.114 20.278 28.381 1.00 79.50 341 ASP A O 1
ATOM 2739 N N . ARG A 1 342 ? -13.874 22.099 29.444 1.00 82.81 342 ARG A N 1
ATOM 2740 C CA . ARG A 1 342 ? -15.137 22.176 28.694 1.00 82.81 342 ARG A CA 1
ATOM 2741 C C . ARG A 1 342 ? -14.908 22.381 27.194 1.00 82.81 342 ARG A C 1
ATOM 2743 O O . ARG A 1 342 ? -15.628 21.802 26.376 1.00 82.81 342 ARG A O 1
ATOM 2750 N N . TYR A 1 343 ? -13.915 23.190 26.829 1.00 80.88 343 TYR A N 1
ATOM 2751 C CA . TYR A 1 343 ? -13.636 23.538 25.433 1.00 80.88 343 TYR A CA 1
ATOM 2752 C C . TYR A 1 343 ? -12.429 22.793 24.841 1.00 80.88 343 TYR A C 1
ATOM 2754 O O . TYR A 1 343 ? -12.065 23.046 23.693 1.00 80.88 343 TYR A O 1
ATOM 2762 N N . ILE A 1 344 ? -11.856 21.818 25.562 1.00 68.81 344 ILE A N 1
ATOM 2763 C CA . ILE A 1 344 ? -10.622 21.124 25.163 1.00 68.81 344 ILE A CA 1
ATOM 2764 C C . ILE A 1 344 ? -10.710 20.429 23.803 1.00 68.81 344 ILE A C 1
ATOM 2766 O O . ILE A 1 344 ? -9.774 20.468 23.002 1.00 68.81 344 ILE A O 1
ATOM 2770 N N . LYS A 1 345 ? -11.893 19.888 23.502 1.00 63.59 345 LYS A N 1
ATOM 2771 C CA . LYS A 1 345 ? -12.253 19.257 22.226 1.00 63.59 345 LYS A CA 1
ATOM 2772 C C . LYS A 1 345 ? -12.169 20.198 21.016 1.00 63.59 345 LYS A C 1
ATOM 2774 O O . LYS A 1 345 ? -12.140 19.728 19.885 1.00 63.59 345 LYS A O 1
ATOM 2779 N N . HIS A 1 346 ? -12.138 21.514 21.237 1.00 66.94 346 HIS A N 1
ATOM 2780 C CA . HIS A 1 346 ? -12.022 22.517 20.178 1.00 66.94 346 HIS A CA 1
ATOM 2781 C C . HIS A 1 346 ? -10.566 22.935 19.903 1.00 66.94 346 HIS A C 1
ATOM 2783 O O . HIS A 1 346 ? -10.293 23.413 18.805 1.00 66.94 346 HIS A O 1
ATOM 2789 N N . PHE A 1 347 ? -9.614 22.719 20.829 1.00 55.66 347 PHE A N 1
ATOM 2790 C CA . PHE A 1 347 ? -8.192 23.043 20.589 1.00 55.66 347 PHE A CA 1
ATOM 2791 C C . PHE A 1 347 ? -7.535 22.119 19.578 1.00 55.66 347 PHE A C 1
ATOM 2793 O O . PHE A 1 347 ? -6.647 22.521 18.826 1.00 55.66 347 PHE A O 1
ATOM 2800 N N . PHE A 1 348 ? -7.959 20.864 19.589 1.00 51.56 348 PHE A N 1
ATOM 2801 C CA . PHE A 1 348 ? -7.578 19.907 18.579 1.00 51.56 348 PHE A CA 1
ATOM 2802 C C . PHE A 1 348 ? -8.593 20.033 17.457 1.00 51.56 348 PHE A C 1
ATOM 2804 O O . PHE A 1 348 ? -9.786 20.189 17.705 1.00 51.56 348 PHE A O 1
ATOM 2811 N N . HIS A 1 349 ? -8.138 19.955 16.208 1.00 52.38 349 HIS A N 1
ATOM 2812 C CA . HIS A 1 349 ? -9.039 19.661 15.107 1.00 52.38 349 HIS A CA 1
ATOM 2813 C C . HIS A 1 349 ? -9.621 18.260 15.352 1.00 52.38 349 HIS A C 1
ATOM 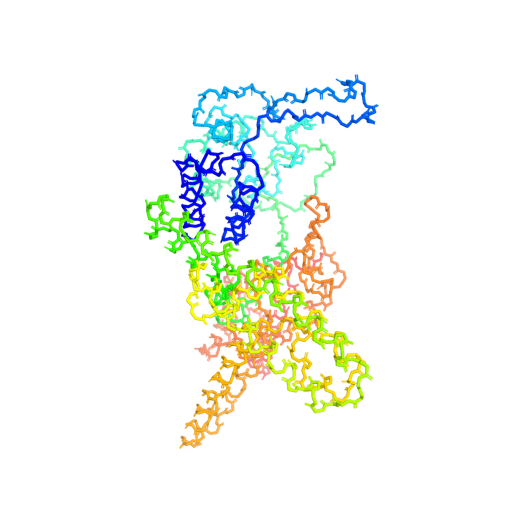2815 O O . HIS A 1 349 ? -9.179 17.277 14.750 1.00 52.38 349 HIS A O 1
ATOM 2821 N N . ASP A 1 350 ? -10.613 18.142 16.233 1.00 47.09 350 ASP A N 1
ATOM 2822 C CA . ASP A 1 350 ? -11.571 17.057 16.200 1.00 47.09 350 ASP A CA 1
ATOM 2823 C C . ASP A 1 350 ? -12.354 17.271 14.917 1.00 47.09 350 ASP A C 1
ATOM 2825 O O . ASP A 1 350 ? -13.424 17.872 14.832 1.00 47.09 350 ASP A O 1
ATOM 2829 N N . THR A 1 351 ? -11.702 16.842 13.842 1.00 48.84 351 THR A N 1
ATOM 2830 C CA . THR A 1 351 ? -12.323 16.666 12.554 1.00 48.84 351 THR A CA 1
ATOM 2831 C C . THR A 1 351 ? -13.589 15.855 12.817 1.00 48.84 351 THR A C 1
ATOM 2833 O O . THR A 1 351 ? -13.538 14.878 13.564 1.00 48.84 351 THR A O 1
ATOM 2836 N N . PRO A 1 352 ? -14.729 16.186 12.200 1.00 48.59 352 PRO A N 1
ATOM 2837 C CA . PRO A 1 352 ? -15.944 15.370 12.262 1.00 48.59 352 PRO A CA 1
ATOM 2838 C C . PRO A 1 352 ? -15.727 13.888 11.933 1.00 48.59 352 PRO A C 1
ATOM 2840 O O . PRO A 1 352 ? -16.568 13.057 12.232 1.00 48.59 352 PRO A O 1
ATOM 2843 N N . GLY A 1 353 ? -14.565 13.527 11.389 1.00 46.22 353 GLY A N 1
ATOM 2844 C CA . GLY A 1 353 ? -14.085 12.160 11.241 1.00 46.22 353 GLY A CA 1
ATOM 2845 C C . GLY A 1 353 ? -13.794 11.449 12.556 1.00 46.22 353 GLY A C 1
ATOM 2846 O O . GLY A 1 353 ? -14.038 10.255 12.605 1.00 46.22 353 GLY A O 1
ATOM 2847 N N . LYS A 1 354 ? -13.342 12.127 13.617 1.00 48.91 354 LYS A N 1
ATOM 2848 C CA . LYS A 1 354 ? -13.225 11.526 14.954 1.00 48.91 354 LYS A CA 1
ATOM 2849 C C . LYS A 1 354 ? -14.595 11.287 15.585 1.00 48.91 354 LYS A C 1
ATOM 2851 O O . LYS A 1 354 ? -14.830 10.197 16.084 1.00 48.91 354 LYS A O 1
ATOM 2856 N N . ILE A 1 355 ? -15.520 12.242 15.465 1.00 51.62 355 ILE A N 1
ATOM 2857 C CA . ILE A 1 355 ? -16.909 12.086 15.939 1.00 51.62 355 ILE A CA 1
ATOM 2858 C C . ILE A 1 355 ? -17.617 10.962 15.163 1.00 51.62 355 ILE A C 1
ATOM 2860 O O . ILE A 1 355 ? -18.214 10.067 15.752 1.00 51.62 355 ILE A O 1
ATOM 2864 N N . ALA A 1 356 ? -17.488 10.943 13.834 1.00 52.25 356 ALA A N 1
ATOM 2865 C CA . ALA A 1 356 ? -18.035 9.879 12.996 1.00 52.25 356 ALA A CA 1
ATOM 2866 C C . ALA A 1 356 ? -17.332 8.528 13.216 1.00 52.25 356 ALA A C 1
ATOM 2868 O O . ALA A 1 356 ? -17.974 7.487 13.100 1.00 52.25 356 ALA A O 1
ATOM 2869 N N . ALA A 1 357 ? -16.030 8.514 13.519 1.00 53.00 357 ALA A N 1
ATOM 2870 C CA . ALA A 1 357 ? -15.314 7.296 13.892 1.00 53.00 357 ALA A CA 1
ATOM 2871 C C . ALA A 1 357 ? -15.813 6.755 15.233 1.00 53.00 357 ALA A C 1
ATOM 2873 O O . ALA A 1 357 ? -16.049 5.555 15.329 1.00 53.00 357 ALA A O 1
ATOM 2874 N N . GLN A 1 358 ? -16.054 7.630 16.213 1.00 60.78 358 GLN A N 1
ATOM 2875 C CA . GLN A 1 358 ? -16.638 7.250 17.494 1.00 60.78 358 GLN A CA 1
ATOM 2876 C C . GLN A 1 358 ? -18.031 6.643 17.301 1.00 60.78 358 GLN A C 1
ATOM 2878 O O . GLN A 1 358 ? -18.238 5.495 17.670 1.00 60.78 358 GLN A O 1
ATOM 2883 N N . ALA A 1 359 ? -18.932 7.318 16.580 1.00 63.75 359 ALA A N 1
ATOM 2884 C CA . ALA A 1 359 ? -20.273 6.795 16.301 1.00 63.75 359 ALA A CA 1
ATOM 2885 C C . ALA A 1 359 ? -20.258 5.446 15.546 1.00 63.75 359 ALA A C 1
ATOM 2887 O O . ALA A 1 359 ? -21.097 4.573 15.776 1.00 63.75 359 ALA A O 1
ATOM 2888 N N . ARG A 1 360 ? -19.292 5.240 14.637 1.00 67.31 360 ARG A N 1
ATOM 2889 C CA . ARG A 1 360 ? -19.087 3.943 13.963 1.00 67.31 360 ARG A CA 1
ATOM 2890 C C . ARG A 1 360 ? -18.610 2.865 14.934 1.00 67.31 360 ARG A C 1
ATOM 2892 O O . ARG A 1 360 ? -19.087 1.735 14.838 1.00 67.31 360 ARG A O 1
ATOM 2899 N N . ASN A 1 361 ? -17.689 3.200 15.835 1.00 70.12 361 ASN A N 1
ATOM 2900 C CA . ASN A 1 361 ? -17.204 2.286 16.865 1.00 70.12 361 ASN A CA 1
ATOM 2901 C C . ASN A 1 361 ? -18.330 1.910 17.834 1.00 70.12 361 ASN A C 1
ATOM 2903 O O . ASN A 1 361 ? -18.510 0.728 18.105 1.00 70.12 361 ASN A O 1
ATOM 2907 N N . ASP A 1 362 ? -19.152 2.870 18.257 1.00 74.44 362 ASP A N 1
ATOM 2908 C CA . ASP A 1 362 ? -20.296 2.627 19.140 1.00 74.44 362 ASP A CA 1
ATOM 2909 C C . ASP A 1 362 ? -21.308 1.677 18.480 1.00 74.44 362 ASP A C 1
ATOM 2911 O O . ASP A 1 362 ? -21.734 0.691 19.083 1.00 74.44 362 ASP A O 1
ATOM 2915 N N . LYS A 1 363 ? -21.620 1.892 17.192 1.00 78.06 363 LYS A N 1
ATOM 2916 C CA . LYS A 1 363 ? -22.487 0.989 16.416 1.00 78.06 363 LYS A CA 1
ATOM 2917 C C . LYS A 1 363 ? -21.890 -0.416 16.274 1.00 78.06 363 LYS A C 1
ATOM 2919 O O . LYS A 1 363 ? -22.621 -1.400 16.379 1.00 78.06 363 LYS A O 1
ATOM 2924 N N . LYS A 1 364 ? -20.576 -0.525 16.036 1.00 78.81 364 LYS A N 1
ATOM 2925 C CA . LYS A 1 364 ? -19.864 -1.814 15.981 1.00 78.81 364 LYS A CA 1
ATOM 2926 C C . LYS A 1 364 ? -19.952 -2.538 17.328 1.00 78.81 364 LYS A C 1
ATOM 2928 O O . LYS A 1 364 ? -20.284 -3.720 17.356 1.00 78.81 364 LYS A O 1
ATOM 2933 N N . ASN A 1 365 ? -19.708 -1.830 18.427 1.00 83.31 365 ASN A N 1
ATOM 2934 C CA . ASN A 1 365 ? -19.755 -2.387 19.776 1.00 83.31 365 ASN A CA 1
ATOM 2935 C C . ASN A 1 365 ? -21.170 -2.861 20.133 1.00 83.31 365 ASN A C 1
ATOM 2937 O O . ASN A 1 365 ? -21.328 -3.966 20.643 1.00 83.31 365 ASN A O 1
ATOM 2941 N N . ALA A 1 366 ? -22.203 -2.089 19.784 1.00 86.75 366 ALA A N 1
ATOM 2942 C CA . ALA A 1 366 ? -23.595 -2.497 19.969 1.00 86.75 366 ALA A CA 1
ATOM 2943 C C . ALA A 1 366 ? -23.934 -3.790 19.201 1.00 86.75 366 ALA A C 1
ATOM 2945 O O . ALA A 1 366 ? -24.571 -4.687 19.751 1.00 86.75 366 ALA A O 1
ATOM 2946 N N . ALA A 1 367 ? -23.464 -3.928 17.956 1.00 87.06 367 ALA A N 1
ATOM 2947 C CA . ALA A 1 367 ? -23.663 -5.146 17.168 1.00 87.06 367 ALA A CA 1
ATOM 2948 C C . ALA A 1 367 ? -22.981 -6.374 17.802 1.00 87.06 367 ALA A C 1
ATOM 2950 O O . ALA A 1 367 ? -23.593 -7.437 17.880 1.00 87.06 367 ALA A O 1
ATOM 2951 N N . ILE A 1 368 ? -21.753 -6.215 18.309 1.00 88.38 368 ILE A N 1
ATOM 2952 C CA . ILE A 1 368 ? -21.025 -7.278 19.021 1.00 88.38 368 ILE A CA 1
ATOM 2953 C C . ILE A 1 368 ? -21.792 -7.733 20.269 1.00 88.38 368 ILE A C 1
ATOM 2955 O O . ILE A 1 368 ? -21.937 -8.932 20.502 1.00 88.38 368 ILE A O 1
ATOM 2959 N N . GLN A 1 369 ? -22.318 -6.790 21.057 1.00 90.94 369 GLN A N 1
ATOM 2960 C CA . GLN A 1 369 ? -23.085 -7.116 22.263 1.00 90.94 369 GLN A CA 1
ATOM 2961 C C . GLN A 1 369 ? -24.401 -7.834 21.942 1.00 90.94 369 GLN A C 1
ATOM 2963 O O . GLN A 1 369 ? -24.771 -8.783 22.636 1.00 90.94 369 GLN A O 1
ATOM 2968 N N . ASN A 1 370 ? -25.082 -7.434 20.865 1.00 92.25 370 ASN A N 1
ATOM 2969 C CA . ASN A 1 370 ? -26.296 -8.107 20.409 1.00 92.25 370 ASN A CA 1
ATOM 2970 C C . ASN A 1 370 ? -26.024 -9.558 19.987 1.00 92.25 370 ASN A C 1
ATOM 2972 O O . ASN A 1 370 ? -26.778 -10.451 20.373 1.00 92.25 370 ASN A O 1
ATOM 2976 N N . GLU A 1 371 ? -24.930 -9.812 19.263 1.00 89.50 371 GLU A N 1
ATOM 2977 C CA . GLU A 1 371 ? -24.565 -11.173 18.853 1.00 89.50 371 GLU A CA 1
ATOM 2978 C C . GLU A 1 371 ? -24.141 -12.038 20.048 1.00 89.50 371 GLU A C 1
ATOM 2980 O O . GLU A 1 371 ? -24.586 -13.177 20.173 1.00 89.50 371 GLU A O 1
ATOM 2985 N N . LEU A 1 372 ? -23.382 -11.485 21.004 1.00 90.88 372 LEU A N 1
ATOM 2986 C CA . LEU A 1 372 ? -23.075 -12.180 22.261 1.00 90.88 372 LEU A CA 1
ATOM 2987 C C . LEU A 1 372 ? -24.342 -12.565 23.027 1.00 90.88 372 LEU A C 1
ATOM 2989 O O . LEU A 1 372 ? -24.422 -13.670 23.561 1.00 90.88 372 LEU A O 1
ATOM 2993 N N . LYS A 1 373 ? -25.335 -11.670 23.090 1.00 92.56 373 LYS A N 1
ATOM 2994 C CA . LYS A 1 373 ? -26.622 -11.949 23.739 1.00 92.56 373 LYS A CA 1
ATOM 2995 C C . LYS A 1 373 ? -27.369 -13.076 23.023 1.00 92.56 373 LYS A C 1
ATOM 2997 O O . LYS A 1 373 ? -27.882 -13.972 23.689 1.00 92.56 373 LYS A O 1
ATOM 3002 N N . ARG A 1 374 ? -27.385 -13.061 21.687 1.00 94.00 374 ARG A N 1
ATOM 3003 C CA . ARG A 1 374 ? -27.989 -14.112 20.859 1.00 94.00 374 ARG A CA 1
ATOM 3004 C C . ARG A 1 374 ? -27.316 -15.466 21.080 1.00 94.00 374 ARG A C 1
ATOM 3006 O O . ARG A 1 374 ? -28.012 -16.438 21.345 1.00 94.00 374 ARG A O 1
ATOM 3013 N N . LEU A 1 375 ? -25.985 -15.532 21.024 1.00 91.69 375 LEU A N 1
ATOM 3014 C CA . LEU A 1 375 ? -25.236 -16.773 21.240 1.00 91.69 375 LEU A CA 1
ATOM 3015 C C . LEU A 1 375 ? -25.439 -17.314 22.657 1.00 91.69 375 LEU A C 1
ATOM 3017 O O . LEU A 1 375 ? -25.702 -18.501 22.821 1.00 91.69 375 LEU A O 1
ATOM 3021 N N . LYS A 1 376 ? -25.420 -16.453 23.681 1.00 91.75 376 LYS A N 1
ATOM 3022 C CA . LYS A 1 376 ? -25.728 -16.862 25.062 1.00 91.75 376 LYS A CA 1
ATOM 3023 C C . LYS A 1 376 ? -27.138 -17.443 25.199 1.00 91.75 376 LYS A C 1
ATOM 3025 O O . LYS A 1 376 ? -27.317 -18.390 25.954 1.00 91.75 376 LYS A O 1
ATOM 3030 N N . ALA A 1 377 ? -28.114 -16.924 24.450 1.00 91.88 377 ALA A N 1
ATOM 3031 C CA . ALA A 1 377 ? -29.481 -17.441 24.457 1.00 91.88 377 ALA A CA 1
ATOM 3032 C C . ALA A 1 377 ? -29.612 -18.850 23.846 1.00 91.88 377 ALA A C 1
ATOM 3034 O O . ALA A 1 377 ? -30.574 -19.543 24.154 1.00 91.88 377 ALA A O 1
ATOM 3035 N N . THR A 1 378 ? -28.656 -19.299 23.022 1.00 89.62 378 THR A N 1
ATOM 3036 C CA . THR A 1 378 ? -28.654 -20.672 22.473 1.00 89.62 378 THR A CA 1
ATOM 3037 C C . THR A 1 378 ? -28.234 -21.740 23.486 1.00 89.62 378 THR A C 1
ATOM 3039 O O . THR A 1 378 ? -28.441 -22.921 23.236 1.00 89.62 378 THR A O 1
ATOM 3042 N N . GLY A 1 379 ? -27.619 -21.350 24.609 1.00 88.94 379 GLY A N 1
ATOM 3043 C CA . GLY A 1 379 ? -27.061 -22.284 25.593 1.00 88.94 379 GLY A CA 1
ATOM 3044 C C . GLY A 1 379 ? -25.733 -22.943 25.184 1.00 88.94 379 GLY A C 1
ATOM 3045 O O . GLY A 1 379 ? -25.113 -23.601 26.017 1.00 88.94 379 GLY A O 1
ATOM 3046 N N . ASP A 1 380 ? -25.242 -22.738 23.955 1.00 91.00 380 ASP A N 1
ATOM 3047 C CA . ASP A 1 380 ? -23.952 -23.274 23.502 1.00 91.00 380 ASP A CA 1
ATOM 3048 C C . ASP A 1 380 ? -22.780 -22.425 24.036 1.00 91.00 380 ASP A C 1
ATOM 3050 O O . ASP A 1 380 ? -22.331 -21.441 23.434 1.00 91.00 380 ASP A O 1
ATOM 3054 N N . ALA A 1 381 ? -22.248 -22.831 25.192 1.00 88.94 381 ALA A N 1
ATOM 3055 C CA . ALA A 1 381 ? -21.080 -22.201 25.806 1.00 88.94 381 ALA A CA 1
ATOM 3056 C C . ALA A 1 381 ? -19.823 -22.265 24.914 1.00 88.94 381 ALA A C 1
ATOM 3058 O O . ALA A 1 381 ? -18.984 -21.358 24.963 1.00 88.94 381 ALA A O 1
ATOM 3059 N N . ALA A 1 382 ? -19.688 -23.297 24.073 1.00 85.88 382 ALA A N 1
ATOM 3060 C CA . ALA A 1 382 ? -18.566 -23.420 23.150 1.00 85.88 382 ALA A CA 1
ATOM 3061 C C . ALA A 1 382 ? -18.677 -22.398 22.011 1.00 85.88 382 ALA A C 1
ATOM 3063 O O . ALA A 1 382 ? -17.673 -21.774 21.661 1.00 85.88 382 ALA A O 1
ATOM 3064 N N . ALA A 1 383 ? -19.879 -22.147 21.482 1.00 84.56 383 ALA A N 1
ATOM 3065 C CA . ALA A 1 383 ? -20.110 -21.093 20.493 1.00 84.56 383 ALA A CA 1
ATOM 3066 C C . ALA A 1 383 ? -19.785 -19.697 21.039 1.00 84.56 383 ALA A C 1
ATOM 3068 O O . ALA A 1 383 ? -19.102 -18.927 20.362 1.00 84.56 383 ALA A O 1
ATOM 3069 N N . VAL A 1 384 ? -20.191 -19.388 22.276 1.00 89.19 384 VAL A N 1
ATOM 3070 C CA . VAL A 1 384 ? -19.846 -18.110 22.928 1.00 89.19 384 VAL A CA 1
ATOM 3071 C C . VAL A 1 384 ? -18.327 -17.960 23.059 1.00 89.19 384 VAL A C 1
ATOM 3073 O O . VAL A 1 384 ? -17.777 -16.918 22.698 1.00 89.19 384 VAL A O 1
ATOM 3076 N N . LYS A 1 385 ? -17.633 -19.010 23.516 1.00 89.06 385 LYS A N 1
ATOM 3077 C CA . LYS A 1 385 ? -16.172 -19.003 23.679 1.00 89.06 385 LYS A CA 1
ATOM 3078 C C . LYS A 1 385 ? -15.440 -18.858 22.341 1.00 89.06 385 LYS A C 1
ATOM 3080 O O . LYS A 1 385 ? -14.481 -18.092 22.265 1.00 89.06 385 LYS A O 1
ATOM 3085 N N . ARG A 1 386 ? -15.896 -19.545 21.284 1.00 84.88 386 ARG A N 1
ATOM 3086 C CA . ARG A 1 386 ? -15.368 -19.394 19.913 1.00 84.88 386 ARG A CA 1
ATOM 3087 C C . ARG A 1 386 ? -15.535 -17.960 19.415 1.00 84.88 386 ARG A C 1
ATOM 3089 O O . ARG A 1 386 ? -14.567 -17.359 18.967 1.00 84.88 386 ARG A O 1
ATOM 3096 N N . PHE A 1 387 ? -16.720 -17.373 19.576 1.00 87.38 387 PHE A N 1
ATOM 3097 C CA . PHE A 1 387 ? -16.979 -15.998 19.144 1.00 87.38 387 PHE A CA 1
ATOM 3098 C C . PHE A 1 387 ? -16.109 -14.967 19.881 1.00 87.38 387 PHE A C 1
ATOM 3100 O O . PHE A 1 387 ? -15.539 -14.075 19.257 1.00 87.38 387 PHE A O 1
ATOM 3107 N N . GLN A 1 388 ? -15.951 -15.104 21.201 1.00 89.50 388 GLN A N 1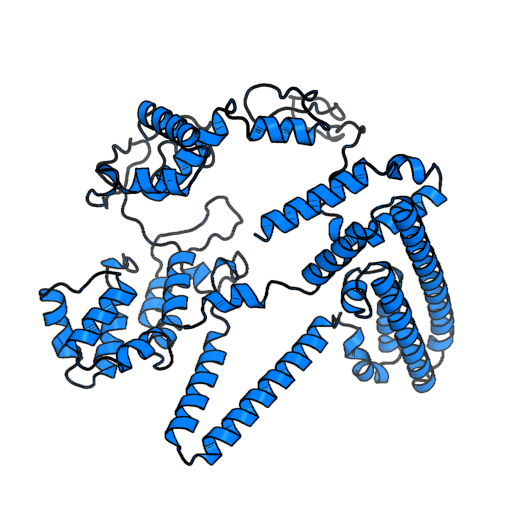
ATOM 3108 C CA . GLN A 1 388 ? -15.075 -14.229 21.990 1.00 89.50 388 GLN A CA 1
ATOM 3109 C C . GLN A 1 388 ? -13.600 -14.348 21.581 1.00 89.50 388 GLN A C 1
ATOM 3111 O O . GLN A 1 388 ? -12.913 -13.331 21.490 1.00 89.50 388 GLN A O 1
ATOM 3116 N N . ARG A 1 389 ? -13.121 -15.567 21.297 1.00 87.00 389 ARG A N 1
ATOM 3117 C CA . ARG A 1 389 ? -11.763 -15.800 20.779 1.00 87.00 389 ARG A CA 1
ATOM 3118 C C . ARG A 1 389 ? -11.565 -15.162 19.406 1.00 87.00 389 ARG A C 1
ATOM 3120 O O . ARG A 1 389 ? -10.601 -14.424 19.230 1.00 87.00 389 ARG A O 1
ATOM 3127 N N . ALA A 1 390 ? -12.508 -15.353 18.485 1.00 83.38 390 ALA A N 1
ATOM 3128 C CA . ALA A 1 390 ? -12.464 -14.744 17.158 1.00 83.38 390 ALA A CA 1
ATOM 3129 C C . ALA A 1 390 ? -12.446 -13.203 17.219 1.00 83.38 390 ALA A C 1
ATOM 3131 O O . ALA A 1 390 ? -11.713 -12.560 16.468 1.00 83.38 390 ALA A O 1
ATOM 3132 N N . LEU A 1 391 ? -13.201 -12.592 18.143 1.00 84.88 391 LEU A N 1
ATOM 3133 C CA . LEU A 1 391 ? -13.154 -11.144 18.384 1.00 84.88 391 LEU A CA 1
ATOM 3134 C C . LEU A 1 391 ? -11.785 -10.685 18.895 1.00 84.88 391 LEU A C 1
ATOM 3136 O O . LEU A 1 391 ? -11.217 -9.744 18.341 1.00 84.88 391 LEU A O 1
ATOM 3140 N N . ALA A 1 392 ? -11.241 -11.362 19.910 1.00 86.19 392 ALA A N 1
ATOM 3141 C CA . ALA A 1 392 ? -9.918 -11.051 20.449 1.00 86.19 392 ALA A CA 1
ATOM 3142 C C . ALA A 1 392 ? -8.827 -11.183 19.372 1.00 86.19 392 ALA A C 1
ATOM 3144 O O . ALA A 1 392 ? -7.963 -10.312 19.249 1.00 86.19 392 ALA A O 1
ATOM 3145 N N . HIS A 1 393 ? -8.911 -12.218 18.532 1.00 85.12 393 HIS A N 1
ATOM 3146 C CA . HIS A 1 393 ? -8.031 -12.405 17.383 1.00 85.12 393 HIS A CA 1
ATOM 3147 C C . HIS A 1 393 ? -8.167 -11.262 16.366 1.00 85.12 393 HIS A C 1
ATOM 3149 O O . HIS A 1 393 ? -7.168 -10.687 15.925 1.00 85.12 393 HIS A O 1
ATOM 3155 N N . GLN A 1 394 ? -9.398 -10.869 16.020 1.00 81.38 394 GLN A N 1
ATOM 3156 C CA . GLN A 1 394 ? -9.656 -9.766 15.092 1.00 81.38 394 GLN A CA 1
ATOM 3157 C C . GLN A 1 394 ? -9.082 -8.434 15.600 1.00 81.38 394 GLN A C 1
ATOM 3159 O O . GLN A 1 394 ? -8.594 -7.632 14.798 1.00 81.38 394 GLN A O 1
ATOM 3164 N N . GLU A 1 395 ? -9.148 -8.186 16.909 1.00 80.81 395 GLU A N 1
ATOM 3165 C CA . GLU A 1 395 ? -8.568 -7.004 17.550 1.00 80.81 395 GLU A CA 1
ATOM 3166 C C . GLU A 1 395 ? -7.037 -7.056 17.558 1.00 80.81 395 GLU A C 1
ATOM 3168 O O . GLU A 1 395 ? -6.404 -6.110 17.080 1.00 80.81 395 GLU A O 1
ATOM 3173 N N . LYS A 1 396 ? -6.444 -8.179 17.992 1.00 82.94 396 LYS A N 1
ATOM 3174 C CA . LYS A 1 396 ? -4.986 -8.403 18.003 1.00 82.94 396 LYS A CA 1
ATOM 3175 C C . LYS A 1 396 ? -4.375 -8.230 16.610 1.00 82.94 396 LYS A C 1
ATOM 3177 O O . LYS A 1 396 ? -3.316 -7.628 16.461 1.00 82.94 396 LYS A O 1
ATOM 3182 N N . THR A 1 397 ? -5.070 -8.694 15.574 1.00 82.88 397 THR A N 1
ATOM 3183 C CA . THR A 1 397 ? -4.593 -8.653 14.184 1.00 82.88 397 THR A CA 1
ATOM 3184 C C . THR A 1 397 ? -5.072 -7.427 13.405 1.00 82.88 397 THR A C 1
ATOM 3186 O O . THR A 1 397 ? -4.743 -7.288 12.227 1.00 82.88 397 THR A O 1
ATOM 3189 N N . ALA A 1 398 ? -5.829 -6.496 14.003 1.00 77.50 398 ALA A N 1
ATOM 3190 C CA . ALA A 1 398 ? -6.345 -5.293 13.323 1.00 77.50 398 ALA A CA 1
ATOM 3191 C C . ALA A 1 398 ? -5.240 -4.380 12.753 1.00 77.50 398 ALA A C 1
ATOM 3193 O O . ALA A 1 398 ? -5.468 -3.600 11.814 1.00 77.50 398 ALA A O 1
ATOM 3194 N N . GLY A 1 399 ? -4.042 -4.461 13.338 1.00 78.19 399 GLY A N 1
ATOM 3195 C CA . GLY A 1 399 ? -2.842 -3.769 12.876 1.00 78.19 399 GLY A CA 1
ATOM 3196 C C . GLY A 1 399 ? -2.323 -4.293 11.537 1.00 78.19 399 GLY A C 1
ATOM 3197 O O . GLY A 1 399 ? -1.888 -3.479 10.719 1.00 78.19 399 GLY A O 1
ATOM 3198 N N . ILE A 1 400 ? -2.467 -5.600 11.292 1.00 85.88 400 ILE A N 1
ATOM 3199 C CA . ILE A 1 400 ? -1.942 -6.318 10.128 1.00 85.88 400 ILE A CA 1
ATOM 3200 C C . ILE A 1 400 ? -2.783 -5.971 8.901 1.00 85.88 400 ILE A C 1
ATOM 3202 O O . ILE A 1 400 ? -3.972 -6.280 8.816 1.00 85.88 400 ILE A O 1
ATOM 3206 N N . LYS A 1 401 ? -2.160 -5.274 7.957 1.00 86.19 401 LYS A N 1
ATOM 3207 C CA . LYS A 1 401 ? -2.741 -4.841 6.678 1.00 86.19 401 LYS A CA 1
ATOM 3208 C C . LYS A 1 401 ? -1.703 -5.043 5.608 1.00 86.19 401 LYS A C 1
ATOM 3210 O O . LYS A 1 401 ? -0.532 -5.166 5.947 1.00 86.19 401 LYS A O 1
ATOM 3215 N N . ARG A 1 402 ? -2.086 -4.977 4.338 1.00 87.06 402 ARG A N 1
ATOM 3216 C CA . ARG A 1 402 ? -1.083 -5.014 3.276 1.00 87.06 402 ARG A CA 1
ATOM 3217 C C . ARG A 1 402 ? 0.002 -3.974 3.461 1.00 87.06 402 ARG A C 1
ATOM 3219 O O . ARG A 1 402 ? -0.292 -2.838 3.827 1.00 87.06 402 ARG A O 1
ATOM 3226 N N . ALA A 1 403 ? 1.228 -4.326 3.101 1.00 89.81 403 ALA A N 1
ATOM 3227 C CA . ALA A 1 403 ? 2.365 -3.418 3.155 1.00 89.81 403 ALA A CA 1
ATOM 3228 C C . ALA A 1 403 ? 2.101 -2.123 2.366 1.00 89.81 403 ALA A C 1
ATOM 3230 O O . ALA A 1 403 ? 2.487 -1.037 2.787 1.00 89.81 403 ALA A O 1
ATOM 3231 N N . SER A 1 404 ? 1.352 -2.213 1.260 1.00 86.06 404 SER A N 1
ATOM 3232 C CA . SER A 1 404 ? 0.922 -1.050 0.464 1.00 86.06 404 SER A CA 1
ATOM 3233 C C . SER A 1 404 ? -0.083 -0.112 1.157 1.00 86.06 404 SER A C 1
ATOM 3235 O O . SER A 1 404 ? -0.288 1.010 0.689 1.00 86.06 404 SER A O 1
ATOM 3237 N N . GLU A 1 405 ? -0.727 -0.553 2.240 1.00 79.06 405 GLU A N 1
ATOM 3238 C CA . GLU A 1 405 ? -1.624 0.257 3.075 1.00 79.06 405 GLU A CA 1
ATOM 3239 C C . GLU A 1 405 ? -0.934 0.860 4.302 1.00 79.06 405 GLU A C 1
ATOM 3241 O O . GLU A 1 405 ? -1.503 1.739 4.959 1.00 79.06 405 GLU A O 1
ATOM 3246 N N . LEU A 1 406 ? 0.253 0.366 4.644 1.00 84.31 406 LEU A N 1
ATOM 3247 C CA . LEU A 1 406 ? 1.041 0.876 5.753 1.00 84.31 406 LEU A CA 1
ATOM 3248 C C . LEU A 1 406 ? 1.797 2.143 5.331 1.00 84.31 406 LEU A C 1
ATOM 3250 O O . LEU A 1 406 ? 1.969 2.435 4.144 1.00 84.31 406 LEU A O 1
ATOM 3254 N N . GLY A 1 407 ? 2.208 2.935 6.323 1.00 81.94 407 GLY A N 1
ATOM 3255 C CA . GLY A 1 407 ? 3.120 4.050 6.079 1.00 81.94 407 GLY A CA 1
ATOM 3256 C C . GLY A 1 407 ? 4.404 3.529 5.435 1.00 81.94 407 GLY A C 1
ATOM 3257 O O . GLY A 1 407 ? 4.871 2.449 5.787 1.00 81.94 407 GLY A O 1
ATOM 3258 N N . ASN A 1 408 ? 4.938 4.263 4.459 1.00 82.12 408 ASN A N 1
ATOM 3259 C CA . ASN A 1 408 ? 6.177 3.888 3.788 1.00 82.12 408 ASN A CA 1
ATOM 3260 C C . ASN A 1 408 ? 7.162 5.079 3.817 1.00 82.12 408 ASN A C 1
ATOM 3262 O O . ASN A 1 408 ? 6.844 6.098 3.188 1.00 82.12 408 ASN A O 1
ATOM 3266 N N . PRO A 1 409 ? 8.305 4.964 4.526 1.00 89.12 409 PRO A N 1
ATOM 3267 C CA . PRO A 1 409 ? 8.744 3.773 5.276 1.00 89.12 409 PRO A CA 1
ATOM 3268 C C . PRO A 1 409 ? 7.871 3.486 6.514 1.00 89.12 409 PRO A C 1
ATOM 3270 O O . PRO A 1 409 ? 7.215 4.383 7.051 1.00 89.12 409 PRO A O 1
ATOM 3273 N N . SER A 1 410 ? 7.819 2.222 6.941 1.00 90.38 410 SER A N 1
ATOM 3274 C CA . SER A 1 410 ? 7.230 1.846 8.235 1.00 90.38 410 SER A CA 1
ATOM 3275 C C . SER A 1 410 ? 8.139 2.295 9.391 1.00 90.38 410 SER A C 1
ATOM 3277 O O . SER A 1 410 ? 9.321 2.539 9.158 1.00 90.38 410 SER A O 1
ATOM 3279 N N . PRO A 1 411 ? 7.623 2.416 10.632 1.00 88.94 411 PRO A N 1
ATOM 3280 C CA . PRO A 1 411 ? 8.451 2.726 11.802 1.00 88.94 411 PRO A CA 1
ATOM 3281 C C . PRO A 1 411 ? 9.601 1.730 11.965 1.00 88.94 411 PRO A C 1
ATOM 3283 O O . PRO A 1 411 ? 9.419 0.560 11.646 1.00 88.94 411 PRO A O 1
ATOM 3286 N N . GLU A 1 412 ? 10.741 2.160 12.510 1.00 85.31 412 GLU A N 1
ATOM 3287 C CA . GLU A 1 412 ? 11.936 1.302 12.638 1.00 85.31 412 GLU A CA 1
ATOM 3288 C C . GLU A 1 412 ? 11.706 0.019 13.443 1.00 85.31 412 GLU A C 1
ATOM 3290 O O . GLU A 1 412 ? 12.310 -1.003 13.154 1.00 85.31 412 GLU A O 1
ATOM 3295 N N . THR A 1 413 ? 10.782 0.044 14.403 1.00 85.00 413 THR A N 1
ATOM 3296 C CA . THR A 1 413 ? 10.395 -1.129 15.204 1.00 85.00 413 THR A CA 1
ATOM 3297 C C . THR A 1 413 ? 9.406 -2.060 14.498 1.00 85.00 413 THR A C 1
ATOM 3299 O O . THR A 1 413 ? 8.928 -3.025 15.086 1.00 85.00 413 THR A O 1
ATOM 3302 N N . HIS A 1 414 ? 8.997 -1.739 13.270 1.00 88.50 414 HIS A N 1
ATOM 3303 C CA . HIS A 1 414 ? 8.049 -2.545 12.518 1.00 88.50 414 HIS A CA 1
ATOM 3304 C C . HIS A 1 414 ? 8.783 -3.641 11.745 1.00 88.50 414 HIS A C 1
ATOM 3306 O O . HIS A 1 414 ? 9.758 -3.363 11.053 1.00 88.50 414 HIS A O 1
ATOM 3312 N N . LEU A 1 415 ? 8.222 -4.851 11.728 1.00 86.44 415 LEU A N 1
ATOM 3313 C CA . LEU A 1 415 ? 8.798 -6.019 11.054 1.00 86.44 415 LEU A CA 1
ATOM 3314 C C . LEU A 1 415 ? 9.223 -5.753 9.596 1.00 86.44 415 LEU A C 1
ATOM 3316 O O . LEU A 1 415 ? 10.279 -6.183 9.154 1.00 86.44 415 LEU A O 1
ATOM 3320 N N . LEU A 1 416 ? 8.439 -4.984 8.832 1.00 90.31 416 LEU A N 1
ATOM 3321 C CA . LEU A 1 416 ? 8.826 -4.547 7.476 1.00 90.31 416 LEU A CA 1
ATOM 3322 C C . LEU A 1 416 ? 10.221 -3.899 7.408 1.00 90.31 416 LEU A C 1
ATOM 3324 O O . LEU A 1 416 ? 10.953 -4.157 6.455 1.00 90.31 416 LEU A O 1
ATOM 3328 N N . ARG A 1 417 ? 10.592 -3.072 8.390 1.00 89.50 417 ARG A N 1
ATOM 3329 C CA . ARG A 1 417 ? 11.913 -2.433 8.456 1.00 89.50 417 ARG A CA 1
ATOM 3330 C C . ARG A 1 417 ? 13.007 -3.438 8.778 1.00 89.50 417 ARG A C 1
ATOM 3332 O O . ARG A 1 417 ? 14.026 -3.448 8.090 1.00 89.50 417 ARG A O 1
ATOM 3339 N N . GLU A 1 418 ? 12.757 -4.334 9.728 1.00 86.25 418 GLU A N 1
ATOM 3340 C CA . GLU A 1 418 ? 13.669 -5.430 10.081 1.00 86.25 418 GLU A CA 1
ATOM 3341 C C . GLU A 1 418 ? 13.909 -6.390 8.903 1.00 86.25 418 GLU A C 1
ATOM 3343 O O . GLU A 1 418 ? 15.030 -6.848 8.690 1.00 86.25 418 GLU A O 1
ATOM 3348 N N . MET A 1 419 ? 12.882 -6.612 8.074 1.00 85.31 419 MET A N 1
ATOM 3349 C CA . MET A 1 419 ? 12.939 -7.399 6.835 1.00 85.31 419 MET A CA 1
ATOM 3350 C C . MET A 1 419 ? 13.606 -6.675 5.655 1.00 85.31 419 MET A C 1
ATOM 3352 O O . MET A 1 419 ? 13.667 -7.226 4.556 1.00 85.31 419 MET A O 1
ATOM 3356 N N . GLY A 1 420 ? 14.079 -5.440 5.840 1.00 87.88 420 GLY A N 1
ATOM 3357 C CA . GLY A 1 420 ? 14.815 -4.706 4.812 1.00 87.88 420 GLY A CA 1
ATOM 3358 C C . GLY A 1 420 ? 13.965 -3.836 3.883 1.00 87.88 420 GLY A C 1
ATOM 3359 O O . GLY A 1 420 ? 14.423 -3.497 2.791 1.00 87.88 420 GLY A O 1
ATOM 3360 N N . GLN A 1 421 ? 12.753 -3.426 4.282 1.00 91.50 421 GLN A N 1
ATOM 3361 C CA . GLN A 1 421 ? 12.007 -2.383 3.563 1.00 91.50 421 GLN A CA 1
ATOM 3362 C C . GLN A 1 421 ? 12.879 -1.133 3.379 1.00 91.50 421 GLN A C 1
ATOM 3364 O O . GLN A 1 421 ? 13.565 -0.723 4.309 1.00 91.50 421 GLN A O 1
ATOM 3369 N N . SER A 1 422 ? 12.817 -0.499 2.206 1.00 89.75 422 SER A N 1
ATOM 3370 C CA . SER A 1 422 ? 13.554 0.742 1.932 1.00 89.75 422 SER A CA 1
ATOM 3371 C C . SER A 1 422 ? 13.117 1.883 2.856 1.00 89.75 422 SER A C 1
ATOM 3373 O O . SER A 1 422 ? 11.924 2.089 3.075 1.00 89.75 422 SER A O 1
ATOM 3375 N N . ASP A 1 423 ? 14.090 2.645 3.354 1.00 88.19 423 ASP A N 1
ATOM 3376 C CA . ASP A 1 423 ? 13.866 3.892 4.106 1.00 88.19 423 ASP A CA 1
ATOM 3377 C C . ASP A 1 423 ? 13.344 5.040 3.229 1.00 88.19 423 ASP A C 1
ATOM 3379 O O . ASP A 1 423 ? 12.785 6.008 3.737 1.00 88.19 423 ASP A O 1
ATOM 3383 N N . ARG A 1 424 ? 13.467 4.901 1.902 1.00 86.25 424 ARG A N 1
ATOM 3384 C CA . ARG A 1 424 ? 13.179 5.929 0.895 1.00 86.25 424 ARG A CA 1
ATOM 3385 C C . ARG A 1 424 ? 14.030 7.192 1.017 1.00 86.25 424 ARG A C 1
ATOM 3387 O O . ARG A 1 424 ? 13.656 8.212 0.441 1.00 86.25 424 ARG A O 1
ATOM 3394 N N . GLU A 1 425 ? 15.156 7.122 1.715 1.00 85.31 425 GLU A N 1
ATOM 3395 C CA . GLU A 1 425 ? 16.148 8.200 1.718 1.00 85.31 425 GLU A CA 1
ATOM 3396 C C . GLU A 1 425 ? 17.013 8.119 0.462 1.00 85.31 425 GLU A C 1
ATOM 3398 O O . GLU A 1 425 ? 17.287 9.130 -0.184 1.00 85.31 425 GLU A O 1
ATOM 3403 N N . LEU A 1 426 ? 17.355 6.891 0.067 1.00 80.75 426 LEU A N 1
ATOM 3404 C CA . LEU A 1 426 ? 18.121 6.589 -1.133 1.00 80.75 426 LEU A CA 1
ATOM 3405 C C . LEU A 1 426 ? 17.319 5.709 -2.102 1.00 80.75 426 LEU A C 1
ATOM 3407 O O . LEU A 1 426 ? 16.422 4.944 -1.724 1.00 80.75 426 LEU A O 1
ATOM 3411 N N . ILE A 1 427 ? 17.644 5.819 -3.390 1.00 71.62 427 ILE A N 1
ATOM 3412 C CA . ILE A 1 427 ? 17.026 5.013 -4.447 1.00 71.62 427 ILE A CA 1
ATOM 3413 C C . ILE A 1 427 ? 17.406 3.543 -4.235 1.00 71.62 427 ILE A C 1
ATOM 3415 O O . ILE A 1 427 ? 18.569 3.221 -4.028 1.00 71.62 427 ILE A O 1
ATOM 3419 N N . ASN A 1 428 ? 16.416 2.645 -4.300 1.00 69.94 428 ASN A N 1
ATOM 3420 C CA . ASN A 1 428 ? 16.602 1.195 -4.155 1.00 69.94 428 ASN A CA 1
ATOM 3421 C C . ASN A 1 428 ? 17.300 0.746 -2.852 1.00 69.94 428 ASN A C 1
ATOM 3423 O O . ASN A 1 428 ? 17.819 -0.365 -2.804 1.00 69.94 428 ASN A O 1
ATOM 3427 N N . ASN A 1 429 ? 17.226 1.529 -1.769 1.00 83.25 429 ASN A N 1
ATOM 3428 C CA . ASN A 1 429 ? 17.846 1.197 -0.476 1.00 83.25 429 ASN A CA 1
ATOM 3429 C C . ASN A 1 429 ? 17.082 0.134 0.342 1.00 83.25 429 ASN A C 1
ATOM 3431 O O . ASN A 1 429 ? 16.951 0.227 1.560 1.00 83.25 429 ASN A O 1
ATOM 3435 N N . SER A 1 430 ? 16.467 -0.838 -0.332 1.00 84.38 430 SER A N 1
ATOM 3436 C CA . SER A 1 430 ? 15.887 -2.015 0.317 1.00 84.38 430 SER A CA 1
ATOM 3437 C C . SER A 1 430 ? 16.952 -3.092 0.449 1.00 84.38 430 SER A C 1
ATOM 3439 O O . SER A 1 430 ? 17.646 -3.375 -0.527 1.00 84.38 430 SER A O 1
ATOM 3441 N N . ARG A 1 431 ? 17.003 -3.757 1.597 1.00 83.62 431 ARG A N 1
ATOM 3442 C CA . ARG A 1 431 ? 17.893 -4.895 1.825 1.00 83.62 431 ARG A CA 1
ATOM 3443 C C . ARG A 1 431 ? 17.153 -6.199 1.598 1.00 83.62 431 ARG A C 1
ATOM 3445 O O . ARG A 1 431 ? 15.946 -6.291 1.814 1.00 83.62 431 ARG A O 1
ATOM 3452 N N . ARG A 1 432 ? 17.887 -7.198 1.123 1.00 77.56 432 ARG A N 1
ATOM 3453 C CA . ARG A 1 432 ? 17.385 -8.572 0.998 1.00 77.56 432 ARG A CA 1
ATOM 3454 C C . ARG A 1 432 ? 18.253 -9.556 1.762 1.00 77.56 432 ARG A C 1
ATOM 3456 O O . ARG A 1 432 ? 17.879 -10.720 1.828 1.00 77.56 432 ARG A O 1
ATOM 3463 N N . GLU A 1 433 ? 19.387 -9.126 2.311 1.00 74.69 433 GLU A N 1
ATOM 3464 C CA . GLU A 1 433 ? 20.234 -9.988 3.121 1.00 74.69 433 GLU A CA 1
ATOM 3465 C C . GLU A 1 433 ? 19.566 -10.352 4.447 1.00 74.69 433 GLU A C 1
ATOM 3467 O O . GLU A 1 433 ? 18.622 -9.716 4.921 1.00 74.69 433 GLU A O 1
ATOM 3472 N N . SER A 1 434 ? 20.091 -11.413 5.046 1.00 72.62 434 SER A N 1
ATOM 3473 C CA . SER A 1 434 ? 19.704 -11.838 6.379 1.00 72.62 434 SER A CA 1
ATOM 3474 C C . SER A 1 434 ? 20.240 -10.897 7.437 1.00 72.62 434 SER A C 1
ATOM 3476 O O . SER A 1 434 ? 21.334 -10.356 7.299 1.00 72.62 434 SER A O 1
ATOM 3478 N N . SER A 1 435 ? 19.512 -10.781 8.541 1.00 77.12 435 SER A N 1
ATOM 3479 C CA . SER A 1 435 ? 19.990 -10.096 9.734 1.00 77.12 435 SER A CA 1
ATOM 3480 C C . SER A 1 435 ? 19.690 -10.932 10.977 1.00 77.12 435 SER A C 1
ATOM 3482 O O . SER A 1 435 ? 18.738 -11.713 11.003 1.00 77.12 435 SER A O 1
ATOM 3484 N N . ILE A 1 436 ? 20.501 -10.773 12.026 1.00 81.25 436 ILE A N 1
ATOM 3485 C CA . ILE A 1 436 ? 20.266 -11.438 13.317 1.00 81.25 436 ILE A CA 1
ATOM 3486 C C . ILE A 1 436 ? 18.870 -11.103 13.880 1.00 81.25 436 ILE A C 1
ATOM 3488 O O . ILE A 1 436 ? 18.177 -12.038 14.281 1.00 81.25 436 ILE A O 1
ATOM 3492 N N . PRO A 1 437 ? 18.406 -9.834 13.871 1.00 80.31 437 PRO A N 1
ATOM 3493 C CA . PRO A 1 437 ? 17.046 -9.507 14.299 1.00 80.31 437 PRO A CA 1
ATOM 3494 C C . PRO A 1 437 ? 15.973 -10.283 13.534 1.00 80.31 437 PRO A C 1
ATOM 3496 O O . PRO A 1 437 ? 15.065 -10.834 14.149 1.00 80.31 437 PRO A O 1
ATOM 3499 N N . LEU A 1 438 ? 16.125 -10.419 12.212 1.00 80.12 438 LEU A N 1
ATOM 3500 C CA . LEU A 1 438 ? 15.178 -11.164 11.386 1.00 80.12 438 LEU A CA 1
ATOM 3501 C C . LEU A 1 438 ? 15.092 -12.644 11.791 1.00 80.12 438 LEU A C 1
ATOM 3503 O O . LEU A 1 438 ? 14.003 -13.210 11.862 1.00 80.12 438 LEU A O 1
ATOM 3507 N N . HIS A 1 439 ? 16.231 -13.267 12.104 1.00 79.88 439 HIS A N 1
ATOM 3508 C CA . HIS A 1 439 ? 16.257 -14.641 12.612 1.00 79.88 439 HIS A CA 1
ATOM 3509 C C . HIS A 1 439 ? 15.574 -14.787 13.964 1.00 79.88 439 HIS A C 1
ATOM 3511 O O . HIS A 1 439 ? 14.879 -15.773 14.198 1.00 79.88 439 HIS A O 1
ATOM 3517 N N . LEU A 1 440 ? 15.767 -13.820 14.861 1.00 81.81 440 LEU A N 1
ATOM 3518 C CA . LEU A 1 440 ? 15.110 -13.832 16.163 1.00 81.81 440 LEU A CA 1
ATOM 3519 C C . LEU A 1 440 ? 13.594 -13.672 16.020 1.00 81.81 440 LEU A C 1
ATOM 3521 O O . LEU A 1 440 ? 12.860 -14.380 16.712 1.00 81.81 440 LEU A O 1
ATOM 3525 N N . GLU A 1 441 ? 13.126 -12.842 15.084 1.00 82.50 441 GLU A N 1
ATOM 3526 C CA . GLU A 1 441 ? 11.691 -12.687 14.836 1.00 82.50 441 GLU A CA 1
ATOM 3527 C C . GLU A 1 441 ? 11.058 -13.977 14.280 1.00 82.50 441 GLU A C 1
ATOM 3529 O O . GLU A 1 441 ? 9.979 -14.370 14.719 1.00 82.50 441 GLU A O 1
ATOM 3534 N N . PHE A 1 442 ? 11.727 -14.709 13.382 1.00 81.12 442 PHE A N 1
ATOM 3535 C CA . PHE A 1 442 ? 11.202 -16.000 12.897 1.00 81.12 442 PHE A CA 1
ATOM 3536 C C . PHE A 1 442 ? 11.378 -17.170 13.857 1.00 81.12 442 PHE A C 1
ATOM 3538 O O . PHE A 1 442 ? 10.756 -18.219 13.671 1.00 81.12 442 PHE A O 1
ATOM 3545 N N . ARG A 1 443 ? 12.187 -16.998 14.903 1.00 80.12 443 ARG A N 1
ATOM 3546 C CA . ARG A 1 443 ? 12.351 -18.009 15.942 1.00 80.12 443 ARG A CA 1
ATOM 3547 C C . ARG A 1 443 ? 11.355 -17.822 17.080 1.00 80.12 443 ARG A C 1
ATOM 3549 O O . ARG A 1 443 ? 10.682 -18.779 17.437 1.00 80.12 443 ARG A O 1
ATOM 3556 N N . ASN A 1 444 ? 11.275 -16.608 17.625 1.00 82.38 444 ASN A N 1
ATOM 3557 C CA . ASN A 1 444 ? 10.538 -16.291 18.855 1.00 82.38 444 ASN A CA 1
ATOM 3558 C C . ASN A 1 444 ? 9.711 -14.998 18.748 1.00 82.38 444 ASN A C 1
ATOM 3560 O O . ASN A 1 444 ? 9.244 -14.473 19.760 1.00 82.38 444 ASN A O 1
ATOM 3564 N N . GLY A 1 445 ? 9.575 -14.444 17.546 1.00 83.12 445 GLY A N 1
ATOM 3565 C CA . GLY A 1 445 ? 8.931 -13.162 17.330 1.00 83.12 445 GLY A CA 1
ATOM 3566 C C . GLY A 1 445 ? 7.417 -13.192 17.439 1.00 83.12 445 GLY A C 1
ATOM 3567 O O . GLY A 1 445 ? 6.750 -14.231 17.516 1.00 83.12 445 GLY A O 1
ATOM 3568 N N . SER A 1 446 ? 6.856 -11.990 17.390 1.00 81.94 446 SER A N 1
ATOM 3569 C CA . SER A 1 446 ? 5.418 -11.768 17.496 1.00 81.94 446 SER A CA 1
ATOM 3570 C C . SER A 1 446 ? 4.644 -12.426 16.353 1.00 81.94 446 SER A C 1
ATOM 3572 O O . SER A 1 446 ? 3.517 -12.885 16.555 1.00 81.94 446 SER A O 1
ATOM 3574 N N . ILE A 1 447 ? 5.252 -12.501 15.167 1.00 80.25 447 ILE A N 1
ATOM 3575 C CA . ILE A 1 447 ? 4.613 -13.034 13.966 1.00 80.25 447 ILE A CA 1
ATOM 3576 C C . ILE A 1 447 ? 4.394 -14.548 14.044 1.00 80.25 447 ILE A C 1
ATOM 3578 O O . ILE A 1 447 ? 3.333 -15.028 13.651 1.00 80.25 447 ILE A O 1
ATOM 3582 N N . VAL A 1 448 ? 5.337 -15.291 14.632 1.00 83.19 448 VAL A N 1
ATOM 3583 C CA . VAL A 1 448 ? 5.220 -16.744 14.837 1.00 83.19 448 VAL A CA 1
ATOM 3584 C C . VAL A 1 448 ? 4.091 -17.037 15.822 1.00 83.19 448 VAL A C 1
ATOM 3586 O O . VAL A 1 448 ? 3.208 -17.842 15.538 1.00 83.19 448 VAL A O 1
ATOM 3589 N N . SER A 1 449 ? 4.042 -16.296 16.936 1.00 83.94 449 SER A N 1
ATOM 3590 C CA . SER A 1 449 ? 2.936 -16.391 17.900 1.00 83.94 449 SER A CA 1
ATOM 3591 C C . SER A 1 449 ? 1.578 -16.044 17.278 1.00 83.94 449 SER A C 1
ATOM 3593 O O . SER A 1 449 ? 0.556 -16.593 17.683 1.00 83.94 449 SER A O 1
ATOM 3595 N N . GLN A 1 450 ? 1.536 -15.123 16.311 1.00 85.62 450 GLN A N 1
ATOM 3596 C CA . GLN A 1 450 ? 0.305 -14.786 15.595 1.00 85.62 450 GLN A CA 1
ATOM 3597 C C . GLN A 1 450 ? -0.098 -15.859 14.584 1.00 85.62 450 GLN A C 1
ATOM 3599 O O . GLN A 1 450 ? -1.290 -16.105 14.462 1.00 85.62 450 GLN A O 1
ATOM 3604 N N . LEU A 1 451 ? 0.851 -16.499 13.892 1.00 87.62 451 LEU A N 1
ATOM 3605 C CA . LEU A 1 451 ? 0.585 -17.607 12.965 1.00 87.62 451 LEU A CA 1
ATOM 3606 C C . LEU A 1 451 ? 0.096 -18.870 13.684 1.00 87.62 451 LEU A C 1
ATOM 3608 O O . LEU A 1 451 ? -0.752 -19.579 13.149 1.00 87.62 451 LEU A O 1
ATOM 3612 N N . ASN A 1 452 ? 0.586 -19.116 14.900 1.00 88.06 452 ASN A N 1
ATOM 3613 C CA . ASN A 1 452 ? 0.151 -20.231 15.745 1.00 88.06 452 ASN A CA 1
ATOM 3614 C C . ASN A 1 452 ? -1.138 -19.936 16.529 1.00 88.06 452 ASN A C 1
ATOM 3616 O O . ASN A 1 452 ? -1.595 -20.777 17.296 1.00 88.06 452 ASN A O 1
ATOM 3620 N N . ASP A 1 453 ? -1.756 -18.763 16.353 1.00 87.44 453 ASP A N 1
ATOM 3621 C CA . ASP A 1 453 ? -3.080 -18.513 16.917 1.00 87.44 453 ASP A CA 1
ATOM 3622 C C . ASP A 1 453 ? -4.114 -19.394 16.183 1.00 87.44 453 ASP A C 1
ATOM 3624 O O . ASP A 1 453 ? -4.278 -19.263 14.962 1.00 87.44 453 ASP A O 1
ATOM 3628 N N . PRO A 1 454 ? -4.847 -20.275 16.893 1.00 85.75 454 PRO A N 1
ATOM 3629 C CA . PRO A 1 454 ? -5.790 -21.187 16.260 1.00 85.75 454 PRO A CA 1
ATOM 3630 C C . PRO A 1 454 ? -6.924 -20.489 15.497 1.00 85.75 454 PRO A C 1
ATOM 3632 O O . PRO A 1 454 ? -7.610 -21.150 14.720 1.00 85.75 454 PRO A O 1
ATOM 3635 N N . GLU A 1 455 ? -7.178 -19.201 15.742 1.00 87.00 455 GLU A N 1
ATOM 3636 C CA . GLU A 1 455 ? -8.226 -18.418 15.069 1.00 87.00 455 GLU A CA 1
ATOM 3637 C C . GLU A 1 455 ? -7.762 -17.756 13.756 1.00 87.00 455 GLU A C 1
ATOM 3639 O O . GLU A 1 455 ? -8.528 -17.020 13.129 1.00 87.00 455 GLU A O 1
ATOM 3644 N N . THR A 1 456 ? -6.527 -18.019 13.322 1.00 90.06 456 THR A N 1
ATOM 3645 C CA . THR A 1 456 ? -6.008 -17.559 12.026 1.00 90.06 456 THR A CA 1
ATOM 3646 C C . THR A 1 456 ? -6.678 -18.238 10.834 1.00 90.06 456 THR A C 1
ATOM 3648 O O . THR A 1 456 ? -7.278 -19.312 10.933 1.00 90.06 456 THR A O 1
ATOM 3651 N N . GLN A 1 457 ? -6.509 -17.629 9.657 1.00 87.62 457 GLN A N 1
ATOM 3652 C CA . GLN A 1 457 ? -6.954 -18.217 8.394 1.00 87.62 457 GLN A CA 1
ATOM 3653 C C . GLN A 1 457 ? -6.223 -19.523 8.049 1.00 87.62 457 GLN A C 1
ATOM 3655 O O . GLN A 1 457 ? -6.825 -20.418 7.463 1.00 87.62 457 GLN A O 1
ATOM 3660 N N . LEU A 1 458 ? -4.950 -19.640 8.425 1.00 90.25 458 LEU A N 1
ATOM 3661 C CA . LEU A 1 458 ? -4.168 -20.861 8.270 1.00 90.25 458 LEU A CA 1
ATOM 3662 C C . LEU A 1 458 ? -4.832 -22.023 9.015 1.00 90.25 458 LEU A C 1
ATOM 3664 O O . LEU A 1 458 ? -5.118 -23.059 8.421 1.00 90.25 458 LEU A O 1
ATOM 3668 N N . TRP A 1 459 ? -5.125 -21.835 10.302 1.00 89.94 459 TRP A N 1
ATOM 3669 C CA . TRP A 1 459 ? -5.664 -22.889 11.158 1.00 89.94 459 TRP A CA 1
ATOM 3670 C C . TRP A 1 459 ? -7.123 -23.227 10.871 1.00 89.94 459 TRP A C 1
ATOM 3672 O O . TRP A 1 459 ? -7.512 -24.385 11.031 1.00 89.94 459 TRP A O 1
ATOM 3682 N N . SER A 1 460 ? -7.935 -22.257 10.440 1.00 85.81 460 SER A N 1
ATOM 3683 C CA . SER A 1 460 ? -9.349 -22.500 10.137 1.00 85.81 460 SER A CA 1
ATOM 3684 C C . SER A 1 460 ? -9.522 -23.591 9.079 1.00 85.81 460 SER A C 1
ATOM 3686 O O . SER A 1 460 ? -10.338 -24.488 9.272 1.00 85.81 460 SER A O 1
ATOM 3688 N N . HIS A 1 461 ? -8.683 -23.584 8.039 1.00 85.06 461 HIS A N 1
ATOM 3689 C CA . HIS A 1 461 ? -8.701 -24.609 7.000 1.00 85.06 461 HIS A CA 1
ATOM 3690 C C . HIS A 1 461 ? -8.182 -25.969 7.493 1.00 85.06 461 HIS A C 1
ATOM 3692 O O . HIS A 1 461 ? -8.699 -27.006 7.091 1.00 85.06 461 HIS A O 1
ATOM 3698 N N . LEU A 1 462 ? -7.189 -25.991 8.390 1.00 91.06 462 LEU A N 1
ATOM 3699 C CA . LEU A 1 462 ? -6.625 -27.247 8.905 1.00 91.06 462 LEU A CA 1
ATOM 3700 C C . LEU A 1 462 ? -7.609 -28.015 9.796 1.00 91.06 462 LEU A C 1
ATOM 3702 O O . LEU A 1 462 ? -7.573 -29.240 9.816 1.00 91.06 462 LEU A O 1
ATOM 3706 N N . ARG A 1 463 ? -8.501 -27.310 10.505 1.00 84.19 463 ARG A N 1
ATOM 3707 C CA . ARG A 1 463 ? -9.530 -27.921 11.369 1.00 84.19 463 ARG A CA 1
ATOM 3708 C C . ARG A 1 463 ? -10.584 -28.719 10.598 1.00 84.19 463 ARG A C 1
ATOM 3710 O O . ARG A 1 463 ? -11.269 -29.535 11.203 1.00 84.19 463 ARG A O 1
ATOM 3717 N N . GLU A 1 464 ? -10.738 -28.460 9.303 1.00 86.88 464 GLU A N 1
ATOM 3718 C CA . GLU A 1 464 ? -11.686 -29.162 8.429 1.00 86.88 464 GLU A CA 1
ATOM 3719 C C . GLU A 1 464 ? -11.100 -30.461 7.850 1.00 86.88 464 GLU A C 1
ATOM 3721 O O . GLU A 1 464 ? -11.783 -31.162 7.110 1.00 86.88 464 GLU A O 1
ATOM 3726 N N . LEU A 1 465 ? -9.830 -30.772 8.139 1.00 92.00 465 LEU A N 1
ATOM 3727 C CA . LEU A 1 465 ? -9.122 -31.913 7.567 1.00 92.00 465 LEU A CA 1
ATOM 3728 C C . LEU A 1 465 ? -9.124 -33.116 8.514 1.00 92.00 465 LEU A C 1
ATOM 3730 O O . LEU A 1 465 ? -8.769 -33.008 9.684 1.00 92.00 465 LEU A O 1
ATOM 3734 N N . ASP A 1 466 ? -9.412 -34.292 7.957 1.00 89.38 466 ASP A N 1
ATOM 3735 C CA . ASP A 1 466 ? -9.625 -35.518 8.739 1.00 89.38 466 ASP A CA 1
ATOM 3736 C C . ASP A 1 466 ? -8.342 -36.312 9.060 1.00 89.38 466 ASP A C 1
ATOM 3738 O O . ASP A 1 466 ? -8.398 -37.339 9.734 1.00 89.38 466 ASP A O 1
ATOM 3742 N N . SER A 1 467 ? -7.167 -35.904 8.556 1.00 92.44 467 SER A N 1
ATOM 3743 C CA . SER A 1 467 ? -5.916 -36.650 8.781 1.00 92.44 467 SER A CA 1
ATOM 3744 C C . SER A 1 467 ? -4.674 -35.770 8.901 1.00 92.44 467 SER A C 1
ATOM 3746 O O . SER A 1 467 ? -4.521 -34.781 8.182 1.00 92.44 467 SER A O 1
ATOM 3748 N N . ASN A 1 468 ? -3.715 -36.207 9.727 1.00 91.75 468 ASN A N 1
ATOM 3749 C CA . ASN A 1 468 ? -2.416 -35.541 9.892 1.00 91.75 468 ASN A CA 1
ATOM 3750 C C . ASN A 1 468 ? -1.659 -35.416 8.556 1.00 91.75 468 ASN A C 1
ATOM 3752 O O . ASN A 1 468 ? -1.039 -34.396 8.275 1.00 91.75 468 ASN A O 1
ATOM 3756 N N . THR A 1 469 ? -1.760 -36.414 7.673 1.00 92.69 469 THR A N 1
ATOM 3757 C CA . THR A 1 469 ? -1.172 -36.344 6.326 1.00 92.69 469 THR A CA 1
ATOM 3758 C C . THR A 1 469 ? -1.822 -35.263 5.461 1.00 92.69 469 THR A C 1
ATOM 3760 O O . THR A 1 469 ? -1.114 -34.560 4.738 1.00 92.69 469 THR A O 1
ATOM 3763 N N . ALA A 1 470 ? -3.149 -35.106 5.522 1.00 93.81 470 ALA A N 1
ATOM 3764 C CA . ALA A 1 470 ? -3.840 -34.027 4.820 1.00 93.81 470 ALA A CA 1
ATOM 3765 C C . ALA A 1 470 ? -3.444 -32.653 5.381 1.00 93.81 470 ALA A C 1
ATOM 3767 O O . ALA A 1 470 ? -3.205 -31.732 4.601 1.00 93.81 470 ALA A O 1
ATOM 3768 N N . ILE A 1 471 ? -3.286 -32.544 6.704 1.00 94.38 471 ILE A N 1
ATOM 3769 C CA . ILE A 1 471 ? -2.808 -31.333 7.382 1.00 94.38 471 ILE A CA 1
ATOM 3770 C C . ILE A 1 471 ? -1.408 -30.951 6.892 1.00 94.38 471 ILE A C 1
ATOM 3772 O O . ILE A 1 471 ? -1.227 -29.831 6.418 1.00 94.38 471 ILE A O 1
ATOM 3776 N N . ILE A 1 472 ? -0.440 -31.877 6.904 1.00 94.19 472 ILE A N 1
ATOM 3777 C CA . ILE A 1 472 ? 0.926 -31.609 6.418 1.00 94.19 472 ILE A CA 1
ATOM 3778 C C . ILE A 1 472 ? 0.900 -31.162 4.951 1.00 94.19 472 ILE A C 1
ATOM 3780 O O . ILE A 1 472 ? 1.526 -30.166 4.589 1.00 94.19 472 ILE A O 1
ATOM 3784 N N . ARG A 1 473 ? 0.136 -31.850 4.092 1.00 94.75 473 ARG A N 1
ATOM 3785 C CA . ARG A 1 473 ? -0.004 -31.459 2.678 1.00 94.75 473 ARG A CA 1
ATOM 3786 C C . ARG A 1 473 ? -0.592 -30.059 2.521 1.00 94.75 473 ARG A C 1
ATOM 3788 O O . ARG A 1 473 ? -0.113 -29.300 1.682 1.00 94.75 473 ARG A O 1
ATOM 3795 N N . SER A 1 474 ? -1.598 -29.717 3.322 1.00 94.19 474 SER A N 1
ATOM 3796 C CA . SER A 1 474 ? -2.221 -28.394 3.309 1.00 94.19 474 SER A CA 1
ATOM 3797 C C . SER A 1 474 ? -1.256 -27.306 3.785 1.00 94.19 474 SER A C 1
ATOM 3799 O O . SER A 1 474 ? -1.152 -26.271 3.132 1.00 94.19 474 SER A O 1
ATOM 3801 N N . LEU A 1 475 ? -0.476 -27.553 4.843 1.00 93.00 475 LEU A N 1
ATOM 3802 C CA . LEU A 1 475 ? 0.566 -26.636 5.320 1.00 93.00 475 LEU A CA 1
ATOM 3803 C C . LEU A 1 475 ? 1.611 -26.345 4.234 1.00 93.00 475 LEU A C 1
ATOM 3805 O O . LEU A 1 475 ? 1.892 -25.184 3.938 1.00 93.00 475 LEU A O 1
ATOM 3809 N N . TYR A 1 476 ? 2.117 -27.383 3.567 1.00 93.31 476 TYR A N 1
ATOM 3810 C CA . TYR A 1 476 ? 3.033 -27.237 2.431 1.00 93.31 476 TYR A CA 1
ATOM 3811 C C . TYR A 1 476 ? 2.408 -26.450 1.275 1.00 93.31 476 TYR A C 1
ATOM 3813 O O . TYR A 1 476 ? 3.034 -25.542 0.728 1.00 93.31 476 TYR A O 1
ATOM 3821 N N . GLN A 1 477 ? 1.153 -26.737 0.930 1.00 91.88 477 GLN A N 1
ATOM 3822 C CA . GLN A 1 477 ? 0.467 -26.036 -0.150 1.00 91.88 477 GLN A CA 1
ATOM 3823 C C . GLN A 1 477 ? 0.217 -24.557 0.180 1.00 91.88 477 GLN A C 1
ATOM 3825 O O . GLN A 1 477 ? 0.342 -23.709 -0.701 1.00 91.88 477 GLN A O 1
ATOM 3830 N N . GLN A 1 478 ? -0.128 -24.235 1.427 1.00 90.12 478 GLN A N 1
ATOM 3831 C CA . GLN A 1 478 ? -0.413 -22.867 1.860 1.00 90.12 478 GLN A CA 1
ATOM 3832 C C . GLN A 1 478 ? 0.859 -22.033 2.048 1.00 90.12 478 GLN A C 1
ATOM 3834 O O . GLN A 1 478 ? 0.863 -20.853 1.705 1.00 90.12 478 GLN A O 1
ATOM 3839 N N . MET A 1 479 ? 1.935 -22.631 2.568 1.00 88.56 479 MET A N 1
ATOM 3840 C CA . MET A 1 479 ? 3.176 -21.914 2.879 1.00 88.56 479 MET A CA 1
ATOM 3841 C C . MET A 1 479 ? 4.175 -21.949 1.717 1.00 88.56 479 MET A C 1
ATOM 3843 O O . MET A 1 479 ? 4.714 -20.912 1.347 1.00 88.56 479 MET A O 1
ATOM 3847 N N . LEU A 1 480 ? 4.398 -23.116 1.106 1.00 86.69 480 LEU A N 1
ATOM 3848 C CA . LEU A 1 480 ? 5.398 -23.323 0.048 1.00 86.69 480 LEU A CA 1
ATOM 3849 C C . LEU A 1 480 ? 4.800 -23.430 -1.360 1.00 86.69 480 LEU A C 1
ATOM 3851 O O . LEU A 1 480 ? 5.540 -23.535 -2.336 1.00 86.69 480 LEU A O 1
ATOM 3855 N N . THR A 1 481 ? 3.472 -23.389 -1.509 1.00 88.44 481 THR A N 1
ATOM 3856 C CA . THR A 1 481 ? 2.771 -23.477 -2.808 1.00 88.44 481 THR A CA 1
ATOM 3857 C C . THR A 1 481 ? 3.051 -24.754 -3.612 1.00 88.44 481 THR A C 1
ATOM 3859 O O . THR A 1 481 ? 2.813 -24.799 -4.818 1.00 88.44 481 THR A O 1
ATOM 3862 N N . ARG A 1 482 ? 3.505 -25.819 -2.942 1.00 89.00 482 ARG A N 1
ATOM 3863 C CA . ARG A 1 482 ? 3.780 -27.143 -3.518 1.00 89.00 482 ARG A CA 1
ATOM 3864 C C . ARG A 1 482 ? 3.383 -28.251 -2.538 1.00 89.00 482 ARG A C 1
ATOM 3866 O O . ARG A 1 482 ? 3.301 -27.974 -1.347 1.00 89.00 482 ARG A O 1
ATOM 3873 N N . PRO A 1 483 ? 3.208 -29.506 -2.980 1.00 92.69 483 PRO A N 1
ATOM 3874 C CA . PRO A 1 483 ? 3.072 -30.636 -2.062 1.00 92.69 483 PRO A CA 1
ATOM 3875 C C . PRO A 1 483 ? 4.415 -31.010 -1.396 1.00 92.69 483 PRO A C 1
ATOM 3877 O O . PRO A 1 483 ? 5.480 -30.732 -1.963 1.00 92.69 483 PRO A O 1
ATOM 3880 N N . PRO A 1 484 ? 4.389 -31.677 -0.224 1.00 94.00 484 PRO A N 1
ATOM 3881 C CA . PRO A 1 484 ? 5.581 -32.240 0.404 1.00 94.00 484 PRO A CA 1
ATOM 3882 C C . PRO A 1 484 ? 6.130 -33.410 -0.417 1.00 94.00 484 PRO A C 1
ATOM 3884 O O . PRO A 1 484 ? 5.375 -34.173 -1.027 1.00 94.00 484 PRO A O 1
ATOM 3887 N N . ARG A 1 485 ? 7.451 -33.582 -0.395 1.00 93.38 485 ARG A N 1
ATOM 3888 C CA . ARG A 1 485 ? 8.118 -34.784 -0.909 1.00 93.38 485 ARG A CA 1
ATOM 3889 C C . ARG A 1 485 ? 7.856 -35.968 0.037 1.00 93.38 485 ARG A C 1
ATOM 3891 O O . ARG A 1 485 ? 7.629 -35.739 1.225 1.00 93.38 485 ARG A O 1
ATOM 3898 N N . PRO A 1 486 ? 7.925 -37.226 -0.438 1.00 94.25 486 PRO A N 1
ATOM 3899 C CA . PRO A 1 486 ? 7.742 -38.395 0.426 1.00 94.25 486 PRO A CA 1
ATOM 3900 C C . PRO A 1 486 ? 8.658 -38.378 1.658 1.00 94.25 486 PRO A C 1
ATOM 3902 O O . PRO A 1 486 ? 8.183 -38.561 2.769 1.00 94.25 486 PRO A O 1
ATOM 3905 N N . GLU A 1 487 ? 9.937 -38.041 1.478 1.00 94.12 487 GLU A N 1
ATOM 3906 C CA . GLU A 1 487 ? 10.929 -37.929 2.561 1.00 94.12 487 GLU A CA 1
ATOM 3907 C C . GLU A 1 487 ? 10.560 -36.864 3.607 1.00 94.12 487 GLU A C 1
ATOM 3909 O O . GLU A 1 487 ? 10.704 -37.084 4.806 1.00 94.12 487 GLU A O 1
ATOM 3914 N N . GLU A 1 488 ? 10.038 -35.717 3.162 1.00 93.50 488 GLU A N 1
ATOM 3915 C CA . GLU A 1 488 ? 9.593 -34.630 4.046 1.00 93.50 488 GLU A CA 1
ATOM 3916 C C . GLU A 1 488 ? 8.367 -35.045 4.865 1.00 93.50 488 GLU A C 1
ATOM 3918 O O . GLU A 1 488 ? 8.243 -34.701 6.038 1.00 93.50 488 GLU A O 1
ATOM 3923 N N . LEU A 1 489 ? 7.466 -35.818 4.252 1.00 92.69 489 LEU A N 1
ATOM 3924 C CA . LEU A 1 489 ? 6.281 -36.339 4.920 1.00 92.69 489 LEU A CA 1
ATOM 3925 C C . LEU A 1 489 ? 6.642 -37.367 6.002 1.00 92.69 489 LEU A C 1
ATOM 3927 O O . LEU A 1 489 ? 6.029 -37.360 7.069 1.00 92.69 489 LEU A O 1
ATOM 3931 N N . GLU A 1 490 ? 7.615 -38.241 5.732 1.00 91.88 490 GLU A N 1
ATOM 3932 C CA . GLU A 1 490 ? 8.137 -39.188 6.725 1.00 91.88 490 GLU A CA 1
ATOM 3933 C C . GLU A 1 490 ? 8.771 -38.454 7.912 1.00 91.88 490 GLU A C 1
ATOM 3935 O O . GLU A 1 490 ? 8.499 -38.803 9.059 1.00 91.88 490 GLU A O 1
ATOM 3940 N N . LEU A 1 491 ? 9.551 -37.402 7.642 1.00 92.12 491 LEU A N 1
ATOM 3941 C CA . LEU A 1 491 ? 10.257 -36.631 8.668 1.00 92.12 491 LEU A CA 1
ATOM 3942 C C . LEU A 1 491 ? 9.313 -35.877 9.614 1.00 92.12 491 LEU A C 1
ATOM 3944 O O . LEU A 1 491 ? 9.625 -35.734 10.790 1.00 92.12 491 LEU A O 1
ATOM 3948 N N . LEU A 1 492 ? 8.154 -35.426 9.126 1.00 91.88 492 LEU A N 1
ATOM 3949 C CA . LEU A 1 492 ? 7.177 -34.683 9.931 1.00 91.88 492 LEU A CA 1
ATOM 3950 C C . LEU A 1 492 ? 6.168 -35.571 10.660 1.00 91.88 492 LEU A C 1
ATOM 3952 O O . LEU A 1 492 ? 5.478 -35.099 11.560 1.00 91.88 492 LEU A O 1
ATOM 3956 N N . ARG A 1 493 ? 6.049 -36.853 10.300 1.00 88.19 493 ARG A N 1
ATOM 3957 C CA . ARG A 1 493 ? 5.080 -37.759 10.935 1.00 88.19 493 ARG A CA 1
ATOM 3958 C C . ARG A 1 493 ? 5.265 -37.891 12.458 1.00 88.19 493 ARG A C 1
ATOM 3960 O O . ARG A 1 493 ? 4.239 -37.909 13.141 1.00 88.19 493 ARG A O 1
ATOM 3967 N N . PRO A 1 494 ? 6.495 -37.981 13.009 1.00 91.00 494 PRO A N 1
ATOM 3968 C CA . PRO A 1 494 ? 6.706 -38.071 14.453 1.00 91.00 494 PRO A CA 1
ATOM 3969 C C . PRO A 1 494 ? 6.179 -36.861 15.232 1.00 91.00 494 PRO A C 1
ATOM 3971 O O . PRO A 1 494 ? 5.662 -37.034 16.331 1.00 91.00 494 PRO A O 1
ATOM 3974 N N . GLU A 1 495 ? 6.211 -35.663 14.642 1.00 89.69 495 GLU A N 1
ATOM 3975 C CA . GLU A 1 495 ? 5.771 -34.421 15.301 1.00 89.69 495 GLU A CA 1
ATOM 3976 C C . GLU A 1 495 ? 4.269 -34.413 15.627 1.00 89.69 495 GLU A C 1
ATOM 3978 O O . GLU A 1 495 ? 3.818 -33.688 16.506 1.00 89.69 495 GLU A O 1
ATOM 3983 N N . PHE A 1 496 ? 3.475 -35.254 14.958 1.00 89.81 496 PHE A N 1
ATOM 3984 C CA . PHE A 1 496 ? 2.033 -35.380 15.186 1.00 89.81 496 PHE A CA 1
ATOM 3985 C C . PHE A 1 496 ? 1.661 -36.507 16.168 1.00 89.81 496 PHE A C 1
ATOM 3987 O O . PHE A 1 496 ? 0.484 -36.863 16.267 1.00 89.81 496 PHE A O 1
ATOM 3994 N N . GLN A 1 497 ? 2.634 -37.108 16.863 1.00 82.19 497 GLN A N 1
ATOM 3995 C CA . GLN A 1 497 ? 2.383 -38.211 17.801 1.00 82.19 497 GLN A CA 1
ATOM 3996 C C . GLN A 1 497 ? 1.853 -37.750 19.168 1.00 82.19 497 GLN A C 1
ATOM 3998 O O . GLN A 1 497 ? 1.118 -38.510 19.796 1.00 82.19 497 GLN A O 1
ATOM 4003 N N . SER A 1 498 ? 2.195 -36.539 19.634 1.00 79.69 498 SER A N 1
ATOM 4004 C CA . SER A 1 498 ? 1.711 -36.007 20.919 1.00 79.69 498 SER A CA 1
ATOM 4005 C C . SER A 1 498 ? 0.282 -35.479 20.801 1.00 79.69 498 SER A C 1
ATOM 4007 O O . SER A 1 498 ? -0.659 -36.053 21.347 1.00 79.69 498 SER A O 1
ATOM 4009 N N . THR A 1 499 ? 0.108 -34.391 20.057 1.00 84.44 499 THR A N 1
ATOM 4010 C CA . THR A 1 499 ? -1.182 -33.811 19.702 1.00 84.44 499 THR A CA 1
ATOM 4011 C C . THR A 1 499 ? -1.113 -33.265 18.280 1.00 84.44 499 THR A C 1
ATOM 4013 O O . THR A 1 499 ? -0.056 -32.860 17.796 1.00 84.44 499 THR A O 1
ATOM 4016 N N . THR A 1 500 ? -2.256 -33.216 17.594 1.00 84.88 500 THR A N 1
ATOM 4017 C CA . THR A 1 500 ? -2.327 -32.624 16.251 1.00 84.88 500 THR A CA 1
ATOM 4018 C C . THR A 1 500 ? -1.907 -31.152 16.253 1.00 84.88 500 THR A C 1
ATOM 4020 O O . THR A 1 500 ? -1.287 -30.703 15.294 1.00 84.88 500 THR A O 1
ATOM 4023 N N . ASN A 1 501 ? -2.207 -30.406 17.321 1.00 88.31 501 ASN A N 1
ATOM 4024 C CA . ASN A 1 501 ? -1.849 -28.991 17.419 1.00 88.31 501 ASN A CA 1
ATOM 4025 C C . ASN A 1 501 ? -0.336 -28.794 17.555 1.00 88.31 501 ASN A C 1
ATOM 4027 O O . ASN A 1 501 ? 0.204 -27.962 16.834 1.00 88.31 501 ASN A O 1
ATOM 4031 N N . ASP A 1 502 ? 0.341 -29.580 18.398 1.00 88.19 502 ASP A N 1
ATOM 4032 C CA . ASP A 1 502 ? 1.805 -29.510 18.529 1.00 88.19 502 ASP A CA 1
ATOM 4033 C C . ASP A 1 502 ? 2.476 -29.821 17.185 1.00 88.19 502 ASP A C 1
ATOM 4035 O O . ASP A 1 502 ? 3.362 -29.093 16.743 1.00 88.19 502 ASP A O 1
ATOM 4039 N N . GLY A 1 503 ? 1.986 -30.849 16.480 1.00 90.69 503 GLY A N 1
ATOM 4040 C CA . GLY A 1 503 ? 2.477 -31.195 15.148 1.00 90.69 503 GLY A CA 1
ATOM 4041 C C . GLY A 1 503 ? 2.298 -30.065 14.133 1.00 90.69 503 GLY A C 1
ATOM 4042 O O . GLY A 1 503 ? 3.203 -29.808 13.334 1.00 90.69 503 GLY A O 1
ATOM 4043 N N . ILE A 1 504 ? 1.171 -29.342 14.177 1.00 91.62 504 ILE A N 1
ATOM 4044 C CA . ILE A 1 504 ? 0.947 -28.150 13.342 1.00 91.62 504 ILE A CA 1
ATOM 4045 C C . ILE A 1 504 ? 1.937 -27.044 13.711 1.00 91.62 504 ILE A C 1
ATOM 4047 O O . ILE A 1 504 ? 2.603 -26.527 12.816 1.00 91.62 504 ILE A O 1
ATOM 4051 N N . GLU A 1 505 ? 2.052 -26.685 14.992 1.00 90.69 505 GLU A N 1
ATOM 4052 C CA . GLU A 1 505 ? 2.930 -25.604 15.458 1.00 90.69 505 GLU A CA 1
ATOM 4053 C C . GLU A 1 505 ? 4.395 -25.867 15.091 1.00 90.69 505 GLU A C 1
ATOM 4055 O O . GLU A 1 505 ? 5.059 -24.990 14.527 1.00 90.69 505 GLU A O 1
ATOM 4060 N N . THR A 1 506 ? 4.879 -27.090 15.326 1.00 90.69 506 THR A N 1
ATOM 4061 C CA . THR A 1 506 ? 6.232 -27.505 14.948 1.00 90.69 506 THR A CA 1
ATOM 4062 C C . THR A 1 506 ? 6.414 -27.485 13.434 1.00 90.69 506 THR A C 1
ATOM 4064 O O . THR A 1 506 ? 7.412 -26.959 12.944 1.00 90.69 506 THR A O 1
ATOM 4067 N N . THR A 1 507 ? 5.441 -27.982 12.662 1.00 91.50 507 THR A N 1
ATOM 4068 C CA . THR A 1 507 ? 5.530 -27.966 11.193 1.00 91.50 507 THR A CA 1
ATOM 4069 C C . THR A 1 507 ? 5.559 -26.539 10.648 1.00 91.50 507 THR A C 1
ATOM 4071 O O . THR A 1 507 ? 6.386 -26.235 9.793 1.00 91.50 507 THR A O 1
ATOM 4074 N N . VAL A 1 508 ? 4.710 -25.637 11.151 1.00 90.38 508 VAL A N 1
ATOM 4075 C CA . VAL A 1 508 ? 4.715 -24.213 10.773 1.00 90.38 508 VAL A CA 1
ATOM 4076 C C . VAL A 1 508 ? 6.074 -23.590 11.081 1.00 90.38 508 VAL A C 1
ATOM 4078 O O . VAL A 1 508 ? 6.646 -22.917 10.222 1.00 90.38 508 VAL A O 1
ATOM 4081 N N . TRP A 1 509 ? 6.623 -23.853 12.269 1.00 88.25 509 TRP A N 1
ATOM 4082 C CA . TRP A 1 509 ? 7.945 -23.366 12.653 1.00 88.25 509 TRP A CA 1
ATOM 4083 C C . TRP A 1 509 ? 9.050 -23.890 11.726 1.00 88.25 509 TRP A C 1
ATOM 4085 O O . TRP A 1 509 ? 9.870 -23.097 11.258 1.00 88.25 509 TRP A O 1
ATOM 4095 N N . ILE A 1 510 ? 9.044 -25.189 11.403 1.00 89.19 510 ILE A N 1
ATOM 4096 C CA . ILE A 1 510 ? 9.995 -25.804 10.467 1.00 89.19 510 ILE A CA 1
ATOM 4097 C C . ILE A 1 510 ? 9.887 -25.120 9.106 1.00 89.19 510 ILE A C 1
ATOM 4099 O O . ILE A 1 510 ? 10.893 -24.641 8.591 1.00 89.19 510 ILE A O 1
ATOM 4103 N N . LEU A 1 511 ? 8.678 -25.016 8.544 1.00 88.44 511 LEU A N 1
ATOM 4104 C CA . LEU A 1 511 ? 8.446 -24.441 7.217 1.00 88.44 511 LEU A CA 1
ATOM 4105 C C . LEU A 1 511 ? 8.903 -22.982 7.122 1.00 88.44 511 LEU A C 1
ATOM 4107 O O . LEU A 1 511 ? 9.566 -22.627 6.145 1.00 88.44 511 LEU A O 1
ATOM 4111 N N . LEU A 1 512 ? 8.628 -22.167 8.148 1.00 83.81 512 LEU A N 1
ATOM 4112 C CA . LEU A 1 512 ? 9.116 -20.784 8.237 1.00 83.81 512 LEU A CA 1
ATOM 4113 C C . LEU A 1 512 ? 10.639 -20.695 8.315 1.00 83.81 512 LEU A C 1
ATOM 4115 O O . LEU A 1 512 ? 11.211 -19.721 7.847 1.00 83.81 512 LEU A O 1
ATOM 4119 N N . ASN A 1 513 ? 11.305 -21.683 8.903 1.00 79.94 513 ASN A N 1
ATOM 4120 C CA . ASN A 1 513 ? 12.753 -21.665 9.084 1.00 79.94 513 ASN A CA 1
ATOM 4121 C C . ASN A 1 513 ? 13.494 -22.518 8.040 1.00 79.94 513 ASN A C 1
ATOM 4123 O O . ASN A 1 513 ? 14.713 -22.628 8.090 1.00 79.94 513 ASN A O 1
ATOM 4127 N N . THR A 1 514 ? 12.813 -23.112 7.057 1.00 79.44 514 THR A N 1
ATOM 4128 C CA . THR A 1 514 ? 13.509 -23.854 5.997 1.00 79.44 514 THR A CA 1
ATOM 4129 C C . THR A 1 514 ? 14.249 -22.923 5.033 1.00 79.44 514 THR A C 1
ATOM 4131 O O . THR A 1 514 ? 13.798 -21.823 4.704 1.00 79.44 514 THR A O 1
ATOM 4134 N N . ALA A 1 515 ? 15.372 -23.409 4.495 1.00 64.25 515 ALA A N 1
ATOM 4135 C CA . ALA A 1 515 ? 16.130 -22.720 3.449 1.00 64.25 515 ALA A CA 1
ATOM 4136 C C . ALA A 1 515 ? 15.322 -22.519 2.154 1.00 64.25 515 ALA A C 1
ATOM 4138 O O . ALA A 1 515 ? 15.665 -21.670 1.344 1.00 64.25 515 ALA A O 1
ATOM 4139 N N . GLU A 1 516 ? 14.227 -23.253 1.959 1.00 65.12 516 GLU A N 1
ATOM 4140 C CA . GLU A 1 516 ? 13.339 -23.077 0.810 1.00 65.12 516 GLU A CA 1
ATOM 4141 C C . GLU A 1 516 ? 12.537 -21.770 0.872 1.00 65.12 516 GLU A C 1
ATOM 4143 O O . GLU A 1 516 ? 12.241 -21.170 -0.161 1.00 65.12 516 GLU A O 1
ATOM 4148 N N . PHE A 1 517 ? 12.274 -21.277 2.084 1.00 59.09 517 PHE A N 1
ATOM 4149 C CA . PHE A 1 517 ? 11.719 -19.945 2.319 1.00 59.09 517 PHE A CA 1
ATOM 4150 C C . PHE A 1 517 ? 12.801 -18.847 2.381 1.00 59.09 517 PHE A C 1
ATOM 4152 O O . PHE A 1 517 ? 12.481 -17.661 2.441 1.00 59.09 517 PHE A O 1
ATOM 4159 N N . VAL A 1 518 ? 14.081 -19.241 2.341 1.00 56.34 518 VAL A N 1
ATOM 4160 C CA . VAL A 1 518 ? 15.298 -18.420 2.474 1.00 56.34 518 VAL A CA 1
ATOM 4161 C C . VAL A 1 518 ? 15.139 -17.276 3.486 1.00 56.34 518 VAL A C 1
ATOM 4163 O O . VAL A 1 518 ? 15.370 -16.101 3.189 1.00 56.34 518 VAL A O 1
ATOM 4166 N N . PHE A 1 519 ? 14.760 -17.639 4.711 1.00 49.44 519 PHE A N 1
ATOM 4167 C CA . PHE A 1 519 ? 14.861 -16.755 5.872 1.00 49.44 519 PHE A CA 1
ATOM 4168 C C . PHE A 1 519 ? 16.131 -16.968 6.688 1.00 49.44 519 PHE A C 1
ATOM 4170 O O . PHE A 1 519 ? 16.387 -16.166 7.579 1.00 49.44 519 PHE A O 1
ATOM 4177 N N . LEU A 1 520 ? 16.931 -17.996 6.384 1.00 35.59 520 LEU A N 1
ATOM 4178 C CA . LEU A 1 520 ? 18.215 -18.303 7.023 1.00 35.59 520 LEU A CA 1
ATOM 4179 C C . LEU A 1 520 ? 19.371 -18.207 6.005 1.00 35.59 520 LEU A C 1
ATOM 4181 O O . LEU A 1 520 ? 19.127 -18.434 4.816 1.00 35.59 520 LEU A O 1
ATOM 4185 N N . PRO A 1 521 ? 20.569 -17.738 6.416 1.00 35.69 521 PRO A N 1
ATOM 4186 C CA . PRO A 1 521 ? 21.775 -17.741 5.588 1.00 35.69 521 PRO A CA 1
ATOM 4187 C C . PRO A 1 521 ? 22.159 -19.148 5.134 1.00 35.69 521 PRO A C 1
ATOM 4189 O O . PRO A 1 521 ? 21.914 -20.108 5.900 1.00 35.69 521 PRO A O 1
#

InterPro domains:
  IPR022655 Domain of unknown function DUF1553 [PF07587] (96-208)

pLDDT: mean 78.07, std 15.38, range [30.27, 97.69]